Protein 6K8Z (pdb70)

Sequence (580 aa):
DDKHVLSIQSHVTHGYVGNKAATFPLQLHGFDVDAINTVSLSNHSGYPVIKGHRMDLEEFTTIMEGLRANDFLSDYAYVLTGYINNRDIVRQVAATVAEIREARQKQGKKDAVFFCDPVMGDDEEVVEAYRELLTHADVATPNYFEASILSTVEVKDLASAIEAANWFHTQGTPTVVIKSFAMADDPTHLRFLLSCRDATGSTKRYTGVVPYHEGRYTGTGDVFAASLVAFAHSDPMDLAVGKAMGVLQDLIKATIERELRVTSYPDRLQHPSSVALVTPLPDKHVLSIQSHVTHGYVGNKAATFPLQLHGFDVDAINTVSLSNHSGYPVIKGHRMDLEEFTTIMEGLRANDFLSDYAYVLTGYINNRDIVRQVAATVAEIREARQKQGKKDAVFFCDPVMGDDGRLYCKEEVVEAYRELLTHADVATPNYFEASILSTVEVKDLASAIEAANWFHTQGTPTVVIKSFAMADDPTHLRFLLSCRDATGSTKRYTGVVPYHEGRYTGTGDVFAASLVAFAHSDPMDLAVGKAMGVLQDLIKATIERGGSGKATLSSRELRVTSYPDRLQHPSSVALVTPLP

Organism: Leishmania donovani (NCBI:txid5661)

Foldseek 3Di:
DQLEEEFEWAAEPDFQAGCNLQVLLSVLLVHHYNYDHQWYWNDDPPDPDIDGGGDDPVNVVVVVCVCVVVLNLLNHLEYEYEDNPYLNVLLVVLVSLVVSQVSVVVVVHDGRAYEYALYDDPCVSSLVSVLQSLLRHQEYAYAQVNLCSNQVFNRADPVSSVSSVVSSVVSHHQWYKNLWHAHPVDHQWTKIKIWGQDDDRDIKIKMFIDTDDPDAAHNLSVNLSSQLSSQVVPHPSLQSNQLSSLLSNQQVVVVVCRGGPSVPCSVCSNPGPRGIHIGIDD/DLEEEEEWAAEPAFAAIPNPLVLLSVLLVHHYNYDHQWYWPDDPVDPDIDGGGDALVNVVVVVVVCVVVLNLLVHLEYEYEDNQHLNVLLCVLVSLVVSQVSVVVVVHPRHAYEYALHQDDPLDGPHDPSSLVSCLQSLLRHQEYEYAQNSLCSNQVFNRADDVSLVSSVVSSVVSNHQWYKRLWHDDPVCRQKTKIKIWGQDDDSDIWIWMFIDGDAQADAHNLSVLLSSQLVSPVVPDPSLQSNQLSSLLSNVQQVVLVVQPLHRPDDNSSRRTPSVPCSVCSNPGPGGIHTGTDD

Solvent-accessible surface area: 21418 Å² total; per-residue (Å²): 162,57,56,28,0,0,0,0,4,6,15,2,2,24,6,19,20,2,7,16,0,0,31,1,1,0,3,13,27,30,2,30,2,1,6,1,12,2,2,14,18,0,0,32,99,62,53,118,44,70,77,30,43,123,7,79,65,129,18,0,48,39,5,4,79,0,0,105,52,20,121,4,9,20,39,0,7,22,0,2,0,0,56,5,82,45,38,88,1,0,64,55,0,21,51,2,1,60,45,0,52,84,24,1,146,154,119,69,72,79,90,2,46,0,3,0,5,0,37,50,32,95,111,109,72,27,28,91,14,0,54,103,2,0,48,90,3,36,5,0,1,0,24,76,60,6,0,20,50,1,8,120,42,80,10,65,66,46,76,20,0,42,41,0,0,46,54,0,12,117,47,34,0,55,21,0,0,0,22,35,3,52,14,111,134,36,102,91,61,34,49,2,0,0,0,33,64,98,95,106,52,62,32,51,56,46,14,11,50,8,74,106,44,94,61,88,50,29,12,40,20,23,0,5,2,0,1,0,0,6,14,23,71,97,28,88,44,43,71,0,0,0,58,0,9,0,0,10,14,23,8,19,101,60,48,96,119,84,50,1,52,0,10,87,41,46,78,18,1,59,147,18,103,26,72,16,149,22,72,91,52,177,77,79,32,0,0,0,0,4,5,17,2,1,9,6,11,14,1,6,18,0,0,24,0,0,0,7,15,32,41,2,48,2,3,5,2,10,2,2,13,8,0,0,15,56,47,15,122,42,58,70,25,46,110,9,82,64,64,26,0,51,51,4,5,69,0,0,101,48,16,99,12,8,8,36,0,1,14,0,2,0,1,28,3,15,40,27,82,0,0,55,57,0,27,56,4,3,58,56,0,58,65,26,0,149,84,109,76,76,115,84,4,50,0,3,0,4,0,16,0,1,50,109,63,58,66,84,46,54,73,114,3,15,96,13,0,61,111,2,0,62,95,3,41,6,0,1,0,23,94,26,4,0,21,45,1,8,118,46,81,8,65,67,54,76,19,0,37,43,0,0,45,50,0,14,114,51,33,0,57,20,0,0,0,25,31,4,64,42,112,108,34,105,84,55,50,52,1,0,1,0,31,66,109,78,120,51,54,30,50,60,45,15,8,55,14,66,94,48,77,25,62,26,37,8,32,19,22,0,4,2,0,0,0,0,6,15,27,59,92,29,89,43,43,70,0,0,0,48,0,9,1,0,14,26,25,8,21,48,9,0,55,129,49,42,0,53,35,110,25,93,47,45,35,34,10,1,76,1,10,52,107,35,67,59,5,53,138,21,87,56,64,20,138,21,58,104,36,183

Secondary structure (P-SEA, 3-state):
cccccccbbbbbcccccccccccaaaaaacccccccccccccccccccccccccccaaaaaaaaaaaaaacccccccbbbbcccccaaaaaaaaaaaaaaaaaaaaaccccbbbbbccccccccaaaaaaaaaaccccbbbbcaaaaaaaaccccccaaaaaaaaaaaaaacccbbbccbbbbcccccbbbbbbbbcccccbbbbbbcccccccccccaaaaaaaaaaaaaaccccaaaaaaaaaaaaaaaaaaaacccccccccccccccccbbbbbbbcc/cccccccbbbbccccccaaaaaaaaaaacccccccccccccccccccbbbbbbbcaaaaaaaaaaaaaacccccccbbbbcccccaaaaaaaaaaaaaaaaaaaaacccbbbbbbccccccccccccccaaaaaaaaaaaaccbbbbcaaaaaaacccccccaaaaaaaaaaaaaacccbbbcccccccccccbbbbbbbbcccccbbbbbbbccccccccccaaaaaaaaaaaaaaccccaaaaaaaaaaaaaaaaaaaaaaccccccccccccccccccccccccccbbbbbcccc

Nearest PDB structures (foldseek):
  6k8z-assembly1_A  TM=1.004E+00  e=4.157E-59  Leishmania donovani
  6k90-assembly1_B  TM=9.987E-01  e=3.851E-54  Leishmania donovani BPK282A1
  6k8z-assembly1_B  TM=9.938E-01  e=6.827E-52  Leishmania donovani
  4s1m-assembly1_A  TM=9.234E-01  e=1.832E-24  Entamoeba histolytica
  4s1m-assembly1_B  TM=9.200E-01  e=1.069E-23  Entamoeba histolytica

B-factor: mean 15.98, std 7.69, range [4.7, 57.87]

InterPro domains:
  IPR004625 Pyridoxine kinase [PTHR10534] (2-293)
  IPR004625 Pyridoxine kinase [TIGR00687] (4-269)
  IPR004625 Pyridoxine kinase [cd01173] (7-266)
  IPR013749 Pyridoxamine kinase/Phosphomethylpyrimidine kinase [PF08543] (83-268)
  IPR029056 Ribokinase-like [G3DSA:3.40.1190.20] (2-301)
  IPR029056 Ribokinase-like [SSF53613] (5-289)

CATH classification: 3.40.1190.20

Radius of gyration: 24.57 Å; Cα contacts (8 Å, |Δi|>4): 1309; chains: 2; bounding box: 68×46×78 Å

Structure (mmCIF, N/CA/C/O backbone):
data_6K8Z
#
_entry.id   6K8Z
#
_cell.length_a   54.630
_cell.length_b   71.080
_cell.length_c   77.310
_cell.angle_alpha   90.00
_cell.angle_beta   98.93
_cell.angle_gamma   90.00
#
_symmetry.space_group_name_H-M   'P 1 21 1'
#
loop_
_entity.id
_entity.type
_entity.pdbx_description
1 polymer 'Pyridoxal kinase, putative'
2 non-polymer "ADENOSINE-5'-DIPHOSPHATE"
3 non-polymer 'CALCIUM ION'
4 non-polymer 'ACETATE ION'
5 non-polymer 'CHLORIDE ION'
6 water water
#
loop_
_atom_site.group_PDB
_atom_site.id
_atom_site.type_symbol
_atom_site.label_atom_id
_atom_site.label_alt_id
_atom_site.label_comp_id
_atom_site.label_asym_id
_atom_site.label_entity_id
_atom_site.label_seq_id
_atom_site.pdbx_PDB_ins_code
_atom_site.Cartn_x
_atom_site.Cartn_y
_atom_site.Cartn_z
_atom_site.occupancy
_atom_site.B_iso_or_equiv
_atom_site.auth_seq_id
_atom_site.auth_comp_id
_atom_site.auth_asym_id
_atom_site.auth_atom_id
_atom_site.pdbx_PDB_model_num
ATOM 1 N N . ASP A 1 23 ? 5.537 9.693 6.807 1.00 49.07 3 ASP A N 1
ATOM 2 C CA . ASP A 1 23 ? 5.212 10.332 8.132 1.00 45.41 3 ASP A CA 1
ATOM 3 C C . ASP A 1 23 ? 5.585 9.356 9.260 1.00 43.50 3 ASP A C 1
ATOM 4 O O . ASP A 1 23 ? 5.323 8.153 9.131 1.00 41.73 3 ASP A O 1
ATOM 9 N N . ASP A 1 24 ? 6.181 9.865 10.340 1.00 44.76 4 ASP A N 1
ATOM 10 C CA . ASP A 1 24 ? 6.741 9.036 11.435 1.00 42.50 4 ASP A CA 1
ATOM 11 C C . ASP A 1 24 ? 5.702 8.897 12.559 1.00 38.42 4 ASP A C 1
ATOM 12 O O . ASP A 1 24 ? 6.116 8.646 13.707 1.00 39.40 4 ASP A O 1
ATOM 17 N N . LYS A 1 25 ? 4.400 8.947 12.239 1.00 31.16 5 LYS A N 1
ATOM 18 C CA . LYS A 1 25 ? 3.319 8.536 13.179 1.00 27.16 5 LYS A CA 1
ATOM 19 C C . LYS A 1 25 ? 2.955 7.082 12.900 1.00 24.41 5 LYS A C 1
ATOM 20 O O . LYS A 1 25 ? 1.788 6.795 12.610 1.00 24.73 5 LYS A O 1
ATOM 26 N N . HIS A 1 26 ? 3.949 6.200 12.987 1.00 21.27 6 HIS A N 1
ATOM 27 C CA . HIS A 1 26 ? 3.831 4.773 12.611 1.00 19.70 6 HIS A CA 1
ATOM 28 C C . HIS A 1 26 ? 4.313 3.911 13.781 1.00 17.36 6 HIS A C 1
ATOM 29 O O . HIS A 1 26 ? 5.463 4.121 14.230 1.00 15.00 6 HIS A O 1
ATOM 36 N N . VAL A 1 27 ? 3.443 3.036 14.290 1.00 13.82 7 VAL A N 1
ATOM 37 C CA . VAL A 1 27 ? 3.677 2.295 15.564 1.00 14.56 7 VAL A CA 1
ATOM 38 C C . VAL A 1 27 ? 3.585 0.808 15.262 1.00 12.69 7 VAL A C 1
ATOM 39 O O . VAL A 1 27 ? 2.560 0.411 14.698 1.00 13.04 7 VAL A O 1
ATOM 43 N N . LEU A 1 28 ? 4.590 0.028 15.651 1.00 11.35 8 LEU A N 1
ATOM 44 C CA . LEU A 1 28 ? 4.467 -1.442 15.734 1.00 10.41 8 LEU A CA 1
ATOM 45 C C . LEU A 1 28 ? 4.001 -1.764 17.152 1.00 9.94 8 LEU A C 1
ATOM 46 O O . LEU A 1 28 ? 4.770 -1.473 18.096 1.00 9.21 8 LEU A O 1
ATOM 51 N N . SER A 1 29 ? 2.779 -2.301 17.273 1.00 9.21 9 SER A N 1
ATOM 52 C CA . SER A 1 29 ? 2.086 -2.6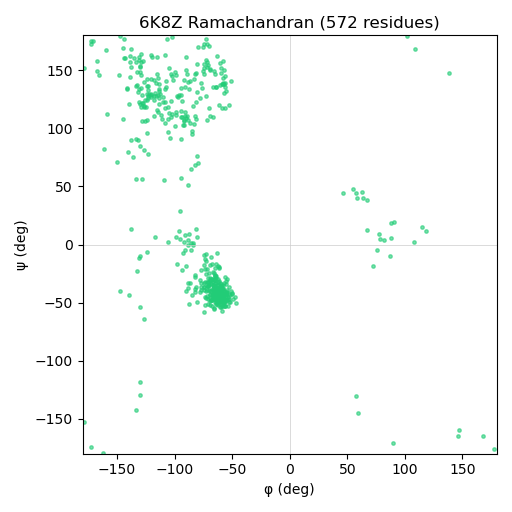33 18.537 1.00 8.65 9 SER A CA 1
ATOM 53 C C . SER A 1 29 ? 1.986 -4.153 18.671 1.00 8.84 9 SER A C 1
ATOM 54 O O . SER A 1 29 ? 1.199 -4.812 17.904 1.00 8.37 9 SER A O 1
ATOM 57 N N . ILE A 1 30 ? 2.784 -4.689 19.587 1.00 8.06 10 ILE A N 1
ATOM 58 C CA . ILE A 1 30 ? 2.893 -6.142 19.874 1.00 8.20 10 ILE A CA 1
ATOM 59 C C . ILE A 1 30 ? 2.125 -6.364 21.172 1.00 7.81 10 ILE A C 1
ATOM 60 O O . ILE A 1 30 ? 2.698 -6.083 22.232 1.00 8.19 10 ILE A O 1
ATOM 65 N N . GLN A 1 31 ? 0.832 -6.675 21.044 1.00 7.45 11 GLN A N 1
ATOM 66 C CA . GLN A 1 31 ? -0.153 -6.818 22.149 1.00 7.33 11 GLN A CA 1
ATOM 67 C C . GLN A 1 31 ? -1.145 -7.939 21.837 1.00 7.22 11 GLN A C 1
ATOM 68 O O . GLN A 1 31 ? -1.059 -8.560 20.743 1.00 6.99 11 GLN A O 1
ATOM 74 N N . SER A 1 32 ? -2.031 -8.204 22.794 1.00 6.98 12 SER A N 1
ATOM 75 C CA . SER A 1 32 ? -3.118 -9.194 22.667 1.00 6.85 12 SER A CA 1
ATOM 76 C C . SER A 1 32 ? -4.188 -8.664 21.698 1.00 7.16 12 SER A C 1
ATOM 77 O O . SER A 1 32 ? -4.381 -7.404 21.568 1.00 6.11 12 SER A O 1
ATOM 80 N N . HIS A 1 33 ? -4.886 -9.600 21.056 1.00 7.97 13 HIS A N 1
ATOM 81 C CA . HIS A 1 33 ? -6.184 -9.382 20.384 1.00 8.24 13 HIS A CA 1
ATOM 82 C C . HIS A 1 33 ? -7.270 -10.165 21.124 1.00 8.17 13 HIS A C 1
ATOM 83 O O . HIS A 1 33 ? -7.063 -11.349 21.437 1.00 8.00 13 HIS A O 1
ATOM 90 N N . VAL A 1 34 ? -8.408 -9.527 21.378 1.00 8.08 14 VAL A N 1
ATOM 91 C CA . VAL A 1 34 ? -9.616 -10.258 21.831 1.00 8.59 14 VAL A CA 1
ATOM 92 C C . VAL A 1 34 ? -10.796 -9.900 20.915 1.00 8.60 14 VAL A C 1
ATOM 93 O O . VAL A 1 34 ? -10.946 -8.721 20.516 1.00 8.59 14 VAL A O 1
ATOM 97 N N . THR A 1 35 ? -11.603 -10.892 20.588 1.00 8.77 15 THR A N 1
ATOM 98 C CA . THR A 1 35 ? -12.809 -10.700 19.757 1.00 8.62 15 THR A CA 1
ATOM 99 C C . THR A 1 35 ? -13.809 -9.816 20.529 1.00 9.00 15 THR A C 1
ATOM 100 O O . THR A 1 35 ? -14.264 -8.809 19.980 1.00 9.12 15 THR A O 1
ATOM 104 N N . HIS A 1 36 ? -14.112 -10.124 21.786 1.00 9.14 16 HIS A N 1
ATOM 105 C CA . HIS A 1 36 ? -15.077 -9.328 22.569 1.00 9.58 16 HIS A CA 1
ATOM 106 C C . HIS A 1 36 ? -14.324 -8.575 23.664 1.00 9.81 16 HIS A C 1
ATOM 107 O O . HIS A 1 36 ? -13.531 -9.229 24.404 1.00 9.58 16 HIS A O 1
ATOM 114 N N . GLY A 1 37 ? -14.533 -7.262 23.715 1.00 10.43 17 GLY A N 1
ATOM 115 C CA . GLY A 1 37 ? -14.010 -6.406 24.797 1.00 11.80 17 GLY A CA 1
ATOM 116 C C . GLY A 1 37 ? -12.762 -5.620 24.397 1.00 12.01 17 GLY A C 1
ATOM 117 O O . GLY A 1 37 ? -12.310 -5.686 23.222 1.00 13.82 17 GLY A O 1
ATOM 118 N N . TYR A 1 38 ? -12.252 -4.817 25.328 1.00 11.50 18 TYR A N 1
ATOM 119 C CA . TYR A 1 38 ? -11.246 -3.772 25.032 1.00 11.19 18 TYR A CA 1
ATOM 120 C C . TYR A 1 38 ? -10.051 -3.954 25.949 1.00 10.61 18 TYR A C 1
ATOM 121 O O . TYR A 1 38 ? -9.996 -3.290 26.966 1.00 11.74 18 TYR A O 1
ATOM 130 N N . VAL A 1 39 ? -9.160 -4.880 25.591 1.00 9.83 19 VAL A N 1
ATOM 131 C CA . VAL A 1 39 ? -7.790 -4.978 26.167 1.00 9.15 19 VAL A CA 1
ATOM 132 C C . VAL A 1 39 ? -6.792 -5.058 25.021 1.00 8.21 19 VAL A C 1
ATOM 133 O O . VAL A 1 39 ? -7.192 -5.449 23.931 1.00 8.27 19 VAL A O 1
ATOM 137 N N . GLY A 1 40 ? -5.524 -4.829 25.317 1.00 7.79 20 GLY A N 1
ATOM 138 C CA . GLY A 1 40 ? -4.414 -4.988 24.361 1.00 8.00 20 GLY A CA 1
ATOM 139 C C . GLY A 1 40 ? -4.590 -4.131 23.123 1.00 8.39 20 GLY A C 1
ATOM 140 O O . GLY A 1 40 ? -4.853 -2.906 23.238 1.00 8.28 20 GLY A O 1
ATOM 141 N N . ASN A 1 41 ? -4.444 -4.734 21.944 1.00 8.54 21 ASN A N 1
ATOM 142 C CA . ASN A 1 41 ? -4.562 -3.983 20.677 1.00 8.40 21 ASN A CA 1
ATOM 143 C C . ASN A 1 41 ? -6.004 -3.499 20.509 1.00 9.12 21 ASN A C 1
ATOM 144 O O . ASN A 1 41 ? -6.152 -2.509 19.796 1.00 8.82 21 ASN A O 1
ATOM 149 N N . LYS A 1 42 ? -7.010 -4.141 21.138 1.00 10.46 22 LYS A N 1
ATOM 150 C CA . LYS A 1 42 ? -8.419 -3.650 21.067 1.00 11.36 22 LYS A CA 1
ATOM 151 C C . LYS A 1 42 ? -8.609 -2.353 21.875 1.00 11.91 22 LYS A C 1
ATOM 152 O O . LYS A 1 42 ? -9.513 -1.512 21.507 1.00 12.79 22 LYS A O 1
ATOM 158 N N . ALA A 1 43 ? -7.817 -2.142 22.932 1.00 11.40 23 ALA A N 1
ATOM 159 C CA . ALA A 1 43 ? -7.853 -0.891 23.714 1.00 10.75 23 ALA A CA 1
ATOM 160 C C . ALA A 1 43 ? -7.016 0.191 23.008 1.00 10.73 23 ALA A C 1
ATOM 161 O O . ALA A 1 43 ? -7.363 1.350 23.108 1.00 10.02 23 ALA A O 1
ATOM 163 N N . ALA A 1 44 ? -5.897 -0.198 22.390 1.00 10.19 24 ALA A N 1
ATOM 164 C CA . ALA A 1 44 ? -4.803 0.716 21.985 1.00 9.69 24 ALA A CA 1
ATOM 165 C C . ALA A 1 44 ? -5.039 1.289 20.588 1.00 9.73 24 ALA A C 1
ATOM 166 O O . ALA A 1 44 ? -4.579 2.414 20.327 1.00 9.42 24 ALA A O 1
ATOM 168 N N . THR A 1 45 ? -5.653 0.518 19.697 1.00 9.65 25 THR A N 1
ATOM 169 C CA . THR A 1 45 ? -5.617 0.788 18.245 1.00 10.25 25 THR A CA 1
ATOM 170 C C . THR A 1 45 ? -6.515 1.993 17.934 1.00 10.06 25 THR A C 1
ATOM 171 O O . THR A 1 45 ? -6.060 2.906 17.231 1.00 9.28 25 THR A O 1
ATOM 175 N N . PHE A 1 46 ? -7.773 1.977 18.378 1.00 10.12 26 PHE A N 1
ATOM 176 C CA . PHE A 1 46 ? -8.745 3.050 18.053 1.00 11.24 26 PHE A CA 1
ATOM 177 C C . PHE A 1 46 ? -8.229 4.393 18.574 1.00 10.53 26 PHE A C 1
ATOM 178 O O . PHE A 1 46 ? -8.155 5.342 17.814 1.00 10.51 26 PHE A O 1
ATOM 186 N N . PRO A 1 47 ? -7.795 4.547 19.843 1.00 10.29 27 PRO A N 1
ATOM 187 C CA . PRO A 1 47 ? -7.202 5.817 20.268 1.00 10.37 27 PRO A CA 1
ATOM 188 C C . PRO A 1 47 ? -6.069 6.318 19.351 1.00 9.73 27 PRO A C 1
ATOM 189 O O . PRO A 1 47 ? -6.118 7.465 18.892 1.00 10.66 27 PRO A O 1
ATOM 193 N N . LEU A 1 48 ? -5.102 5.464 19.028 1.00 9.43 28 LEU A N 1
ATOM 194 C CA . LEU A 1 48 ? -3.937 5.859 18.197 1.00 9.12 28 LEU A CA 1
ATOM 195 C C . LEU A 1 48 ? -4.364 6.227 16.766 1.00 9.11 28 LEU A C 1
ATOM 196 O O . LEU A 1 48 ? -3.841 7.244 16.250 1.00 8.71 28 LEU A O 1
ATOM 201 N N . GLN A 1 49 ? -5.270 5.462 16.152 1.00 8.74 29 GLN A N 1
ATOM 202 C CA . GLN A 1 49 ? -5.774 5.754 14.784 1.00 9.38 29 GLN A CA 1
ATOM 203 C C . GLN A 1 49 ? -6.468 7.129 14.764 1.00 10.09 29 GLN A C 1
ATOM 204 O O . GLN A 1 49 ? -6.305 7.905 13.791 1.00 9.55 29 GLN A O 1
ATOM 210 N N . LEU A 1 50 ? -7.223 7.410 15.808 1.00 12.23 30 LEU A N 1
ATOM 211 C CA . LEU A 1 50 ? -7.999 8.668 15.956 1.00 14.40 30 LEU A CA 1
ATOM 212 C C . LEU A 1 50 ? -7.011 9.838 15.975 1.00 14.26 30 LEU A C 1
ATOM 213 O O . LEU A 1 50 ? -7.341 10.852 15.411 1.00 14.54 30 LEU A O 1
ATOM 218 N N . HIS A 1 51 ? -5.818 9.651 16.547 1.00 13.88 31 HIS A N 1
ATOM 219 C CA . HIS A 1 51 ? -4.713 10.647 16.653 1.00 13.78 31 HIS A CA 1
ATOM 220 C C . HIS A 1 51 ? -3.865 10.662 15.382 1.00 13.74 31 HIS A C 1
ATOM 221 O O . HIS A 1 51 ? -2.833 11.368 15.379 1.00 15.61 31 HIS A O 1
ATOM 228 N N . GLY A 1 52 ? -4.220 9.855 14.382 1.00 12.55 32 GLY A N 1
ATOM 229 C CA . GLY A 1 52 ? -3.565 9.874 13.069 1.00 12.47 32 GLY A CA 1
ATOM 230 C C . GLY A 1 52 ? -2.352 8.959 13.007 1.00 13.00 32 GLY A C 1
ATOM 231 O O . GLY A 1 52 ? -1.569 9.131 12.065 1.00 12.85 32 GLY A O 1
ATOM 232 N N . PHE A 1 53 ? -2.211 7.985 13.918 1.00 11.85 33 PHE A N 1
ATOM 233 C CA . PHE A 1 53 ? -1.109 6.986 13.847 1.00 12.91 33 PHE A CA 1
ATOM 234 C C . PHE A 1 53 ? -1.553 5.798 12.993 1.00 12.28 33 PHE A C 1
ATOM 235 O O . PHE A 1 53 ? -2.716 5.367 13.075 1.00 12.23 33 PHE A O 1
ATOM 243 N N . ASP A 1 54 ? -0.657 5.283 12.163 1.00 12.74 34 ASP A N 1
ATOM 244 C CA . ASP A 1 54 ? -0.858 3.928 11.590 1.00 13.57 34 ASP A CA 1
ATOM 245 C C . ASP A 1 54 ? -0.386 2.937 12.657 1.00 14.28 34 ASP A C 1
ATOM 246 O O . ASP A 1 54 ? 0.743 3.076 13.139 1.00 14.99 34 ASP A O 1
ATOM 251 N N . VAL A 1 55 ? -1.267 2.039 13.079 1.00 13.59 35 VAL A N 1
ATOM 252 C CA . VAL A 1 55 ? -0.981 0.975 14.067 1.00 13.34 35 VAL A CA 1
ATOM 253 C C . VAL A 1 55 ? -0.812 -0.310 13.275 1.00 13.56 35 VAL A C 1
ATOM 254 O O . VAL A 1 55 ? -1.812 -0.749 12.688 1.00 12.22 35 VAL A O 1
ATOM 258 N N . ASP A 1 56 ? 0.412 -0.832 13.267 1.00 11.72 36 ASP A N 1
ATOM 259 C CA . ASP A 1 56 ? 0.781 -2.143 12.682 1.00 11.99 36 ASP A CA 1
ATOM 260 C C . ASP A 1 56 ? 0.855 -3.107 13.853 1.00 10.26 36 ASP A C 1
ATOM 261 O O . ASP A 1 56 ? 1.768 -2.987 14.678 1.00 9.37 36 ASP A O 1
ATOM 266 N N . ALA A 1 57 ? -0.176 -3.925 14.014 1.00 9.06 37 ALA A N 1
ATOM 267 C CA . ALA A 1 57 ? -0.313 -4.837 15.166 1.00 8.62 37 ALA A CA 1
ATOM 268 C C . ALA A 1 57 ? 0.229 -6.227 14.807 1.00 8.08 37 ALA A C 1
ATOM 269 O O . ALA A 1 57 ? -0.123 -6.768 13.749 1.00 7.67 37 ALA A O 1
ATOM 271 N N . ILE A 1 58 ? 1.001 -6.784 15.720 1.00 7.82 38 ILE A N 1
ATOM 272 C CA . ILE A 1 58 ? 1.267 -8.232 15.853 1.00 7.94 38 ILE A CA 1
ATOM 273 C C . ILE A 1 58 ? 0.509 -8.658 17.106 1.00 7.86 38 ILE A C 1
ATOM 274 O O . ILE A 1 58 ? 0.796 -8.096 18.181 1.00 7.17 38 ILE A O 1
ATOM 279 N N . ASN A 1 59 ? -0.456 -9.550 16.926 1.00 7.92 39 ASN A N 1
ATOM 280 C CA . ASN A 1 59 ? -1.349 -10.054 17.987 1.00 7.98 39 ASN A CA 1
ATOM 281 C C . ASN A 1 59 ? -0.663 -11.264 18.631 1.00 7.63 39 ASN A C 1
ATOM 282 O O . ASN A 1 59 ? -0.567 -12.320 18.020 1.00 7.70 39 ASN A O 1
ATOM 287 N N . THR A 1 60 ? -0.168 -11.096 19.841 1.00 7.79 40 THR A N 1
ATOM 288 C CA . THR A 1 60 ? 0.590 -12.150 20.557 1.00 7.68 40 THR A CA 1
ATOM 289 C C . THR A 1 60 ? -0.347 -13.288 20.942 1.00 7.70 40 THR A C 1
ATOM 290 O O . THR A 1 60 ? 0.113 -14.429 21.110 1.00 7.44 40 THR A O 1
ATOM 294 N N . VAL A 1 61 ? -1.622 -12.976 21.152 1.00 7.78 41 VAL A N 1
ATOM 295 C CA . VAL A 1 61 ? -2.702 -13.990 21.311 1.00 8.09 41 VAL A CA 1
ATOM 296 C C . VAL A 1 61 ? -3.917 -13.476 20.536 1.00 8.23 41 VAL A C 1
ATOM 297 O O . VAL A 1 61 ? -3.983 -12.259 20.287 1.00 7.94 41 VAL A O 1
ATOM 301 N N . SER A 1 62 ? -4.807 -14.380 20.150 1.00 8.33 42 SER A N 1
ATOM 302 C CA . SER A 1 62 ? -6.093 -14.086 19.480 1.00 8.65 42 SER A CA 1
ATOM 303 C C . SER A 1 62 ? -7.145 -14.891 20.235 1.00 8.96 42 SER A C 1
ATOM 304 O O . SER A 1 62 ? -7.349 -16.073 19.913 1.00 10.10 42 SER A O 1
ATOM 307 N N . LEU A 1 63 ? -7.712 -14.262 21.255 1.00 8.99 43 LEU A N 1
ATOM 308 C CA . LEU A 1 63 ? -8.617 -14.874 22.250 1.00 9.30 43 LEU A CA 1
ATOM 309 C C . LEU A 1 63 ? -10.056 -14.392 22.041 1.00 9.34 43 LEU A C 1
ATOM 310 O O . LEU A 1 63 ? -10.260 -13.338 21.411 1.00 8.13 43 LEU A O 1
ATOM 315 N N . SER A 1 64 ? -11.005 -15.119 22.630 1.00 9.80 44 SER A N 1
ATOM 316 C CA . SER A 1 64 ? -12.443 -14.769 22.574 1.00 10.15 44 SER A CA 1
ATOM 317 C C . SER A 1 64 ? -12.713 -13.491 23.362 1.00 10.34 44 SER A C 1
ATOM 318 O O . SER A 1 64 ? -13.649 -12.749 22.966 1.00 10.26 44 SER A O 1
ATOM 321 N N . ASN A 1 65 ? -11.982 -13.272 24.450 1.00 10.74 45 ASN A N 1
ATOM 322 C CA . ASN A 1 65 ? -12.275 -12.191 25.432 1.00 11.80 45 ASN A CA 1
ATOM 323 C C . ASN A 1 65 ? -11.143 -12.121 26.451 1.00 13.56 45 ASN A C 1
ATOM 324 O O . ASN A 1 65 ? -10.269 -12.993 26.418 1.00 14.47 45 ASN A O 1
ATOM 329 N N . HIS A 1 66 ? -11.176 -11.149 27.354 1.00 15.80 46 HIS A N 1
ATOM 330 C CA . HIS A 1 66 ? -10.137 -11.023 28.404 1.00 17.67 46 HIS A CA 1
ATOM 331 C C . HIS A 1 66 ? -10.439 -12.011 29.528 1.00 20.08 46 HIS A C 1
ATOM 332 O O . HIS A 1 66 ? -11.543 -12.598 29.530 1.00 17.48 46 HIS A O 1
ATOM 339 N N . SER A 1 67 ? -9.472 -12.151 30.441 1.00 22.53 47 SER A N 1
ATOM 340 C CA . SER A 1 67 ? -9.382 -13.228 31.457 1.00 28.10 47 SER A CA 1
ATOM 341 C C . SER A 1 67 ? -10.272 -12.910 32.654 1.00 30.25 47 SER A C 1
ATOM 342 O O . SER A 1 67 ? -10.093 -13.563 33.681 1.00 35.07 47 SER A O 1
ATOM 345 N N . GLY A 1 68 ? -11.169 -11.930 32.500 1.00 29.79 48 GLY A N 1
ATOM 346 C CA . GLY A 1 68 ? -12.235 -11.582 33.449 1.00 29.10 48 GLY A CA 1
ATOM 347 C C . GLY A 1 68 ? -13.414 -12.512 33.297 1.00 30.18 48 GLY A C 1
ATOM 348 O O . GLY A 1 68 ? -13.871 -13.043 34.345 1.00 34.58 48 GLY A O 1
ATOM 349 N N . TYR A 1 69 ? -13.884 -12.714 32.053 1.00 26.10 49 TYR A N 1
ATOM 350 C CA . TYR A 1 69 ? -15.057 -13.561 31.721 1.00 21.91 49 TYR A CA 1
ATOM 351 C C . TYR A 1 69 ? -14.811 -15.005 32.155 1.00 20.06 49 TYR A C 1
ATOM 352 O O . TYR A 1 69 ? -13.678 -15.432 32.312 1.00 19.18 49 TYR A O 1
ATOM 361 N N . PRO A 1 70 ? -15.881 -15.797 32.391 1.00 18.37 50 PRO A N 1
ATOM 362 C CA . PRO A 1 70 ? -15.723 -17.161 32.904 1.00 17.00 50 PRO A CA 1
ATOM 363 C C . PRO A 1 70 ? -14.901 -18.086 31.997 1.00 16.01 50 PRO A C 1
ATOM 364 O O . PRO A 1 70 ? -14.207 -18.931 32.519 1.00 15.79 50 PRO A O 1
ATOM 368 N N . VAL A 1 71 ? -14.995 -17.911 30.675 1.00 14.32 51 VAL A N 1
ATOM 369 C CA . VAL A 1 71 ? -14.394 -18.841 29.678 1.00 13.65 51 VAL A CA 1
ATOM 370 C C . VAL A 1 71 ? -13.470 -18.043 28.749 1.00 13.16 51 VAL A C 1
ATOM 371 O O . VAL A 1 71 ? -13.917 -17.021 28.216 1.00 12.28 51 VAL A O 1
ATOM 375 N N . ILE A 1 72 ? -12.228 -18.497 28.565 1.00 12.80 52 ILE A N 1
ATOM 376 C CA . ILE A 1 72 ? -11.289 -17.904 27.566 1.00 12.19 52 ILE A CA 1
ATOM 377 C C . ILE A 1 72 ? -10.896 -18.988 26.571 1.00 11.23 52 ILE A C 1
ATOM 378 O O . ILE A 1 72 ? -10.515 -20.074 27.011 1.00 10.10 52 ILE A O 1
ATOM 383 N N . LYS A 1 73 ? -11.060 -18.722 25.271 1.00 10.72 53 LYS A N 1
ATOM 384 C CA . LYS A 1 73 ? -10.665 -19.666 24.196 1.00 10.64 53 LYS A CA 1
ATOM 385 C C . LYS A 1 73 ? -9.832 -18.892 23.189 1.00 10.69 53 LYS A C 1
ATOM 386 O O . LYS A 1 73 ? -10.096 -17.677 22.987 1.00 11.16 53 LYS A O 1
ATOM 392 N N . GLY A 1 74 ? -8.889 -19.576 22.567 1.00 9.97 54 GLY A N 1
ATOM 393 C CA . GLY A 1 74 ? -8.290 -19.088 21.328 1.00 10.13 54 GLY A CA 1
ATOM 394 C C . GLY A 1 74 ? -6.850 -19.474 21.208 1.00 10.00 54 GLY A C 1
ATOM 395 O O . GLY A 1 74 ? -6.419 -20.434 21.901 1.00 10.34 54 GLY A O 1
ATOM 396 N N . HIS A 1 75 ? -6.152 -18.725 20.363 1.00 10.20 55 HIS A N 1
ATOM 397 C CA . HIS A 1 75 ? -4.808 -19.051 19.833 1.00 10.49 55 HIS A CA 1
ATOM 398 C C . HIS A 1 75 ? -3.762 -18.241 20.589 1.00 11.40 55 HIS A C 1
ATOM 399 O O . HIS A 1 75 ? -4.012 -17.059 20.828 1.00 9.51 55 HIS A O 1
ATOM 406 N N . ARG A 1 76 ? -2.602 -18.849 20.872 1.00 13.26 56 ARG A N 1
ATOM 407 C CA . ARG A 1 76 ? -1.425 -18.143 21.429 1.00 16.00 56 ARG A CA 1
ATOM 408 C C . ARG A 1 76 ? -0.308 -18.263 20.405 1.00 16.00 56 ARG A C 1
ATOM 409 O O . ARG A 1 76 ? -0.015 -19.378 19.973 1.00 15.66 56 ARG A O 1
ATOM 417 N N . MET A 1 77 ? 0.277 -17.131 20.042 1.00 16.06 57 MET A N 1
ATOM 418 C CA . MET A 1 77 ? 1.469 -17.076 19.175 1.00 17.54 57 MET A CA 1
ATOM 419 C C . MET A 1 77 ? 2.589 -17.880 19.858 1.00 16.64 57 MET A C 1
ATOM 420 O O . MET A 1 77 ? 2.761 -17.732 21.080 1.00 15.18 57 MET A O 1
ATOM 425 N N . ASP A 1 78 ? 3.341 -18.672 19.098 1.00 14.47 58 ASP A N 1
ATOM 426 C CA . ASP A 1 78 ? 4.643 -19.213 19.567 1.00 15.73 58 ASP A CA 1
ATOM 427 C C . ASP A 1 78 ? 5.786 -18.399 18.928 1.00 14.51 58 ASP A C 1
ATOM 428 O O . ASP A 1 78 ? 5.519 -17.482 18.109 1.00 13.51 58 ASP A O 1
ATOM 433 N N . LEU A 1 79 ? 7.032 -18.729 19.253 1.00 13.88 59 LEU A N 1
ATOM 434 C CA . LEU A 1 79 ? 8.193 -17.977 18.729 1.00 14.14 59 LEU A CA 1
ATOM 435 C C . LEU A 1 79 ? 8.222 -18.084 17.204 1.00 12.83 59 LEU A C 1
ATOM 436 O O . LEU A 1 79 ? 8.554 -17.096 16.561 1.00 13.48 59 LEU A O 1
ATOM 441 N N . GLU A 1 80 ? 7.958 -19.260 16.652 1.00 14.04 60 GLU A N 1
ATOM 442 C CA . GLU A 1 80 ? 8.029 -19.488 15.193 1.00 15.56 60 GLU A CA 1
ATOM 443 C C . GLU A 1 80 ? 7.019 -18.554 14.499 1.00 14.74 60 GLU A C 1
ATOM 444 O O . GLU A 1 80 ? 7.408 -17.918 13.491 1.00 12.50 60 GLU A O 1
ATOM 450 N N . GLU A 1 81 ? 5.772 -18.443 15.010 1.00 13.01 61 GLU A N 1
ATOM 451 C CA . GLU A 1 81 ? 4.763 -17.551 14.376 1.00 12.27 61 GLU A CA 1
ATOM 452 C C . GLU A 1 81 ? 5.293 -16.115 14.386 1.00 10.95 61 GLU A C 1
ATOM 453 O O . GLU A 1 81 ? 5.159 -15.423 13.373 1.00 10.76 61 GLU A O 1
ATOM 459 N N . PHE A 1 82 ? 5.921 -15.680 15.474 1.00 10.74 62 PHE A N 1
ATOM 460 C CA . PHE A 1 82 ? 6.422 -14.292 15.611 1.00 11.05 62 PHE A CA 1
ATOM 461 C C . PHE A 1 82 ? 7.537 -14.060 14.590 1.00 12.16 62 PHE A C 1
ATOM 462 O O . PHE A 1 82 ? 7.526 -13.017 13.878 1.00 12.78 62 PHE A O 1
ATOM 470 N N . THR A 1 83 ? 8.458 -15.010 14.471 1.00 13.03 63 THR A N 1
ATOM 471 C CA . THR A 1 83 ? 9.620 -14.872 13.555 1.00 13.87 63 THR A CA 1
ATOM 472 C C . THR A 1 83 ? 9.153 -14.945 12.102 1.00 13.64 63 THR A C 1
ATOM 473 O O . THR A 1 83 ? 9.777 -14.287 11.291 1.00 15.14 63 THR A O 1
ATOM 477 N N . THR A 1 84 ? 8.103 -15.715 11.804 1.00 14.65 64 THR A N 1
ATOM 478 C CA . THR A 1 84 ? 7.520 -15.843 10.442 1.00 14.08 64 THR A CA 1
ATOM 479 C C . THR A 1 84 ? 6.971 -14.463 10.038 1.00 14.32 64 THR A C 1
ATOM 480 O O . THR A 1 84 ? 7.302 -13.968 8.958 1.00 13.21 64 THR A O 1
ATOM 484 N N . ILE A 1 85 ? 6.162 -13.857 10.898 1.00 14.85 65 ILE A N 1
ATOM 485 C CA . ILE A 1 85 ? 5.618 -12.505 10.645 1.00 14.57 65 ILE A CA 1
ATOM 486 C C . ILE A 1 85 ? 6.792 -11.541 10.432 1.00 14.02 65 ILE A C 1
ATOM 487 O O . ILE A 1 85 ? 6.772 -10.813 9.415 1.00 13.59 65 ILE A O 1
ATOM 492 N N . MET A 1 86 ? 7.803 -11.564 11.297 1.00 14.48 66 MET A N 1
ATOM 493 C CA . MET A 1 86 ? 8.989 -10.668 11.186 1.00 15.50 66 MET A CA 1
ATOM 494 C C . MET A 1 86 ? 9.628 -10.861 9.799 1.00 15.30 66 MET A C 1
ATOM 495 O O . MET A 1 86 ? 9.956 -9.861 9.178 1.00 14.60 66 MET A O 1
ATOM 500 N N . GLU A 1 87 ? 9.741 -12.105 9.322 1.00 15.50 67 GLU A N 1
ATOM 501 C CA . GLU A 1 87 ? 10.383 -12.399 8.014 1.00 16.05 67 GLU A CA 1
ATOM 502 C C . GLU A 1 87 ? 9.627 -11.655 6.907 1.00 14.32 67 GLU A C 1
ATOM 503 O O . GLU A 1 87 ? 10.299 -11.069 6.057 1.00 13.66 67 GLU A O 1
ATOM 509 N N . GLY A 1 88 ? 8.284 -11.623 6.953 1.00 13.21 68 GLY A N 1
ATOM 510 C CA . GLY A 1 88 ? 7.440 -10.890 5.991 1.00 13.18 68 GLY A CA 1
ATOM 511 C C . GLY A 1 88 ? 7.683 -9.391 6.046 1.00 13.34 68 GLY A C 1
ATOM 512 O O . GLY A 1 88 ? 7.923 -8.769 4.991 1.00 14.29 68 GLY A O 1
ATOM 513 N N . LEU A 1 89 ? 7.685 -8.819 7.246 1.00 12.19 69 LEU A N 1
ATOM 514 C CA . LEU A 1 89 ? 8.001 -7.380 7.453 1.00 12.47 69 LEU A CA 1
ATOM 515 C C . LEU A 1 89 ? 9.415 -7.070 6.935 1.00 12.73 69 LEU A C 1
ATOM 516 O O . LEU A 1 89 ? 9.612 -6.004 6.348 1.00 12.42 69 LEU A O 1
ATOM 521 N N . ARG A 1 90 ? 10.381 -7.941 7.222 1.00 13.21 70 ARG A N 1
ATOM 522 C CA . ARG A 1 90 ? 11.808 -7.707 6.888 1.00 13.81 70 ARG A CA 1
ATOM 523 C C . ARG A 1 90 ? 11.979 -7.782 5.376 1.00 13.19 70 ARG A C 1
ATOM 524 O O . ARG A 1 90 ? 12.434 -6.799 4.800 1.00 11.90 70 ARG A O 1
ATOM 532 N N . ALA A 1 91 ? 11.506 -8.864 4.765 1.00 12.79 71 ALA A N 1
ATOM 533 C CA . ALA A 1 91 ? 11.548 -9.108 3.300 1.00 13.82 71 ALA A CA 1
ATOM 534 C C . ALA A 1 91 ? 10.912 -7.954 2.507 1.00 13.13 71 ALA A C 1
ATOM 535 O O . ALA A 1 91 ? 11.483 -7.572 1.479 1.00 14.95 71 ALA A O 1
ATOM 537 N N . ASN A 1 92 ? 9.811 -7.357 2.955 1.00 13.04 72 ASN A N 1
ATOM 538 C CA . ASN A 1 92 ? 9.119 -6.278 2.198 1.00 13.45 72 ASN A CA 1
ATOM 539 C C . ASN A 1 92 ? 9.655 -4.886 2.605 1.00 15.09 72 ASN A C 1
ATOM 540 O O . ASN A 1 92 ? 9.054 -3.864 2.188 1.00 14.34 72 ASN A O 1
ATOM 545 N N . ASP A 1 93 ? 10.722 -4.818 3.408 1.00 15.97 73 ASP A N 1
ATOM 546 C CA . ASP A 1 93 ? 11.433 -3.556 3.734 1.00 17.35 73 ASP A CA 1
ATOM 547 C C . ASP A 1 93 ? 10.506 -2.584 4.478 1.00 15.98 73 ASP A C 1
ATOM 548 O O . ASP A 1 93 ? 10.494 -1.424 4.132 1.00 15.50 73 ASP A O 1
ATOM 553 N N . PHE A 1 94 ? 9.751 -3.046 5.480 1.00 13.50 74 PHE A N 1
ATOM 554 C CA . PHE A 1 94 ? 8.830 -2.212 6.284 1.00 13.68 74 PHE A CA 1
ATOM 555 C C . PHE A 1 94 ? 9.457 -1.773 7.608 1.00 14.06 74 PHE A C 1
ATOM 556 O O . PHE A 1 94 ? 8.900 -0.878 8.262 1.00 14.60 74 PHE A O 1
ATOM 564 N N . LEU A 1 95 ? 10.538 -2.417 8.048 1.00 14.26 75 LEU A N 1
ATOM 565 C CA . LEU A 1 95 ? 10.996 -2.262 9.453 1.00 14.90 75 LEU A CA 1
ATOM 566 C C . LEU A 1 95 ? 11.425 -0.818 9.718 1.00 15.90 75 LEU A C 1
ATOM 567 O O . LEU A 1 95 ? 11.214 -0.343 10.833 1.00 16.70 75 LEU A O 1
ATOM 572 N N . SER A 1 96 ? 11.903 -0.113 8.701 1.00 16.16 76 SER A N 1
ATOM 573 C CA . SER A 1 96 ? 12.295 1.312 8.814 1.00 17.03 76 SER A CA 1
ATOM 574 C C . SER A 1 96 ? 11.069 2.207 9.030 1.00 15.87 76 SER A C 1
ATOM 575 O O . SER A 1 96 ? 11.272 3.382 9.301 1.00 16.26 76 SER A O 1
ATOM 578 N N . ASP A 1 97 ? 9.844 1.696 8.869 1.00 16.80 77 ASP A N 1
ATOM 579 C CA . ASP A 1 97 ? 8.601 2.504 8.996 1.00 17.24 77 ASP A CA 1
ATOM 580 C C . ASP A 1 97 ? 8.300 2.852 10.470 1.00 15.44 77 ASP A C 1
ATOM 581 O O . ASP A 1 97 ? 7.532 3.787 10.694 1.00 12.44 77 ASP A O 1
ATOM 586 N N . TYR A 1 98 ? 8.845 2.105 11.431 1.00 14.06 78 TYR A N 1
ATOM 587 C CA . TYR A 1 98 ? 8.338 2.103 12.828 1.00 14.02 78 TYR A CA 1
ATOM 588 C C . TYR A 1 98 ? 9.126 3.102 13.685 1.00 14.05 78 TYR A C 1
ATOM 589 O O . TYR A 1 98 ? 10.102 2.726 14.380 1.00 13.67 78 TYR A O 1
ATOM 598 N N . ALA A 1 99 ? 8.605 4.327 13.712 1.00 13.64 79 ALA A N 1
ATOM 599 C CA . ALA A 1 99 ? 9.055 5.438 14.577 1.00 13.94 79 ALA A CA 1
ATOM 600 C C . ALA A 1 99 ? 8.770 5.096 16.042 1.00 13.73 79 ALA A C 1
ATOM 601 O O . ALA A 1 99 ? 9.497 5.558 16.907 1.00 15.27 79 ALA A O 1
ATOM 603 N N . TYR A 1 100 ? 7.793 4.230 16.290 1.00 13.23 80 TYR A N 1
ATOM 604 C CA . TYR A 1 100 ? 7.381 3.791 17.634 1.00 12.22 80 TYR A CA 1
ATOM 605 C C . TYR A 1 100 ? 7.221 2.274 17.646 1.00 11.97 80 TYR A C 1
ATOM 606 O O . TYR A 1 100 ? 6.736 1.697 16.648 1.00 11.91 80 TYR A O 1
ATOM 615 N N . VAL A 1 101 ? 7.726 1.646 18.708 1.00 11.01 81 VAL A N 1
ATOM 616 C CA . VAL A 1 101 ? 7.418 0.240 19.060 1.00 10.04 81 VAL A CA 1
ATOM 617 C C . VAL A 1 101 ? 6.692 0.276 20.408 1.00 9.99 81 VAL A C 1
ATOM 618 O O . VAL A 1 101 ? 7.177 0.952 21.323 1.00 10.06 81 VAL A O 1
ATOM 622 N N . LEU A 1 102 ? 5.528 -0.370 20.489 1.00 9.42 82 LEU A N 1
ATOM 623 C CA . LEU A 1 102 ? 4.711 -0.417 21.713 1.00 9.29 82 LEU A CA 1
ATOM 624 C C . LEU A 1 102 ? 4.450 -1.879 21.989 1.00 9.21 82 LEU A C 1
ATOM 625 O O . LEU A 1 102 ? 3.940 -2.539 21.075 1.00 9.37 82 LEU A O 1
ATOM 630 N N . THR A 1 103 ? 4.911 -2.385 23.126 1.00 9.44 83 THR A N 1
ATOM 631 C CA . THR A 1 103 ? 4.740 -3.817 23.500 1.00 9.27 83 THR A CA 1
ATOM 632 C C . THR A 1 103 ? 3.878 -3.867 24.752 1.00 9.26 83 THR A C 1
ATOM 633 O O . THR A 1 103 ? 4.030 -2.985 25.621 1.00 8.65 83 THR A O 1
ATOM 637 N N . GLY A 1 104 ? 2.950 -4.819 24.795 1.00 9.77 84 GLY A N 1
ATOM 638 C CA . GLY A 1 104 ? 2.180 -5.092 26.016 1.00 10.37 84 GLY A CA 1
ATOM 639 C C . GLY A 1 104 ? 2.196 -6.568 26.341 1.00 11.03 84 GLY A C 1
ATOM 640 O O . GLY A 1 104 ? 3.265 -7.105 26.498 1.00 10.53 84 GLY A O 1
ATOM 641 N N . TYR A 1 105 ? 1.013 -7.174 26.350 1.00 11.93 85 TYR A N 1
ATOM 642 C CA . TYR A 1 105 ? 0.769 -8.601 26.668 1.00 12.93 85 TYR A CA 1
ATOM 643 C C . TYR A 1 105 ? 1.549 -9.468 25.695 1.00 13.19 85 TYR A C 1
ATOM 644 O O . TYR A 1 105 ? 1.317 -9.370 24.489 1.00 13.91 85 TYR A O 1
ATOM 653 N N . ILE A 1 106 ? 2.484 -10.255 26.221 1.00 13.08 86 ILE A N 1
ATOM 654 C CA . ILE A 1 106 ? 3.246 -11.275 25.445 1.00 13.71 86 ILE A CA 1
ATOM 655 C C . ILE A 1 106 ? 3.178 -12.591 26.222 1.00 14.84 86 ILE A C 1
ATOM 656 O O . ILE A 1 106 ? 2.775 -13.590 25.635 1.00 15.18 86 ILE A O 1
ATOM 661 N N . ASN A 1 107 ? 3.565 -12.569 27.496 1.00 17.08 87 ASN A N 1
ATOM 662 C CA . ASN A 1 107 ? 3.458 -13.722 28.421 1.00 19.85 87 ASN A CA 1
ATOM 663 C C . ASN A 1 107 ? 4.166 -14.926 27.785 1.00 20.09 87 ASN A C 1
ATOM 664 O O . ASN A 1 107 ? 3.594 -16.025 27.765 1.00 18.66 87 ASN A O 1
ATOM 669 N N . ASN A 1 108 ? 5.386 -14.724 27.274 1.00 19.34 88 ASN A N 1
ATOM 670 C CA . ASN A 1 108 ? 6.153 -15.804 26.611 1.00 18.82 88 ASN A CA 1
ATOM 671 C C . ASN A 1 108 ? 7.618 -15.399 26.634 1.00 17.64 88 ASN A C 1
ATOM 672 O O . ASN A 1 108 ? 7.940 -14.434 25.929 1.00 15.77 88 ASN A O 1
ATOM 677 N N . ARG A 1 109 ? 8.452 -16.122 27.396 1.00 16.50 89 ARG A N 1
ATOM 678 C CA . ARG A 1 109 ? 9.883 -15.786 27.631 1.00 17.24 89 ARG A CA 1
ATOM 679 C C . ARG A 1 109 ? 10.593 -15.619 26.282 1.00 16.40 89 ARG A C 1
ATOM 680 O O . ARG A 1 109 ? 11.344 -14.668 26.144 1.00 15.80 89 ARG A O 1
ATOM 682 N N . ASP A 1 110 ? 10.395 -16.535 25.337 1.00 16.86 90 ASP A N 1
ATOM 683 C CA . ASP A 1 110 ? 11.177 -16.548 24.077 1.00 18.40 90 ASP A CA 1
ATOM 684 C C . ASP A 1 110 ? 10.745 -15.377 23.189 1.00 15.82 90 ASP A C 1
ATOM 685 O O . ASP A 1 110 ? 11.620 -14.780 22.559 1.00 15.53 90 ASP A O 1
ATOM 690 N N . ILE A 1 111 ? 9.461 -15.013 23.178 1.00 14.30 91 ILE A N 1
ATOM 691 C CA . ILE A 1 111 ? 9.007 -13.835 22.381 1.00 14.48 91 ILE A CA 1
ATOM 692 C C . ILE A 1 111 ? 9.487 -12.560 23.080 1.00 13.36 91 ILE A C 1
ATOM 693 O O . ILE A 1 111 ? 9.879 -11.649 22.354 1.00 13.19 91 ILE A O 1
ATOM 698 N N . VAL A 1 112 ? 9.439 -12.475 24.414 1.00 12.52 92 VAL A N 1
ATOM 699 C CA . VAL A 1 112 ? 9.928 -11.261 25.141 1.00 13.96 92 VAL A CA 1
ATOM 700 C C . VAL A 1 112 ? 11.386 -11.036 24.721 1.00 15.00 92 VAL A C 1
ATOM 701 O O . VAL A 1 112 ? 11.680 -9.947 24.211 1.00 15.82 92 VAL A O 1
ATOM 705 N N . ARG A 1 113 ? 12.205 -12.082 24.771 1.00 15.79 93 ARG A N 1
ATOM 706 C CA . ARG A 1 113 ? 13.627 -12.041 24.317 1.00 18.15 93 ARG A CA 1
ATOM 707 C C . ARG A 1 113 ? 13.683 -11.617 22.846 1.00 18.04 93 ARG A C 1
ATOM 708 O O . ARG A 1 113 ? 14.499 -10.746 22.533 1.00 20.37 93 ARG A O 1
ATOM 710 N N . GLN A 1 114 ? 12.832 -12.164 21.976 1.00 17.50 94 GLN A N 1
ATOM 711 C CA . GLN A 1 114 ? 12.917 -11.908 20.511 1.00 17.59 94 GLN A CA 1
ATOM 712 C C . GLN A 1 114 ? 12.559 -10.441 20.233 1.00 16.49 94 GLN A C 1
ATOM 713 O O . GLN A 1 114 ? 13.028 -9.897 19.232 1.00 14.36 94 GLN A O 1
ATOM 719 N N . VAL A 1 115 ? 11.713 -9.845 21.072 1.00 15.44 95 VAL A N 1
ATOM 720 C CA . VAL A 1 115 ? 11.254 -8.439 20.885 1.00 14.94 95 VAL A CA 1
ATOM 721 C C . VAL A 1 115 ? 12.471 -7.510 20.939 1.00 13.86 95 VAL A C 1
ATOM 722 O O . VAL A 1 115 ? 12.473 -6.536 20.188 1.00 13.40 95 VAL A O 1
ATOM 726 N N . ALA A 1 116 ? 13.454 -7.797 21.798 1.00 12.96 96 ALA A N 1
ATOM 727 C CA . ALA A 1 116 ? 14.714 -7.018 21.882 1.00 12.91 96 ALA A CA 1
ATOM 728 C C . ALA A 1 116 ? 15.425 -7.047 20.527 1.00 11.77 96 ALA A C 1
ATOM 729 O O . ALA A 1 116 ? 15.852 -5.980 20.077 1.00 11.45 96 ALA A O 1
ATOM 731 N N . ALA A 1 117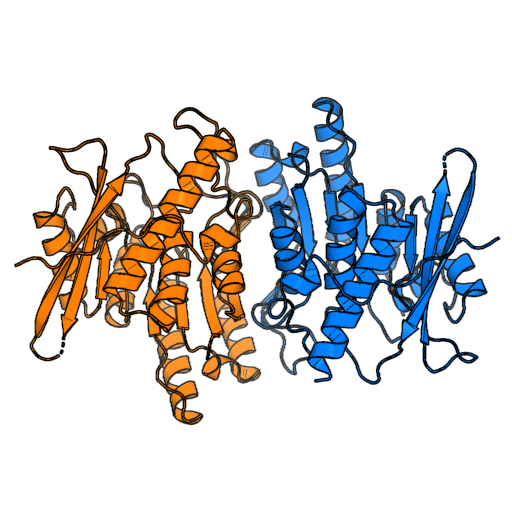 ? 15.541 -8.216 19.891 1.00 11.13 97 ALA A N 1
ATOM 732 C CA . ALA A 1 117 ? 16.164 -8.350 18.549 1.00 11.10 97 ALA A CA 1
ATOM 733 C C . ALA A 1 117 ? 15.358 -7.507 17.550 1.00 10.88 97 ALA A C 1
ATOM 734 O O . ALA A 1 117 ? 15.970 -6.714 16.800 1.00 11.11 97 ALA A O 1
ATOM 736 N N . THR A 1 118 ? 14.024 -7.574 17.606 1.00 10.38 98 THR A N 1
ATOM 737 C CA . THR A 1 118 ? 13.149 -6.810 16.683 1.00 10.33 98 THR A CA 1
ATOM 738 C C . THR A 1 118 ? 13.403 -5.312 16.877 1.00 9.63 98 THR A C 1
ATOM 739 O O . THR A 1 118 ? 13.562 -4.563 15.900 1.00 9.20 98 THR A O 1
ATOM 743 N N . VAL A 1 119 ? 13.474 -4.855 18.107 1.00 9.35 99 VAL A N 1
ATOM 744 C CA . VAL A 1 119 ? 13.667 -3.393 18.312 1.00 9.36 99 VAL A CA 1
ATOM 745 C C . VAL A 1 119 ? 15.053 -3.013 17.768 1.00 8.71 99 VAL A C 1
ATOM 746 O O . VAL A 1 119 ? 15.131 -1.994 17.092 1.00 8.24 99 VAL A O 1
ATOM 750 N N . ALA A 1 120 ? 16.094 -3.803 18.054 1.00 9.29 100 ALA A N 1
ATOM 751 C CA . ALA A 1 120 ? 17.486 -3.546 17.574 1.00 9.93 100 ALA A CA 1
ATOM 752 C C . ALA A 1 120 ? 17.507 -3.516 16.038 1.00 10.38 100 ALA A C 1
ATOM 753 O O . ALA A 1 120 ? 18.095 -2.587 15.424 1.00 9.47 100 ALA A O 1
ATOM 755 N N . GLU A 1 121 ? 16.803 -4.449 15.393 1.00 11.90 101 GLU A N 1
ATOM 756 C CA . GLU A 1 121 ? 16.738 -4.473 13.902 1.00 13.98 101 GLU A CA 1
ATOM 757 C C . GLU A 1 121 ? 16.029 -3.204 13.389 1.00 13.39 101 GLU A C 1
ATOM 758 O O . GLU A 1 121 ? 16.502 -2.614 12.384 1.00 13.41 101 GLU A O 1
ATOM 764 N N . ILE A 1 122 ? 14.963 -2.748 14.060 1.00 12.69 102 ILE A N 1
ATOM 765 C CA . ILE A 1 122 ? 14.237 -1.500 13.651 1.00 12.31 102 ILE A CA 1
ATOM 766 C C . ILE A 1 122 ? 15.154 -0.279 13.828 1.00 12.77 102 ILE A C 1
ATOM 767 O O . ILE A 1 122 ? 15.209 0.576 12.896 1.00 11.98 102 ILE A O 1
ATOM 772 N N . ARG A 1 123 ? 15.840 -0.165 14.969 1.00 12.41 103 ARG A N 1
ATOM 773 C CA . ARG A 1 123 ? 16.806 0.944 15.207 1.00 13.31 103 ARG A CA 1
ATOM 774 C C . ARG A 1 123 ? 17.835 0.945 14.064 1.00 13.91 103 ARG A C 1
ATOM 775 O O . ARG A 1 123 ? 18.103 2.017 13.519 1.00 14.48 103 ARG A O 1
ATOM 783 N N . GLU A 1 124 ? 18.389 -0.216 13.732 1.00 15.97 104 GLU A N 1
ATOM 784 C CA . GLU A 1 124 ? 19.436 -0.346 12.686 1.00 18.39 104 GLU A CA 1
ATOM 785 C C . GLU A 1 124 ? 18.842 0.149 11.364 1.00 18.79 104 GLU A C 1
ATOM 786 O O . GLU A 1 124 ? 19.470 0.995 10.731 1.00 17.75 104 GLU A O 1
ATOM 792 N N . ALA A 1 125 ? 17.651 -0.311 10.989 1.00 17.93 105 ALA A N 1
ATOM 793 C CA . ALA A 1 125 ? 17.053 0.017 9.678 1.00 17.23 105 ALA A CA 1
ATOM 794 C C . ALA A 1 125 ? 16.784 1.522 9.590 1.00 16.80 105 ALA A C 1
ATOM 795 O O . ALA A 1 125 ? 17.027 2.092 8.507 1.00 15.22 105 ALA A O 1
ATOM 797 N N . ARG A 1 126 ? 16.252 2.135 10.653 1.00 17.67 106 ARG A N 1
ATOM 798 C CA . ARG A 1 126 ? 15.953 3.590 10.730 1.00 18.50 106 ARG A CA 1
ATOM 799 C C . ARG A 1 126 ? 17.250 4.415 10.663 1.00 19.36 106 ARG A C 1
ATOM 800 O O . ARG A 1 126 ? 17.261 5.419 9.930 1.00 19.42 106 ARG A O 1
ATOM 808 N N . GLN A 1 127 ? 18.277 4.005 11.404 1.00 20.65 107 GLN A N 1
ATOM 809 C CA . GLN A 1 127 ? 19.628 4.634 11.426 1.00 20.80 107 GLN A CA 1
ATOM 810 C C . GLN A 1 127 ? 20.172 4.656 9.991 1.00 23.20 107 GLN A C 1
ATOM 811 O O . GLN A 1 127 ? 20.517 5.751 9.530 1.00 21.39 107 GLN A O 1
ATOM 817 N N . LYS A 1 128 ? 20.188 3.506 9.295 1.00 22.47 108 LYS A N 1
ATOM 818 C CA . LYS A 1 128 ? 20.720 3.384 7.908 1.00 23.47 108 LYS A CA 1
ATOM 819 C C . LYS A 1 128 ? 19.947 4.305 6.955 1.00 21.39 108 LYS A C 1
ATOM 820 O O . LYS A 1 128 ? 20.596 4.838 6.052 1.00 23.56 108 LYS A O 1
ATOM 826 N N . GLN A 1 129 ? 18.641 4.496 7.145 1.00 20.21 109 GLN A N 1
ATOM 827 C CA . GLN A 1 129 ? 17.802 5.400 6.292 1.00 20.37 109 GLN A CA 1
ATOM 828 C C . GLN A 1 129 ? 17.817 6.845 6.808 1.00 19.87 109 GLN A C 1
ATOM 829 O O . GLN A 1 129 ? 17.011 7.675 6.317 1.00 19.32 109 GLN A O 1
ATOM 835 N N . GLY A 1 130 ? 18.686 7.138 7.776 1.00 20.52 110 GLY A N 1
ATOM 836 C CA . GLY A 1 130 ? 18.739 8.433 8.465 1.00 21.35 110 GLY A CA 1
ATOM 837 C C . GLY A 1 130 ? 17.368 8.930 8.887 1.00 21.57 110 GLY A C 1
ATOM 838 O O . GLY A 1 130 ? 17.111 10.117 8.684 1.00 23.03 110 GLY A O 1
ATOM 839 N N . LYS A 1 131 ? 16.500 8.079 9.451 1.00 21.62 111 LYS A N 1
ATOM 840 C CA . LYS A 1 131 ? 15.272 8.550 10.167 1.00 21.85 111 LYS A CA 1
ATOM 841 C C . LYS A 1 131 ? 15.563 8.785 11.659 1.00 19.46 111 LYS A C 1
ATOM 842 O O . LYS A 1 131 ? 16.514 8.210 12.170 1.00 18.82 111 LYS A O 1
ATOM 848 N N . LYS A 1 132 ? 14.714 9.546 12.350 1.00 21.14 112 LYS A N 1
ATOM 849 C CA . LYS A 1 132 ? 14.807 9.748 13.830 1.00 21.44 112 LYS A CA 1
ATOM 850 C C . LYS A 1 132 ? 14.767 8.355 14.468 1.00 21.71 112 LYS A C 1
ATOM 851 O O . LYS A 1 132 ? 14.009 7.503 13.931 1.00 20.68 112 LYS A O 1
ATOM 853 N N . ASP A 1 133 ? 15.585 8.106 15.503 1.00 20.95 113 ASP A N 1
ATOM 854 C CA . ASP A 1 133 ? 15.644 6.821 16.253 1.00 21.06 113 ASP A CA 1
ATOM 855 C C . ASP A 1 133 ? 14.213 6.446 16.677 1.00 18.70 113 ASP A C 1
ATOM 856 O O . ASP A 1 133 ? 13.414 7.347 17.031 1.00 16.76 113 ASP A O 1
ATOM 861 N N . ALA A 1 134 ? 13.883 5.157 16.600 1.00 16.05 114 ALA A N 1
ATOM 862 C CA . ALA A 1 134 ? 12.613 4.615 17.115 1.00 14.89 114 ALA A CA 1
ATOM 863 C C . ALA A 1 134 ? 12.548 4.900 18.622 1.00 13.09 114 ALA A C 1
ATOM 864 O O . ALA A 1 134 ? 13.620 4.944 19.255 1.00 11.63 114 ALA A O 1
ATOM 866 N N . VAL A 1 135 ? 11.340 5.124 19.143 1.00 11.05 115 VAL A N 1
ATOM 867 C CA . VAL A 1 135 ? 11.045 5.172 20.605 1.00 11.23 115 VAL A CA 1
ATOM 868 C C . VAL A 1 135 ? 10.340 3.870 20.977 1.00 9.82 115 VAL A C 1
ATOM 869 O O . VAL A 1 135 ? 9.231 3.652 20.480 1.00 9.82 115 VAL A O 1
ATOM 873 N N . PHE A 1 136 ? 11.001 3.038 21.769 1.00 9.17 116 PHE A N 1
ATOM 874 C CA . PHE A 1 136 ? 10.460 1.765 22.293 1.00 8.98 116 PHE A CA 1
ATOM 875 C C . PHE A 1 136 ? 9.759 2.063 23.634 1.00 9.39 116 PHE A C 1
ATOM 876 O O . PHE A 1 136 ? 10.436 2.376 24.655 1.00 9.06 116 PHE A O 1
ATOM 884 N N . PHE A 1 137 ? 8.426 1.984 23.622 1.00 9.62 117 PHE A N 1
ATOM 885 C CA . PHE A 1 137 ? 7.551 2.036 24.822 1.00 10.28 117 PHE A CA 1
ATOM 886 C C . PHE A 1 137 ? 7.274 0.602 25.274 1.00 11.01 117 PHE A C 1
ATOM 887 O O . PHE A 1 137 ? 6.581 -0.141 24.541 1.00 12.95 117 PHE A O 1
ATOM 895 N N . CYS A 1 138 ? 7.828 0.192 26.412 1.00 10.04 118 CYS A N 1
ATOM 896 C CA . CYS A 1 138 ? 7.696 -1.185 26.934 1.00 9.74 118 CYS A CA 1
ATOM 897 C C . CYS A 1 138 ? 6.731 -1.168 28.103 1.00 9.66 118 CYS A C 1
ATOM 898 O O . CYS A 1 138 ? 7.077 -0.619 29.169 1.00 9.17 118 CYS A O 1
ATOM 901 N N . ASP A 1 139 ? 5.545 -1.705 27.873 1.00 9.05 119 ASP A N 1
ATOM 902 C CA . ASP A 1 139 ? 4.547 -1.939 28.943 1.00 9.72 119 ASP A CA 1
ATOM 903 C C . ASP A 1 139 ? 4.750 -3.363 29.454 1.00 9.89 119 ASP A C 1
ATOM 904 O O . ASP A 1 139 ? 4.381 -4.316 28.764 1.00 9.40 119 ASP A O 1
ATOM 909 N N . PRO A 1 140 ? 5.396 -3.563 30.627 1.00 10.40 120 PRO A N 1
ATOM 910 C CA . PRO A 1 140 ? 5.791 -4.903 31.052 1.00 10.71 120 PRO A CA 1
ATOM 911 C C . PRO A 1 140 ? 4.591 -5.642 31.671 1.00 11.27 120 PRO A C 1
ATOM 912 O O . PRO A 1 140 ? 4.531 -5.740 32.904 1.00 11.72 120 PRO A O 1
ATOM 916 N N . VAL A 1 141 ? 3.677 -6.118 30.822 1.00 10.79 121 VAL A N 1
ATOM 917 C CA . VAL A 1 141 ? 2.375 -6.712 31.235 1.00 11.81 121 VAL A CA 1
ATOM 918 C C . VAL A 1 141 ? 2.627 -8.064 31.903 1.00 13.04 121 VAL A C 1
ATOM 919 O O . VAL A 1 141 ? 3.171 -8.952 31.244 1.00 13.64 121 VAL A O 1
ATOM 923 N N . MET A 1 142 ? 2.276 -8.197 33.177 1.00 14.16 122 MET A N 1
ATOM 924 C CA . MET A 1 142 ? 2.538 -9.429 33.975 1.00 17.29 122 MET A CA 1
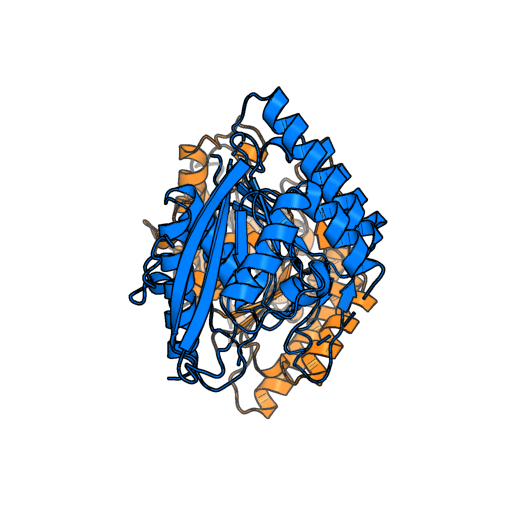ATOM 925 C C . MET A 1 142 ? 1.414 -9.640 35.002 1.00 20.70 122 MET A C 1
ATOM 926 O O . MET A 1 142 ? 1.024 -10.805 35.202 1.00 24.38 122 MET A O 1
ATOM 931 N N . GLY A 1 143 ? 0.902 -8.589 35.657 1.00 22.06 123 GLY A N 1
ATOM 932 C CA . GLY A 1 143 ? -0.210 -8.795 36.614 1.00 26.23 123 GLY A CA 1
ATOM 933 C C . GLY A 1 143 ? -0.712 -7.517 37.269 1.00 26.93 123 GLY A C 1
ATOM 934 O O . GLY A 1 143 ? -0.573 -6.449 36.657 1.00 24.58 123 GLY A O 1
ATOM 935 N N . ASP A 1 144 ? -1.274 -7.645 38.483 1.00 31.33 124 ASP A N 1
ATOM 936 C CA . ASP A 1 144 ? -1.999 -6.579 39.242 1.00 33.42 124 ASP A CA 1
ATOM 937 C C . ASP A 1 144 ? -2.438 -7.154 40.601 1.00 37.03 124 ASP A C 1
ATOM 938 O O . ASP A 1 144 ? -2.624 -8.383 40.687 1.00 37.84 124 ASP A O 1
ATOM 943 N N . ASP A 1 145 ? -2.569 -6.322 41.638 1.00 39.03 125 ASP A N 1
ATOM 944 C CA . ASP A 1 145 ? -3.411 -6.649 42.826 1.00 43.11 125 ASP A CA 1
ATOM 945 C C . ASP A 1 145 ? -2.766 -7.733 43.711 1.00 41.95 125 ASP A C 1
ATOM 946 O O . ASP A 1 145 ? -1.607 -8.121 43.442 1.00 40.92 125 ASP A O 1
ATOM 948 N N . GLU A 1 152 ? 8.411 -16.115 36.299 1.00 37.00 132 GLU A N 1
ATOM 949 C CA . GLU A 1 152 ? 9.786 -15.754 36.763 1.00 35.06 132 GLU A CA 1
ATOM 950 C C . GLU A 1 152 ? 10.727 -15.707 35.553 1.00 36.87 132 GLU A C 1
ATOM 951 O O . GLU A 1 152 ? 11.590 -14.771 35.486 1.00 31.71 132 GLU A O 1
ATOM 953 N N . GLU A 1 153 ? 10.581 -16.711 34.669 1.00 33.57 133 GLU A N 1
ATOM 954 C CA . GLU A 1 153 ? 11.126 -16.743 33.289 1.00 34.75 133 GLU A CA 1
ATOM 955 C C . GLU A 1 153 ? 10.744 -15.420 32.612 1.00 31.55 133 GLU A C 1
ATOM 956 O O . GLU A 1 153 ? 11.655 -14.800 32.030 1.00 32.16 133 GLU A O 1
ATOM 958 N N . VAL A 1 154 ? 9.471 -15.003 32.740 1.00 30.89 134 VAL A N 1
ATOM 959 C CA . VAL A 1 154 ? 8.893 -13.798 32.059 1.00 30.92 134 VAL A CA 1
ATOM 960 C C . VAL A 1 154 ? 9.337 -12.522 32.797 1.00 28.39 134 VAL A C 1
ATOM 961 O O . VAL A 1 154 ? 9.664 -11.529 32.118 1.00 26.17 134 VAL A O 1
ATOM 965 N N . VAL A 1 155 ? 9.347 -12.538 34.130 1.00 23.24 135 VAL A N 1
ATOM 966 C CA . VAL A 1 155 ? 9.826 -11.384 34.954 1.00 22.20 135 VAL A CA 1
ATOM 967 C C . VAL A 1 155 ? 11.280 -11.098 34.556 1.00 20.28 135 VAL A C 1
ATOM 968 O O . VAL A 1 155 ? 11.586 -9.939 34.163 1.00 16.59 135 VAL A O 1
ATOM 972 N N . GLU A 1 156 ? 12.126 -12.133 34.545 1.00 18.85 136 GLU A N 1
ATOM 973 C CA . GLU A 1 156 ? 13.564 -11.991 34.204 1.00 21.82 136 GLU A CA 1
ATOM 974 C C . GLU A 1 156 ? 13.708 -11.574 32.743 1.00 18.77 136 GLU A C 1
ATOM 975 O O . GLU A 1 156 ? 14.621 -10.796 32.442 1.00 19.00 136 GLU A O 1
ATOM 981 N N . ALA A 1 157 ? 12.859 -12.087 31.853 1.00 17.73 137 ALA A N 1
ATOM 982 C CA . ALA A 1 157 ? 12.909 -11.732 30.412 1.00 18.16 137 ALA A CA 1
ATOM 983 C C . ALA A 1 157 ? 12.595 -10.235 30.257 1.00 15.70 137 ALA A C 1
ATOM 984 O O . ALA A 1 157 ? 13.253 -9.586 29.423 1.00 16.35 137 ALA A O 1
ATOM 986 N N . TYR A 1 158 ? 11.666 -9.685 31.052 1.00 14.44 138 TYR A N 1
ATOM 987 C CA . TYR A 1 158 ? 11.356 -8.222 31.029 1.00 14.11 138 TYR A CA 1
ATOM 988 C C . TYR A 1 158 ? 12.514 -7.412 31.642 1.00 13.72 138 TYR A C 1
ATOM 989 O O . TYR A 1 158 ? 12.804 -6.335 31.130 1.00 12.68 138 TYR A O 1
ATOM 998 N N . ARG A 1 159 ? 13.200 -7.905 32.672 1.00 15.43 139 ARG A N 1
ATOM 999 C CA . ARG A 1 159 ? 14.382 -7.181 33.230 1.00 15.43 139 ARG A CA 1
ATOM 1000 C C . ARG A 1 159 ? 15.429 -6.988 32.117 1.00 15.62 139 ARG A C 1
ATOM 1001 O O . ARG A 1 159 ? 15.992 -5.870 32.026 1.00 14.27 139 ARG A O 1
ATOM 1009 N N . GLU A 1 160 ? 15.621 -7.978 31.229 1.00 16.69 140 GLU A N 1
ATOM 1010 C CA . GLU A 1 160 ? 16.598 -7.880 30.108 1.00 18.38 140 GLU A CA 1
ATOM 1011 C C . GLU A 1 160 ? 16.064 -6.949 29.024 1.00 16.25 140 GLU A C 1
ATOM 1012 O O . GLU A 1 160 ? 16.814 -6.109 28.522 1.00 14.94 140 GLU A O 1
ATOM 1018 N N . LEU A 1 161 ? 14.795 -7.111 28.670 1.00 15.06 141 LEU A N 1
ATOM 1019 C CA . LEU A 1 161 ? 14.185 -6.335 27.579 1.00 13.72 141 LEU A CA 1
ATOM 1020 C C . LEU A 1 161 ? 14.238 -4.851 27.946 1.00 13.07 141 LEU A C 1
ATOM 1021 O O . LEU A 1 161 ? 14.486 -4.042 27.043 1.00 11.10 141 LEU A O 1
ATOM 1026 N N . LEU A 1 162 ? 14.026 -4.524 29.229 1.00 14.00 142 LEU A N 1
ATOM 1027 C CA . LEU A 1 162 ? 13.972 -3.124 29.730 1.00 14.73 142 LEU A CA 1
ATOM 1028 C C . LEU A 1 162 ? 15.347 -2.449 29.637 1.00 15.43 142 LEU A C 1
ATOM 1029 O O . LEU A 1 162 ? 15.384 -1.217 29.664 1.00 16.30 142 LEU A O 1
ATOM 1034 N N . THR A 1 163 ? 16.440 -3.202 29.479 1.00 17.91 143 THR A N 1
ATOM 1035 C CA . THR A 1 163 ? 17.787 -2.620 29.226 1.00 18.34 143 THR A CA 1
ATOM 1036 C C . THR A 1 163 ? 17.786 -1.831 27.907 1.00 18.20 143 THR A C 1
ATOM 1037 O O . THR A 1 163 ? 18.654 -0.967 27.756 1.00 18.88 143 THR A O 1
ATOM 1041 N N . HIS A 1 164 ? 16.830 -2.074 26.997 1.00 18.15 144 HIS A N 1
ATOM 1042 C CA . HIS A 1 164 ? 16.774 -1.446 25.646 1.00 17.71 144 HIS A CA 1
ATOM 1043 C C . HIS A 1 164 ? 15.518 -0.584 25.447 1.00 14.75 144 HIS A C 1
ATOM 1044 O O . HIS A 1 164 ? 15.294 -0.160 24.322 1.00 15.31 144 HIS A O 1
ATOM 1051 N N . ALA A 1 165 ? 14.701 -0.367 26.473 1.00 12.80 145 ALA A N 1
ATOM 1052 C CA . ALA A 1 165 ? 13.448 0.419 26.388 1.00 12.43 145 ALA A CA 1
ATOM 1053 C C . ALA A 1 165 ? 13.775 1.919 26.496 1.00 12.30 145 ALA A C 1
ATOM 1054 O O . ALA A 1 165 ? 14.747 2.252 27.191 1.00 11.76 145 ALA A O 1
ATOM 1056 N N . ASP A 1 166 ? 13.020 2.779 25.811 1.00 11.82 146 ASP A N 1
ATOM 1057 C CA . ASP A 1 166 ? 13.078 4.269 25.931 1.00 12.20 146 ASP A CA 1
ATOM 1058 C C . ASP A 1 166 ? 12.110 4.728 27.048 1.00 11.66 146 ASP A C 1
ATOM 1059 O O . ASP A 1 166 ? 12.448 5.626 27.863 1.00 11.56 146 ASP A O 1
ATOM 1064 N N . VAL A 1 167 ? 10.978 4.063 27.148 1.00 10.48 147 VAL A N 1
ATOM 1065 C CA . VAL A 1 167 ? 9.865 4.404 28.082 1.00 10.23 147 VAL A CA 1
ATOM 1066 C C . VAL A 1 167 ? 9.320 3.078 28.586 1.00 9.16 147 VAL A C 1
ATOM 1067 O O . VAL A 1 167 ? 9.123 2.178 27.765 1.00 8.49 147 VAL A O 1
ATOM 1071 N N . ALA A 1 168 ? 9.107 2.954 29.888 1.00 9.06 148 ALA A N 1
ATOM 1072 C CA . ALA A 1 168 ? 8.392 1.811 30.507 1.00 9.16 148 ALA A CA 1
ATOM 1073 C C . ALA A 1 168 ? 7.161 2.337 31.253 1.00 8.92 148 ALA A C 1
ATOM 1074 O O . AL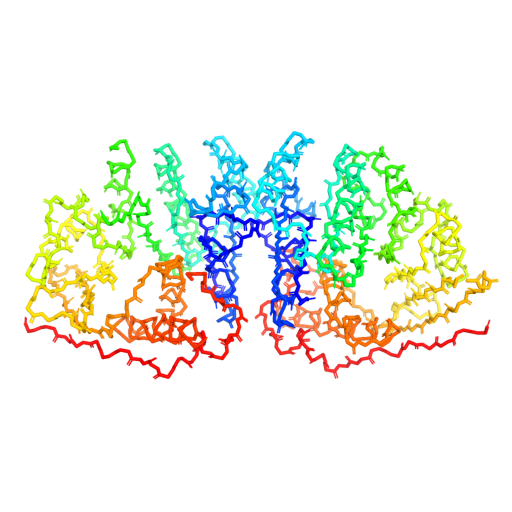A A 1 168 ? 7.252 3.431 31.853 1.00 8.42 148 ALA A O 1
ATOM 1076 N N . THR A 1 169 ? 6.056 1.599 31.215 1.00 8.93 149 THR A N 1
ATOM 1077 C CA . THR A 1 169 ? 4.777 2.040 31.821 1.00 9.60 149 THR A CA 1
ATOM 1078 C C . THR A 1 169 ? 4.230 0.953 32.738 1.00 10.09 149 THR A C 1
ATOM 1079 O O . THR A 1 169 ? 3.072 0.569 32.587 1.00 9.34 149 THR A O 1
ATOM 1083 N N . PRO A 1 170 ? 5.001 0.491 33.760 1.00 10.03 150 PRO A N 1
ATOM 1084 C CA . PRO A 1 170 ? 4.522 -0.540 34.679 1.00 10.43 150 PRO A CA 1
ATOM 1085 C C . PRO A 1 170 ? 3.328 -0.027 35.502 1.00 10.56 150 PRO A C 1
ATOM 1086 O O . PRO A 1 170 ? 3.242 1.165 35.726 1.00 9.71 150 PRO A O 1
ATOM 1090 N N . ASN A 1 171 ? 2.383 -0.905 35.843 1.00 10.59 151 ASN A N 1
ATOM 1091 C CA . ASN A 1 171 ? 1.450 -0.646 36.959 1.00 10.95 151 ASN A CA 1
ATOM 1092 C C . ASN A 1 171 ? 2.280 -0.796 38.244 1.00 11.59 151 ASN A C 1
ATOM 1093 O O . ASN A 1 171 ? 3.484 -1.217 38.144 1.00 10.67 151 ASN A O 1
ATOM 1098 N N . TYR A 1 172 ? 1.688 -0.543 39.408 1.00 11.93 152 TYR A N 1
ATOM 1099 C CA . TYR A 1 172 ? 2.478 -0.510 40.667 1.00 15.24 152 TYR A CA 1
ATOM 1100 C C . TYR A 1 172 ? 2.982 -1.933 40.923 1.00 13.46 152 TYR A C 1
ATOM 1101 O O . TYR A 1 172 ? 4.065 -2.085 41.485 1.00 11.71 152 TYR A O 1
ATOM 1110 N N . PHE A 1 173 ? 2.208 -2.941 40.525 1.00 13.98 153 PHE A N 1
ATOM 1111 C CA . PHE A 1 173 ? 2.550 -4.363 40.789 1.00 15.47 153 PHE A CA 1
ATOM 1112 C C . PHE A 1 173 ? 3.781 -4.746 39.964 1.00 14.61 153 PHE A C 1
ATOM 1113 O O . PHE A 1 173 ? 4.713 -5.351 40.498 1.00 14.45 153 PHE A O 1
ATOM 1121 N N . GLU A 1 174 ? 3.775 -4.412 38.674 1.00 13.82 154 GLU A N 1
ATOM 1122 C CA . GLU A 1 174 ? 4.892 -4.736 37.748 1.00 12.34 154 GLU A CA 1
ATOM 1123 C C . GLU A 1 174 ? 6.146 -3.993 38.208 1.00 12.36 154 GLU A C 1
ATOM 1124 O O . GLU A 1 174 ? 7.199 -4.589 38.269 1.00 11.51 154 GLU A O 1
ATOM 1130 N N . ALA A 1 175 ? 6.018 -2.738 38.603 1.00 12.98 155 ALA A N 1
ATOM 1131 C CA . ALA A 1 175 ? 7.165 -1.951 39.086 1.00 13.18 155 ALA A CA 1
ATOM 1132 C C . ALA A 1 175 ? 7.744 -2.620 40.342 1.00 13.92 155 ALA A C 1
ATOM 1133 O O . ALA A 1 175 ? 8.988 -2.641 40.465 1.00 13.38 155 ALA A O 1
ATOM 1135 N N . SER A 1 176 ? 6.889 -3.149 41.230 1.00 13.97 156 SER A N 1
ATOM 1136 C CA . SER A 1 176 ? 7.309 -3.792 42.507 1.00 14.87 156 SER A CA 1
ATOM 1137 C C . SER A 1 176 ? 8.071 -5.100 42.232 1.00 16.01 156 SER A C 1
ATOM 1138 O O . SER A 1 176 ? 9.239 -5.232 42.685 1.00 13.97 156 SER A O 1
ATOM 1141 N N . ILE A 1 177 ? 7.492 -6.020 41.445 1.00 18.53 157 ILE A N 1
ATOM 1142 C CA . ILE A 1 177 ? 8.153 -7.334 41.171 1.00 18.55 157 ILE A CA 1
ATOM 1143 C C . ILE A 1 177 ? 9.431 -7.130 40.340 1.00 17.14 157 ILE A C 1
ATOM 1144 O O . ILE A 1 177 ? 10.410 -7.841 40.582 1.00 17.01 157 ILE A O 1
ATOM 1149 N N . LEU A 1 178 ? 9.494 -6.170 39.425 1.00 15.94 158 LEU A N 1
ATOM 1150 C CA . LEU A 1 178 ? 10.721 -5.965 38.606 1.00 16.76 158 LEU A CA 1
ATOM 1151 C C . LEU A 1 178 ? 11.881 -5.388 39.445 1.00 18.03 158 LEU A C 1
ATOM 1152 O O . LEU A 1 178 ? 13.003 -5.882 39.335 1.00 17.22 158 LEU A O 1
ATOM 1157 N N . SER A 1 179 ? 11.624 -4.360 40.239 1.00 19.14 159 SER A N 1
ATOM 1158 C CA . SER A 1 179 ? 12.629 -3.629 41.054 1.00 18.87 159 SER A CA 1
ATOM 1159 C C . SER A 1 179 ? 12.893 -4.377 42.373 1.00 20.48 159 SER A C 1
ATOM 1160 O O . SER A 1 179 ? 13.987 -4.175 42.976 1.00 19.32 159 SER A O 1
ATOM 1163 N N . THR A 1 180 ? 11.915 -5.150 42.850 1.00 20.02 160 THR A N 1
ATOM 1164 C CA . THR A 1 180 ? 12.019 -5.827 44.147 1.00 22.69 160 THR A CA 1
ATOM 1165 C C . THR A 1 180 ? 11.644 -4.845 45.278 1.00 23.02 160 THR A C 1
ATOM 1166 O O . THR A 1 180 ? 11.743 -5.245 46.457 1.00 23.10 160 THR A O 1
ATOM 1170 N N . VAL A 1 181 ? 11.227 -3.615 44.956 1.00 21.88 161 VAL A N 1
ATOM 1171 C CA . VAL A 1 181 ? 10.724 -2.601 45.933 1.00 22.95 161 VAL A CA 1
ATOM 1172 C C . VAL A 1 181 ? 9.194 -2.636 45.990 1.00 23.26 161 VAL A C 1
ATOM 1173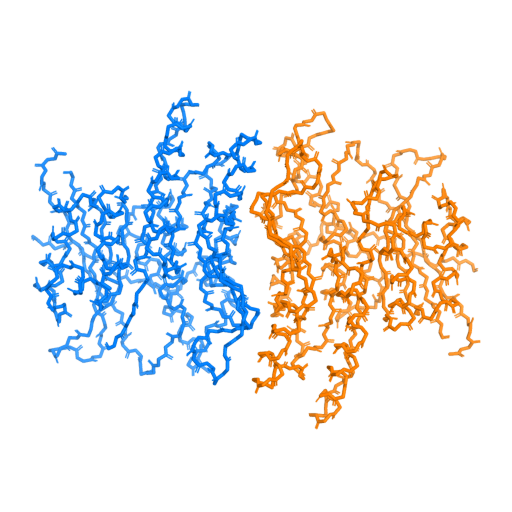 O O . VAL A 1 181 ? 8.593 -2.476 44.925 1.00 28.43 161 VAL A O 1
ATOM 1177 N N . GLU A 1 182 ? 8.583 -2.732 47.174 1.00 21.41 162 GLU A N 1
ATOM 1178 C CA . GLU A 1 182 ? 7.109 -2.602 47.344 1.00 21.07 162 GLU A CA 1
ATOM 1179 C C . GLU A 1 182 ? 6.729 -1.140 47.063 1.00 20.51 162 GLU A C 1
ATOM 1180 O O . GLU A 1 182 ? 7.113 -0.281 47.863 1.00 19.98 162 GLU A O 1
ATOM 1182 N N . VAL A 1 183 ? 6.026 -0.857 45.960 1.00 20.22 163 VAL A N 1
ATOM 1183 C CA . VAL A 1 183 ? 5.559 0.526 45.617 1.00 19.76 163 VAL A CA 1
ATOM 1184 C C . VAL A 1 183 ? 4.255 0.794 46.376 1.00 19.04 163 VAL A C 1
ATOM 1185 O O . VAL A 1 183 ? 3.219 0.257 45.969 1.00 20.46 163 VAL A O 1
ATOM 1189 N N . LYS A 1 184 ? 4.328 1.575 47.451 1.00 18.77 164 LYS A N 1
ATOM 1190 C CA . LYS A 1 184 ? 3.209 1.847 48.394 1.00 18.81 164 LYS A CA 1
ATOM 1191 C C . LYS A 1 184 ? 3.098 3.365 48.627 1.00 18.78 164 LYS A C 1
ATOM 1192 O O . LYS A 1 184 ? 2.093 3.802 49.254 1.00 18.47 164 LYS A O 1
ATOM 1194 N N . ASP A 1 185 ? 4.090 4.136 48.185 1.00 16.68 165 ASP A N 1
ATOM 1195 C CA . ASP A 1 185 ? 4.094 5.609 48.324 1.00 16.98 165 ASP A CA 1
ATOM 1196 C C . ASP A 1 185 ? 5.103 6.221 47.355 1.00 16.55 165 ASP A C 1
ATOM 1197 O O . ASP A 1 185 ? 5.788 5.461 46.678 1.00 16.57 165 ASP A O 1
ATOM 1202 N N . LEU A 1 186 ? 5.240 7.546 47.374 1.00 16.81 166 LEU A N 1
ATOM 1203 C CA . LEU A 1 186 ? 6.142 8.296 46.466 1.00 16.57 166 LEU A CA 1
ATOM 1204 C C . LEU A 1 186 ? 7.605 7.892 46.689 1.00 16.06 166 LEU A C 1
ATOM 1205 O O . LEU A 1 186 ? 8.312 7.687 45.662 1.00 13.34 166 LEU A O 1
ATOM 1210 N N . ALA A 1 187 ? 8.060 7.794 47.949 1.00 15.90 167 ALA A N 1
ATOM 1211 C CA . ALA A 1 187 ? 9.462 7.404 48.270 1.00 16.46 167 ALA A CA 1
ATOM 1212 C C . ALA A 1 187 ? 9.786 6.065 47.597 1.00 15.94 167 ALA A C 1
ATOM 1213 O O . ALA A 1 187 ? 10.853 5.945 46.978 1.00 15.12 167 ALA A O 1
ATOM 1215 N N . SER A 1 188 ? 8.900 5.083 47.743 1.00 15.85 168 SER A N 1
ATOM 1216 C CA . SER A 1 188 ? 9.120 3.705 47.240 1.00 15.41 168 SER A CA 1
ATOM 1217 C C . SER A 1 188 ? 8.873 3.656 45.729 1.00 14.26 168 SER A C 1
ATOM 1218 O O . SER A 1 188 ? 9.561 2.884 45.064 1.00 14.96 168 SER A O 1
ATOM 1221 N N . ALA A 1 189 ? 7.987 4.491 45.196 1.00 13.77 169 ALA A N 1
ATOM 1222 C CA . ALA A 1 189 ? 7.794 4.633 43.733 1.00 13.19 169 ALA A CA 1
ATOM 1223 C C . ALA A 1 189 ? 9.110 5.146 43.119 1.00 13.67 169 ALA A C 1
ATOM 1224 O O . ALA A 1 189 ? 9.549 4.584 42.103 1.00 13.53 169 ALA A O 1
ATOM 1226 N N . ILE A 1 190 ? 9.751 6.140 43.745 1.00 13.47 170 ILE A N 1
ATOM 1227 C CA . ILE A 1 190 ? 11.063 6.698 43.300 1.00 13.05 170 ILE A CA 1
ATOM 1228 C C . ILE A 1 190 ? 12.123 5.594 43.327 1.00 12.95 170 ILE A C 1
ATOM 1229 O O . ILE A 1 190 ? 12.896 5.509 42.352 1.00 12.52 170 ILE A O 1
ATOM 1234 N N . GLU A 1 191 ? 12.168 4.756 44.369 1.00 12.81 171 GLU A N 1
ATOM 1235 C CA . GLU A 1 191 ? 13.183 3.666 44.435 1.00 13.36 171 GLU A CA 1
ATOM 1236 C C . GLU A 1 191 ? 12.968 2.703 43.256 1.00 14.00 171 GLU A C 1
ATOM 1237 O O . GLU A 1 191 ? 13.931 2.397 42.540 1.00 14.00 171 GLU A O 1
ATOM 1239 N N . ALA A 1 192 ? 11.738 2.257 43.031 1.00 14.21 172 ALA A N 1
ATOM 1240 C CA . ALA A 1 192 ? 11.387 1.376 41.888 1.00 14.50 172 ALA A CA 1
ATOM 1241 C C . ALA A 1 192 ? 11.859 1.991 40.559 1.00 14.87 172 ALA A C 1
ATOM 1242 O O . ALA A 1 192 ? 12.561 1.303 39.795 1.00 15.35 172 ALA A O 1
ATOM 1244 N N . ALA A 1 193 ? 11.494 3.249 40.287 1.00 16.50 173 ALA A N 1
ATOM 1245 C CA . ALA A 1 193 ? 11.834 3.973 39.040 1.00 16.71 173 ALA A CA 1
ATOM 1246 C C . ALA A 1 193 ? 13.355 4.057 38.887 1.00 18.26 173 ALA A C 1
ATOM 1247 O O . ALA A 1 193 ? 13.840 3.792 37.753 1.00 17.68 173 ALA A O 1
ATOM 1249 N N . ASN A 1 194 ? 14.084 4.306 39.984 1.00 17.81 174 ASN A N 1
ATOM 1250 C CA . ASN A 1 194 ? 15.579 4.352 39.976 1.00 17.58 174 ASN A CA 1
ATOM 1251 C C . ASN A 1 194 ? 16.133 3.005 39.514 1.00 16.44 174 ASN A C 1
ATOM 1252 O O . ASN A 1 194 ? 17.069 3.030 38.717 1.00 17.72 174 ASN A O 1
ATOM 1257 N N . TRP A 1 195 ? 15.552 1.895 39.967 1.00 17.70 175 TRP A N 1
ATOM 1258 C CA . TRP A 1 195 ? 15.880 0.541 39.446 1.00 18.14 175 TRP A CA 1
ATOM 1259 C C . TRP A 1 195 ? 15.736 0.513 37.917 1.00 15.78 175 TRP A C 1
ATOM 1260 O O . TRP A 1 195 ? 16.659 -0.012 37.260 1.00 15.72 175 TRP A O 1
ATOM 1271 N N . PHE A 1 196 ? 14.656 1.074 37.348 1.00 13.86 176 PHE A N 1
ATOM 1272 C CA . PHE A 1 196 ? 14.425 1.056 35.878 1.00 13.44 176 PHE A CA 1
ATOM 1273 C C . PHE A 1 196 ? 15.568 1.808 35.194 1.00 12.93 176 PHE A C 1
ATOM 1274 O O . PHE A 1 196 ? 16.072 1.330 34.161 1.00 11.71 176 PHE A O 1
ATOM 1282 N N . HIS A 1 197 ? 15.944 2.978 35.724 1.00 14.06 177 HIS A N 1
ATOM 1283 C CA . HIS A 1 197 ? 16.978 3.836 35.103 1.00 14.41 177 HIS A CA 1
ATOM 1284 C C . HIS A 1 197 ? 18.319 3.090 35.127 1.00 15.98 177 HIS A C 1
ATOM 1285 O O . HIS A 1 197 ? 18.973 3.092 34.084 1.00 17.08 177 HIS A O 1
ATOM 1292 N N . THR A 1 198 ? 18.690 2.476 36.257 1.00 17.09 178 THR A N 1
ATOM 1293 C CA . THR A 1 198 ? 19.969 1.721 36.414 1.00 19.22 178 THR A CA 1
ATOM 1294 C C . THR A 1 198 ? 19.962 0.576 35.385 1.00 19.22 178 THR A C 1
ATOM 1295 O O . THR A 1 198 ? 20.997 0.342 34.772 1.00 19.00 178 THR A O 1
ATOM 1299 N N . GLN A 1 199 ? 18.817 -0.086 35.190 1.00 18.97 179 GLN A N 1
ATOM 1300 C CA . GLN A 1 199 ? 18.617 -1.193 34.216 1.00 19.01 179 GLN A CA 1
ATOM 1301 C C . GLN A 1 199 ? 18.774 -0.672 32.775 1.00 17.22 179 GLN A C 1
ATOM 1302 O O . GLN A 1 199 ? 19.154 -1.484 31.904 1.00 16.42 179 GLN A O 1
ATOM 1308 N N . GLY A 1 200 ? 18.523 0.621 32.520 1.00 16.08 180 GLY A N 1
ATOM 1309 C CA . GLY A 1 200 ? 18.768 1.270 31.211 1.00 15.83 180 GLY A CA 1
ATOM 1310 C C . GLY A 1 200 ? 17.522 1.831 30.542 1.00 15.07 180 GLY A C 1
ATOM 1311 O O . GLY A 1 200 ? 17.620 2.175 29.359 1.00 15.79 180 GLY A O 1
ATOM 1312 N N . THR A 1 201 ? 16.379 1.922 31.233 1.00 14.91 181 THR A N 1
ATOM 1313 C CA . THR A 1 201 ? 15.169 2.647 30.740 1.00 13.59 181 THR A CA 1
ATOM 1314 C C . THR A 1 201 ? 15.246 4.109 31.186 1.00 13.03 181 THR A C 1
ATOM 1315 O O . THR A 1 201 ? 15.093 4.388 32.380 1.00 12.97 181 THR A O 1
ATOM 1319 N N . PRO A 1 202 ? 15.455 5.095 30.283 1.00 13.02 182 PRO A N 1
ATOM 1320 C CA . PRO A 1 202 ? 15.568 6.498 30.684 1.00 13.36 182 PRO A CA 1
ATOM 1321 C C . PRO A 1 202 ? 14.302 7.144 31.275 1.00 12.78 182 PRO A C 1
ATOM 1322 O O . PRO A 1 202 ? 14.443 8.031 32.105 1.00 12.81 182 PRO A O 1
ATOM 1326 N N . THR A 1 203 ? 13.115 6.704 30.842 1.00 11.10 183 THR A N 1
ATOM 1327 C CA . THR A 1 203 ? 11.813 7.363 31.127 1.00 10.73 183 THR A CA 1
ATOM 1328 C C . THR A 1 203 ? 10.860 6.288 31.641 1.00 11.39 183 THR A C 1
ATOM 1329 O O . THR A 1 203 ? 10.605 5.272 30.906 1.00 9.79 183 THR A O 1
ATOM 1333 N N . VAL A 1 204 ? 10.362 6.501 32.856 1.00 11.10 184 VAL A N 1
ATOM 1334 C CA . VAL A 1 204 ? 9.433 5.568 33.544 1.00 12.10 184 VAL A CA 1
ATOM 1335 C C . VAL A 1 204 ? 8.164 6.322 33.913 1.00 11.61 184 VAL A C 1
ATOM 1336 O O . VAL A 1 204 ? 8.288 7.442 34.427 1.00 12.58 184 VAL A O 1
ATOM 1340 N N . VAL A 1 205 ? 7.005 5.705 33.683 1.00 10.79 185 VAL A N 1
ATOM 1341 C CA . VAL A 1 205 ? 5.725 6.127 34.320 1.00 10.21 185 VAL A CA 1
ATOM 1342 C C . VAL A 1 205 ? 5.224 4.971 35.172 1.00 10.06 185 VAL A C 1
ATOM 1343 O O . VAL A 1 205 ? 4.800 3.926 34.609 1.00 9.43 185 VAL A O 1
ATOM 1347 N N . ILE A 1 206 ? 5.253 5.131 36.494 1.00 9.60 186 ILE A N 1
ATOM 1348 C CA . ILE A 1 206 ? 4.444 4.222 37.340 1.00 10.08 186 ILE A CA 1
ATOM 1349 C C . ILE A 1 206 ? 3.023 4.788 37.347 1.00 10.03 186 ILE A C 1
ATOM 1350 O O . ILE A 1 206 ? 2.807 5.867 37.963 1.00 11.40 186 ILE A O 1
ATOM 1355 N N . LYS A 1 207 ? 2.069 4.092 36.702 1.00 9.36 187 LYS A N 1
ATOM 1356 C CA . LYS A 1 207 ? 0.799 4.718 36.238 1.00 9.08 187 LYS A CA 1
ATOM 1357 C C . LYS A 1 207 ? -0.118 5.094 37.406 1.00 9.35 187 LYS A C 1
ATOM 1358 O O . LYS A 1 207 ? -0.829 6.103 37.293 1.00 8.90 187 LYS A O 1
ATOM 1364 N N . SER A 1 208 ? -0.133 4.316 38.486 1.00 10.19 188 SER A N 1
ATOM 1365 C CA . SER A 1 208 ? -0.963 4.622 39.683 1.00 10.24 188 SER A CA 1
ATOM 1366 C C . SER A 1 208 ? -0.513 3.764 40.862 1.00 11.15 188 SER A C 1
ATOM 1367 O O . SER A 1 208 ? -0.152 2.589 40.663 1.00 10.79 188 SER A O 1
ATOM 1370 N N . PHE A 1 209 ? -0.591 4.302 42.068 1.00 11.91 189 PHE A N 1
ATOM 1371 C CA . PHE A 1 209 ? -0.514 3.485 43.303 1.00 13.55 189 PHE A CA 1
ATOM 1372 C C . PHE A 1 209 ? -1.368 4.173 44.365 1.00 14.02 189 PHE A C 1
ATOM 1373 O O . PHE A 1 209 ? -1.430 5.416 44.351 1.00 14.18 189 PHE A O 1
ATOM 1381 N N . ALA A 1 210 ? -2.013 3.381 45.221 1.00 14.85 190 ALA A N 1
ATOM 1382 C CA . ALA A 1 210 ? -2.843 3.865 46.356 1.00 15.48 190 ALA A CA 1
ATOM 1383 C C . ALA A 1 210 ? -1.910 4.424 47.423 1.00 15.08 190 ALA A C 1
ATOM 1384 O O . ALA A 1 210 ? -0.718 4.078 47.417 1.00 16.53 190 ALA A O 1
ATOM 1386 N N . MET A 1 211 ? -2.435 5.293 48.270 1.00 15.46 191 MET A N 1
ATOM 1387 C CA . MET A 1 211 ? -1.681 5.897 49.404 1.00 16.07 191 MET A CA 1
ATOM 1388 C C . MET A 1 211 ? -2.487 5.701 50.687 1.00 15.34 191 MET A C 1
ATOM 1389 O O . MET A 1 211 ? -3.632 6.174 50.719 1.00 14.92 191 MET A O 1
ATOM 1394 N N . ALA A 1 212 ? -1.924 5.037 51.699 1.00 17.11 192 ALA A N 1
ATOM 1395 C CA . ALA A 1 212 ? -2.591 4.884 53.023 1.00 18.92 192 ALA A CA 1
ATOM 1396 C C . ALA A 1 212 ? -3.011 6.276 53.531 1.00 20.12 192 ALA A C 1
ATOM 1397 O O . ALA A 1 212 ? -4.164 6.419 53.988 1.00 19.47 192 ALA A O 1
ATOM 1399 N N . ASP A 1 213 ? -2.123 7.277 53.379 1.00 19.93 193 ASP A N 1
ATOM 1400 C CA . ASP A 1 213 ? -2.277 8.644 53.962 1.00 20.08 193 ASP A CA 1
ATOM 1401 C C . ASP A 1 213 ? -3.154 9.540 53.070 1.00 19.68 193 ASP A C 1
ATOM 1402 O O . ASP A 1 213 ? -3.341 10.697 53.450 1.00 21.70 193 ASP A O 1
ATOM 1407 N N . ASP A 1 214 ? -3.664 9.057 51.931 1.00 18.43 194 ASP A N 1
ATOM 1408 C CA . ASP A 1 214 ? -4.526 9.869 51.020 1.00 18.54 194 ASP A CA 1
ATOM 1409 C C . ASP A 1 214 ? -5.494 8.928 50.309 1.00 18.64 194 ASP A C 1
ATOM 1410 O O . ASP A 1 214 ? -5.343 8.652 49.116 1.00 16.74 194 ASP A O 1
ATOM 1415 N N . PRO A 1 215 ? -6.491 8.370 51.032 1.00 18.30 195 PRO A N 1
ATOM 1416 C CA . PRO A 1 215 ? -7.344 7.321 50.466 1.00 18.33 195 PRO A CA 1
ATOM 1417 C C . PRO A 1 215 ? -8.195 7.677 49.236 1.00 16.94 195 PRO A C 1
ATOM 1418 O O . PRO A 1 215 ? -8.629 6.770 48.589 1.00 18.93 195 PRO A O 1
ATOM 1422 N N . THR A 1 216 ? -8.447 8.945 48.931 1.00 16.80 196 THR A N 1
ATOM 1423 C CA . THR A 1 216 ? -9.371 9.336 47.838 1.00 16.55 196 THR A CA 1
ATOM 1424 C C . THR A 1 216 ? -8.591 9.602 46.540 1.00 16.21 196 THR A C 1
ATOM 1425 O O . THR A 1 216 ? -9.224 10.048 45.590 1.00 13.72 196 THR A O 1
ATOM 1429 N N . HIS A 1 217 ? -7.276 9.365 46.505 1.00 15.22 197 HIS A N 1
ATOM 1430 C CA . HIS A 1 217 ? -6.450 9.651 45.306 1.00 14.47 197 HIS A CA 1
ATOM 1431 C C . HIS A 1 217 ? -5.584 8.450 44.925 1.00 12.96 197 HIS A C 1
ATOM 1432 O O . HIS A 1 217 ? -5.240 7.657 45.805 1.00 13.00 197 HIS A O 1
ATOM 1439 N N . LEU A 1 218 ? -5.262 8.347 43.635 1.00 12.38 198 LEU A N 1
ATOM 1440 C CA . LEU A 1 218 ? -4.144 7.522 43.141 1.00 12.03 198 LEU A CA 1
ATOM 1441 C C . LEU A 1 218 ? -3.042 8.486 42.698 1.00 11.08 198 LEU A C 1
ATOM 1442 O O . LEU A 1 218 ? -3.356 9.534 42.067 1.00 10.97 198 LEU A O 1
ATOM 1447 N N . ARG A 1 219 ? -1.809 8.181 43.072 1.00 10.86 199 ARG A N 1
ATOM 1448 C CA . ARG A 1 219 ? -0.634 8.996 42.688 1.00 11.27 199 ARG A CA 1
ATOM 1449 C C . ARG A 1 219 ? 0.038 8.317 41.500 1.00 11.17 199 ARG A C 1
ATOM 1450 O O . ARG A 1 219 ? 0.063 7.076 41.479 1.00 11.78 199 ARG A O 1
ATOM 1458 N N . PHE A 1 220 ? 0.611 9.096 40.583 1.00 10.35 200 PHE A N 1
ATOM 1459 C CA . PHE A 1 220 ? 1.496 8.564 39.517 1.00 10.12 200 PHE A CA 1
ATOM 1460 C C . PHE A 1 220 ? 2.875 9.199 39.656 1.00 10.02 200 PHE A C 1
ATOM 1461 O O . PHE A 1 220 ? 3.019 10.301 40.295 1.00 9.89 200 PHE A O 1
ATOM 1469 N N . LEU A 1 221 ? 3.861 8.557 39.044 1.00 9.42 201 LEU A N 1
ATOM 1470 C CA . LEU A 1 221 ? 5.250 9.076 39.005 1.00 9.66 201 LEU A CA 1
ATOM 1471 C C . LEU A 1 221 ? 5.766 9.003 37.561 1.00 9.78 201 LEU A C 1
ATOM 1472 O O . LEU A 1 221 ? 5.672 7.895 36.939 1.00 9.23 201 LEU A O 1
ATOM 1477 N N . LEU A 1 222 ? 6.341 10.110 37.103 1.00 10.02 202 LEU A N 1
ATOM 1478 C CA . LEU A 1 222 ? 7.112 10.230 35.849 1.00 10.26 202 LEU A CA 1
ATOM 1479 C C . LEU A 1 222 ? 8.552 10.512 36.272 1.00 11.80 202 LEU A C 1
ATOM 1480 O O . LEU A 1 222 ? 8.755 11.488 37.050 1.00 11.67 202 LEU A O 1
ATOM 1485 N N . SER A 1 223 ? 9.474 9.641 35.870 1.00 11.46 203 SER A N 1
ATOM 1486 C CA . SER A 1 223 ? 10.897 9.732 36.254 1.00 12.30 203 SER A CA 1
ATOM 1487 C C . SER A 1 223 ? 11.723 9.760 34.962 1.00 12.98 203 SER A C 1
ATOM 1488 O O . SER A 1 223 ? 11.529 8.834 34.164 1.00 11.16 203 SER A O 1
ATOM 1491 N N . CYS A 1 224 ? 12.571 10.780 34.777 1.00 13.89 204 CYS A N 1
ATOM 1492 C CA . CYS A 1 224 ? 13.364 11.013 33.535 1.00 16.40 204 CYS A CA 1
ATOM 1493 C C . CYS A 1 224 ? 14.860 11.086 33.899 1.00 18.27 204 CYS A C 1
ATOM 1494 O O . CYS A 1 224 ? 15.287 12.107 34.492 1.00 15.87 204 CYS A O 1
ATOM 1497 N N . ARG A 1 225 ? 15.637 10.052 33.554 1.00 19.92 205 ARG A N 1
ATOM 1498 C CA . ARG A 1 225 ? 17.114 10.045 33.716 1.00 21.86 205 ARG A CA 1
ATOM 1499 C C . ARG A 1 225 ? 17.770 10.502 32.400 1.00 25.24 205 ARG A C 1
ATOM 1500 O O . ARG A 1 225 ? 17.418 9.966 31.338 1.00 25.49 205 ARG A O 1
ATOM 1508 N N . ASP A 1 226 ? 18.674 11.484 32.463 1.00 27.02 206 ASP A N 1
ATOM 1509 C CA . ASP A 1 226 ? 19.473 12.002 31.311 1.00 31.33 206 ASP A CA 1
ATOM 1510 C C . ASP A 1 226 ? 20.652 11.054 31.016 1.00 29.25 206 ASP A C 1
ATOM 1511 O O . ASP A 1 226 ? 21.467 10.830 31.955 1.00 26.97 206 ASP A O 1
ATOM 1516 C CA . ALA A 1 228 ? 23.802 11.419 29.759 1.00 35.74 208 ALA A CA 1
ATOM 1517 C C . ALA A 1 228 ? 24.585 12.173 30.849 1.00 42.02 208 ALA A C 1
ATOM 1518 O O . ALA A 1 228 ? 25.828 12.086 30.847 1.00 40.71 208 ALA A O 1
ATOM 1519 N N . THR A 1 229 ? 23.875 12.881 31.741 1.00 37.51 209 THR A N 1
ATOM 1520 C CA . THR A 1 229 ? 24.398 13.626 32.927 1.00 37.55 209 THR A CA 1
ATOM 1521 C C . THR A 1 229 ? 24.352 12.769 34.200 1.00 36.11 209 THR A C 1
ATOM 1522 O O . THR A 1 229 ? 25.072 13.116 35.156 1.00 35.84 209 THR A O 1
ATOM 1526 N N . GLY A 1 230 ? 23.502 11.731 34.234 1.00 36.12 210 GLY A N 1
ATOM 1527 C CA . GLY A 1 230 ? 23.214 10.913 35.435 1.00 31.96 210 GLY A CA 1
ATOM 1528 C C . GLY A 1 230 ? 22.087 11.509 36.282 1.00 28.55 210 GLY A C 1
ATOM 1529 O O . GLY A 1 230 ? 21.608 10.843 37.214 1.00 28.02 210 GLY A O 1
ATOM 1530 N N . SER A 1 231 ? 21.655 12.732 35.986 1.00 27.99 211 SER A N 1
ATOM 1531 C CA . SER A 1 231 ? 20.635 13.434 36.799 1.00 26.28 211 SER A CA 1
ATOM 1532 C C . SER A 1 231 ? 19.246 12.909 36.403 1.00 25.10 211 SER A C 1
ATOM 1533 O O . SER A 1 231 ? 19.088 12.389 35.284 1.00 22.81 211 SER A O 1
ATOM 1536 N N . THR A 1 232 ? 18.298 13.025 37.326 1.00 22.68 212 THR A N 1
ATOM 1537 C CA . THR A 1 232 ? 16.910 12.528 37.219 1.00 22.01 212 THR A CA 1
ATOM 1538 C C . THR A 1 232 ? 15.998 13.736 37.429 1.00 20.84 212 THR A C 1
ATOM 1539 O O . THR A 1 232 ? 16.233 14.449 38.423 1.00 22.22 212 THR A O 1
ATOM 1543 N N . LYS A 1 233 ? 15.073 14.013 36.505 1.00 18.56 213 LYS A N 1
ATOM 1544 C CA . LYS A 1 233 ? 13.931 14.929 36.756 1.00 17.76 213 LYS A CA 1
ATOM 1545 C C . LYS A 1 233 ? 12.724 14.040 37.097 1.00 17.82 213 LYS A C 1
ATOM 1546 O O . LYS A 1 233 ? 12.452 13.039 36.306 1.00 15.78 213 LYS A O 1
ATOM 1548 N N . ARG A 1 234 ? 12.061 14.334 38.228 1.00 16.08 214 ARG A N 1
ATOM 1549 C CA . ARG A 1 234 ? 10.894 13.565 38.751 1.00 16.16 214 ARG A CA 1
ATOM 1550 C C . ARG A 1 234 ? 9.664 14.473 38.788 1.00 15.94 214 ARG A C 1
ATOM 1551 O O . ARG A 1 234 ? 9.813 15.692 38.986 1.00 14.61 214 ARG A O 1
ATOM 1559 N N . TYR A 1 235 ? 8.496 13.921 38.449 1.00 14.85 215 TYR A N 1
ATOM 1560 C CA . TYR A 1 235 ? 7.217 14.658 38.353 1.00 14.93 215 TYR A CA 1
ATOM 1561 C C . TYR A 1 235 ? 6.131 13.768 38.965 1.00 13.79 215 TYR A C 1
ATOM 1562 O O . TYR A 1 235 ? 6.147 12.507 38.823 1.00 13.80 215 TYR A O 1
ATOM 1571 N N . THR A 1 236 ? 5.175 14.393 39.634 1.00 12.73 216 THR A N 1
ATOM 1572 C CA . THR A 1 236 ? 4.102 13.612 40.271 1.00 11.85 216 THR A CA 1
ATOM 1573 C C . THR A 1 236 ? 2.807 14.400 40.190 1.00 11.46 216 THR A C 1
ATOM 1574 O O . THR A 1 236 ? 2.794 15.612 39.855 1.00 11.75 216 THR A O 1
ATOM 1578 N N . GLY A 1 237 ? 1.752 13.705 40.527 1.00 10.80 217 GLY A N 1
ATOM 1579 C CA . GLY A 1 237 ? 0.393 14.247 40.537 1.00 10.43 217 GLY A CA 1
ATOM 1580 C C . GLY A 1 237 ? -0.529 13.138 40.922 1.00 10.02 217 GLY A C 1
ATOM 1581 O O . GLY A 1 237 ? -0.026 12.032 41.220 1.00 9.59 217 GLY A O 1
ATOM 1582 N N . VAL A 1 238 ? -1.823 13.422 40.902 1.00 10.62 218 VAL A N 1
ATOM 1583 C CA . VAL A 1 238 ? -2.857 12.479 41.388 1.00 10.29 218 VAL A CA 1
ATOM 1584 C C . VAL A 1 238 ? -4.048 12.513 40.425 1.00 10.93 218 VAL A C 1
ATOM 1585 O O . VAL A 1 238 ? -4.218 13.481 39.670 1.00 10.40 218 VAL A O 1
ATOM 1589 N N . VAL A 1 239 ? -4.869 11.474 40.525 1.00 10.87 219 VAL A N 1
ATOM 1590 C CA . VAL A 1 239 ? -6.231 11.411 39.942 1.00 11.81 219 VAL A CA 1
ATOM 1591 C C . VAL A 1 239 ? -7.158 10.971 41.063 1.00 12.49 219 VAL A C 1
ATOM 1592 O O . VAL A 1 239 ? -6.726 10.315 42.024 1.00 12.12 219 VAL A O 1
ATOM 1596 N N . PRO A 1 240 ? -8.460 11.286 40.952 1.00 14.06 220 PRO A N 1
ATOM 1597 C CA . PRO A 1 240 ? -9.428 10.741 41.900 1.00 15.72 220 PRO A CA 1
ATOM 1598 C C . PRO A 1 240 ? -9.379 9.205 41.863 1.00 17.83 220 PRO A C 1
ATOM 1599 O O . PRO A 1 240 ? -9.226 8.639 40.774 1.00 17.10 220 PRO A O 1
ATOM 1603 N N . TYR A 1 241 ? -9.447 8.555 43.033 1.00 18.60 221 TYR A N 1
ATOM 1604 C CA . TYR A 1 241 ? -9.523 7.076 43.153 1.00 20.25 221 TYR A CA 1
ATOM 1605 C C . TYR A 1 241 ? -10.980 6.638 43.029 1.00 22.89 221 TYR A C 1
ATOM 1606 O O . TYR A 1 241 ? -11.680 6.665 44.052 1.00 22.55 221 TYR A O 1
ATOM 1615 N N . HIS A 1 242 ? -11.432 6.199 41.856 1.00 23.54 222 HIS A N 1
ATOM 1616 C CA . HIS A 1 242 ? -12.828 5.707 41.724 1.00 24.48 222 HIS A CA 1
ATOM 1617 C C . HIS A 1 242 ? -12.909 4.299 42.319 1.00 24.06 222 HIS A C 1
ATOM 1618 O O . HIS A 1 242 ? -11.966 3.496 42.133 1.00 18.67 222 HIS A O 1
ATOM 1625 N N . GLU A 1 243 ? -13.988 4.025 43.054 1.00 26.40 223 GLU A N 1
ATOM 1626 C CA . GLU A 1 243 ? -14.339 2.649 43.502 1.00 27.79 223 GLU A CA 1
ATOM 1627 C C . GLU A 1 243 ? -14.468 1.795 42.244 1.00 29.58 223 GLU A C 1
ATOM 1628 O O . GLU A 1 243 ? -14.940 2.337 41.198 1.00 30.82 223 GLU A O 1
ATOM 1630 N N . GLY A 1 244 ? -14.045 0.536 42.321 1.00 30.65 224 GLY A N 1
ATOM 1631 C CA . GLY A 1 244 ? -14.326 -0.451 41.262 1.00 32.75 224 GLY A CA 1
ATOM 1632 C C . GLY A 1 244 ? -13.083 -0.805 40.477 1.00 31.77 224 GLY A C 1
ATOM 1633 O O . GLY A 1 244 ? -12.055 -0.115 40.616 1.00 36.60 224 GLY A O 1
ATOM 1634 N N . ARG A 1 245 ? -13.188 -1.850 39.665 1.00 29.54 225 ARG A N 1
ATOM 1635 C CA . ARG A 1 245 ? -12.063 -2.428 38.899 1.00 26.74 225 ARG A CA 1
ATOM 1636 C C . ARG A 1 245 ? -12.347 -2.202 37.408 1.00 25.38 225 ARG A C 1
ATOM 1637 O O . ARG A 1 245 ? -13.445 -2.518 36.955 1.00 25.30 225 ARG A O 1
ATOM 1639 N N . TYR A 1 246 ? -11.392 -1.638 36.675 1.00 25.88 226 TYR A N 1
ATOM 1640 C CA . TYR A 1 246 ? -11.537 -1.250 35.251 1.00 25.43 226 TYR A CA 1
ATOM 1641 C C . TYR A 1 246 ? -10.487 -2.029 34.477 1.00 26.00 226 TYR A C 1
ATOM 1642 O O . TYR A 1 246 ? -9.329 -2.088 34.905 1.00 28.13 226 TYR A O 1
ATOM 1651 N N . THR A 1 247 ? -10.928 -2.705 33.422 1.00 26.60 227 THR A N 1
ATOM 1652 C CA . THR A 1 247 ? -10.057 -3.521 32.542 1.00 22.72 227 THR A CA 1
ATOM 1653 C C . THR A 1 247 ? -9.536 -2.611 31.424 1.00 17.40 227 THR A C 1
ATOM 1654 O O . THR A 1 247 ? -10.263 -1.704 30.985 1.00 14.35 227 THR A O 1
ATOM 1658 N N . GLY A 1 248 ? -8.310 -2.869 30.972 1.00 15.19 228 GLY A N 1
ATOM 1659 C CA . GLY A 1 248 ? -7.711 -2.234 29.792 1.00 13.56 228 GLY A CA 1
ATOM 1660 C C . GLY A 1 248 ? -7.235 -0.820 30.091 1.00 12.21 228 GLY A C 1
ATOM 1661 O O . GLY A 1 248 ? -6.845 -0.140 29.143 1.00 11.88 228 GLY A O 1
ATOM 1662 N N . THR A 1 249 ? -7.233 -0.388 31.359 1.00 10.87 229 THR A N 1
ATOM 1663 C CA . THR A 1 249 ? -6.902 1.016 31.716 1.00 10.12 229 THR A CA 1
ATOM 1664 C C . THR A 1 249 ? -5.450 1.292 31.315 1.00 9.23 229 THR A C 1
ATOM 1665 O O . THR A 1 249 ? -5.206 2.292 30.640 1.00 9.24 229 THR A O 1
ATOM 1669 N N . GLY A 1 250 ? -4.533 0.402 31.686 1.00 9.12 230 GLY A N 1
ATOM 1670 C CA . GLY A 1 250 ? -3.115 0.541 31.327 1.00 9.00 230 GLY A CA 1
ATOM 1671 C C . GLY A 1 250 ? -2.937 0.566 29.824 1.00 9.23 230 GLY A C 1
ATOM 1672 O O . GLY A 1 250 ? -2.029 1.283 29.333 1.00 8.20 230 GLY A O 1
ATOM 1673 N N . ASP A 1 251 ? -3.759 -0.208 29.114 1.00 9.04 231 ASP A N 1
ATOM 1674 C CA . ASP A 1 251 ? -3.596 -0.393 27.654 1.00 9.75 231 ASP A CA 1
ATOM 1675 C C . ASP A 1 251 ? -4.001 0.899 26.947 1.00 9.47 231 ASP A C 1
ATOM 1676 O O . ASP A 1 251 ? -3.287 1.308 26.035 1.00 9.94 231 ASP A O 1
ATOM 1681 N N . VAL A 1 252 ? -5.120 1.511 27.344 1.00 9.59 232 VAL A N 1
ATOM 1682 C CA . VAL A 1 252 ? -5.562 2.815 26.774 1.00 9.48 232 VAL A CA 1
ATOM 1683 C C . VAL A 1 252 ? -4.520 3.861 27.162 1.00 9.46 232 VAL A C 1
ATOM 1684 O O . VAL A 1 252 ? -4.150 4.686 26.313 1.00 9.74 232 VAL A O 1
ATOM 1688 N N . PHE A 1 253 ? -4.041 3.810 28.404 1.00 9.42 233 PHE A N 1
ATOM 1689 C CA . PHE A 1 253 ? -3.065 4.806 28.929 1.00 9.13 233 PHE A CA 1
ATOM 1690 C C . PHE A 1 253 ? -1.812 4.853 28.049 1.00 8.70 233 PHE A C 1
ATOM 1691 O O . PHE A 1 253 ? -1.375 5.949 27.643 1.00 8.44 233 PHE A O 1
ATOM 1699 N N . ALA A 1 254 ? -1.192 3.697 27.796 1.00 9.05 234 ALA A N 1
ATOM 1700 C CA . ALA A 1 254 ? 0.114 3.648 27.109 1.00 9.01 234 ALA A CA 1
ATOM 1701 C C . ALA A 1 254 ? -0.060 4.145 25.669 1.00 9.54 234 ALA A C 1
ATOM 1702 O O . ALA A 1 254 ? 0.844 4.880 25.186 1.00 8.69 234 ALA A O 1
ATOM 1704 N N . ALA A 1 255 ? -1.142 3.715 25.003 1.00 9.39 235 ALA A N 1
ATOM 1705 C CA . ALA A 1 255 ? -1.467 4.133 23.628 1.00 10.20 235 ALA A CA 1
ATOM 1706 C C . ALA A 1 255 ? -1.669 5.644 23.635 1.00 10.39 235 ALA A C 1
ATOM 1707 O O . ALA A 1 255 ? -1.155 6.290 22.720 1.00 10.79 235 ALA A O 1
ATOM 1709 N N . SER A 1 256 ? -2.418 6.158 24.608 1.00 10.06 236 SER A N 1
ATOM 1710 C CA . SER A 1 256 ? -2.657 7.621 24.730 1.00 10.79 236 SER A CA 1
ATOM 1711 C C . SER A 1 256 ? -1.311 8.312 24.969 1.00 10.33 236 SER A C 1
ATOM 1712 O O . SER A 1 256 ? -1.041 9.325 24.316 1.00 10.12 236 SER A O 1
ATOM 1715 N N . LEU A 1 257 ? -0.452 7.729 25.803 1.00 10.15 237 LEU A N 1
ATOM 1716 C CA . LEU A 1 257 ? 0.857 8.351 26.103 1.00 10.43 237 LEU A CA 1
ATOM 1717 C C . LEU A 1 257 ? 1.677 8.446 24.805 1.00 10.48 237 LEU A C 1
ATOM 1718 O O . LEU A 1 257 ? 2.296 9.506 24.584 1.00 10.36 237 LEU A O 1
ATOM 1723 N N . VAL A 1 258 ? 1.688 7.408 23.969 1.00 10.64 238 VAL A N 1
ATOM 1724 C CA . VAL A 1 258 ? 2.463 7.452 22.690 1.00 11.48 238 VAL A CA 1
ATOM 1725 C C . VAL A 1 258 ? 1.925 8.620 21.837 1.00 11.63 238 VAL A C 1
ATOM 1726 O O . VAL A 1 258 ? 2.752 9.390 21.279 1.00 12.36 238 VAL A O 1
ATOM 1730 N N . ALA A 1 259 ? 0.596 8.744 21.722 1.00 11.88 239 ALA A N 1
ATOM 1731 C CA . ALA A 1 259 ? -0.070 9.774 20.881 1.00 11.82 239 ALA A CA 1
ATOM 1732 C C . ALA A 1 259 ? 0.373 11.161 21.363 1.00 11.91 239 ALA A C 1
ATOM 1733 O O . ALA A 1 259 ? 1.015 11.878 20.594 1.00 12.17 239 ALA A O 1
ATOM 1735 N N . PHE A 1 260 ? 0.147 11.476 22.637 1.00 11.45 240 PHE A N 1
ATOM 1736 C CA . PHE A 1 260 ? 0.441 12.816 23.190 1.00 12.19 240 PHE A CA 1
ATOM 1737 C C . PHE A 1 260 ? 1.960 13.067 23.208 1.00 12.60 240 PHE A C 1
ATOM 1738 O O . PHE A 1 260 ? 2.368 14.197 22.918 1.00 12.50 240 PHE A O 1
ATOM 1746 N N . ALA A 1 261 ? 2.796 12.075 23.514 1.00 14.19 241 ALA A N 1
ATOM 1747 C CA . ALA A 1 261 ? 4.253 12.311 23.675 1.00 15.52 241 ALA A CA 1
ATOM 1748 C C . ALA A 1 261 ? 4.892 12.559 22.307 1.00 16.27 241 ALA A C 1
ATOM 1749 O O . ALA A 1 261 ? 6.040 13.029 22.283 1.00 15.72 241 ALA A O 1
ATOM 1751 N N . HIS A 1 262 ? 4.190 12.249 21.213 1.00 17.86 242 HIS A N 1
ATOM 1752 C CA . HIS A 1 262 ? 4.665 12.527 19.834 1.00 18.54 242 HIS A CA 1
ATOM 1753 C C . HIS A 1 262 ? 4.933 14.026 19.682 1.00 19.18 242 HIS A C 1
ATOM 1754 O O . HIS A 1 262 ? 5.966 14.385 19.121 1.00 18.79 242 HIS A O 1
ATOM 1761 N N . SER A 1 263 ? 4.054 14.882 20.192 1.00 22.37 243 SER A N 1
ATOM 1762 C CA . SER A 1 263 ? 4.165 16.349 19.974 1.00 22.99 243 SER A CA 1
ATOM 1763 C C . SER A 1 263 ? 4.207 17.156 21.284 1.00 22.86 243 SER A C 1
ATOM 1764 O O . SER A 1 263 ? 4.415 18.365 21.174 1.00 20.64 243 SER A O 1
ATOM 1767 N N . ASP A 1 264 ? 4.017 16.550 22.462 1.00 20.87 244 ASP A N 1
ATOM 1768 C CA . ASP A 1 264 ? 3.985 17.257 23.774 1.00 20.82 244 ASP A CA 1
ATOM 1769 C C . ASP A 1 264 ? 5.168 16.786 24.611 1.00 19.05 244 ASP A C 1
ATOM 1770 O O . ASP A 1 264 ? 5.565 15.622 24.533 1.00 18.47 244 ASP A O 1
ATOM 1775 N N . PRO A 1 265 ? 5.770 17.654 25.454 1.00 18.28 245 PRO A N 1
ATOM 1776 C CA . PRO A 1 265 ? 6.755 17.168 26.424 1.00 17.52 245 PRO A CA 1
ATOM 1777 C C . PRO A 1 265 ? 6.105 16.086 27.307 1.00 15.33 245 PRO A C 1
ATOM 1778 O O . PRO A 1 265 ? 4.886 16.100 27.493 1.00 15.46 245 PRO A O 1
ATOM 1782 N N . MET A 1 266 ? 6.917 15.141 27.780 1.00 14.23 246 MET A N 1
ATOM 1783 C CA . MET A 1 266 ? 6.450 13.926 28.484 1.00 14.69 246 MET A CA 1
ATOM 1784 C C . MET A 1 266 ? 5.543 14.305 29.672 1.00 14.79 246 MET A C 1
ATOM 1785 O O . MET A 1 266 ? 4.495 13.644 29.815 1.00 14.49 246 MET A O 1
ATOM 1790 N N . ASP A 1 267 ? 5.865 15.352 30.452 1.00 14.47 247 ASP A N 1
ATOM 1791 C CA . ASP A 1 267 ? 5.064 15.767 31.642 1.00 15.52 247 ASP A CA 1
ATOM 1792 C C . ASP A 1 267 ? 3.625 16.077 31.195 1.00 15.55 247 ASP A C 1
ATOM 1793 O O . ASP A 1 267 ? 2.664 15.554 31.825 1.00 15.17 247 ASP A O 1
ATOM 1798 N N . LEU A 1 268 ? 3.468 16.846 30.120 1.00 14.25 248 LEU A N 1
ATOM 1799 C CA . LEU A 1 268 ? 2.140 17.259 29.618 1.00 16.02 248 LEU A CA 1
ATOM 1800 C C . LEU A 1 268 ? 1.445 16.076 28.923 1.00 15.61 248 LEU A C 1
ATOM 1801 O O . LEU A 1 268 ? 0.230 15.914 29.105 1.00 16.55 248 LEU A O 1
ATOM 1806 N N . ALA A 1 269 ? 2.200 15.237 28.216 1.00 14.48 249 ALA A N 1
ATOM 1807 C CA . ALA A 1 269 ? 1.716 13.974 27.609 1.00 12.26 249 ALA A CA 1
ATOM 1808 C C . ALA A 1 269 ? 1.103 13.097 28.701 1.00 11.38 249 ALA A C 1
ATOM 1809 O O . ALA A 1 269 ? -0.034 12.587 28.496 1.00 10.28 249 ALA A O 1
ATOM 1811 N N . VAL A 1 270 ? 1.790 12.934 29.831 1.00 10.23 250 VAL A N 1
ATOM 1812 C CA . VAL A 1 270 ? 1.252 12.134 30.963 1.00 9.88 250 VAL A CA 1
ATOM 1813 C C . VAL A 1 270 ? -0.047 12.773 31.455 1.00 9.47 250 VAL A C 1
ATOM 1814 O O . VAL A 1 270 ? -0.995 12.037 31.715 1.00 9.08 250 VAL A O 1
ATOM 1818 N N . GLY A 1 271 ? -0.081 14.093 31.640 1.00 9.91 251 GLY A N 1
ATOM 1819 C CA . GLY A 1 271 ? -1.293 14.774 32.125 1.00 10.07 251 GLY A CA 1
ATOM 1820 C C . GLY A 1 271 ? -2.489 14.526 31.225 1.00 10.70 251 GLY A C 1
ATOM 1821 O O . GLY A 1 271 ? -3.585 14.257 31.743 1.00 10.23 251 GLY A O 1
ATOM 1822 N N . LYS A 1 272 ? -2.288 14.614 29.913 1.00 11.62 252 LYS A N 1
ATOM 1823 C CA . LYS A 1 272 ? -3.370 14.426 28.908 1.00 13.41 252 LYS A CA 1
ATOM 1824 C C . LYS A 1 272 ? -3.849 12.972 28.967 1.00 13.19 252 LYS A C 1
ATOM 1825 O O . LYS A 1 272 ? -5.054 12.728 29.064 1.00 12.31 252 LYS A O 1
ATOM 1831 N N . ALA A 1 273 ? -2.898 12.044 29.005 1.00 13.11 253 ALA A N 1
ATOM 1832 C CA . ALA A 1 273 ? -3.173 10.594 29.056 1.00 12.64 253 ALA A CA 1
ATOM 1833 C C . ALA A 1 273 ? -3.957 10.271 30.335 1.00 12.23 253 ALA A C 1
ATOM 1834 O O . ALA A 1 273 ? -4.933 9.514 30.259 1.00 11.49 253 ALA A O 1
ATOM 1836 N N . MET A 1 274 ? -3.586 10.854 31.475 1.00 12.61 254 MET A N 1
ATOM 1837 C CA . MET A 1 274 ? -4.371 10.670 32.735 1.00 12.87 254 MET A CA 1
ATOM 1838 C C . MET A 1 274 ? -5.782 11.224 32.512 1.00 12.93 254 MET A C 1
ATOM 1839 O O . MET A 1 274 ? -6.753 10.550 32.932 1.00 13.91 254 MET A O 1
ATOM 1844 N N . GLY A 1 275 ? -5.887 12.417 31.903 1.00 12.95 255 GLY A N 1
ATOM 1845 C CA . GLY A 1 275 ? -7.171 13.075 31.582 1.00 13.46 255 GLY A CA 1
ATOM 1846 C C . GLY A 1 275 ? -8.070 12.181 30.736 1.00 13.77 255 GLY A C 1
ATOM 1847 O O . GLY A 1 275 ? -9.281 12.097 30.989 1.00 13.45 255 GLY A O 1
ATOM 1848 N N . VAL A 1 276 ? -7.503 11.481 29.765 1.00 14.78 256 VAL A N 1
ATOM 1849 C CA . VAL A 1 276 ? -8.295 10.552 28.903 1.00 14.66 256 VAL A CA 1
ATOM 1850 C C . VAL A 1 276 ? -8.867 9.410 29.747 1.00 14.97 256 VAL A C 1
ATOM 1851 O O . VAL A 1 276 ? -10.075 9.073 29.567 1.00 15.34 256 VAL A O 1
ATOM 1855 N N . LEU A 1 277 ? -8.048 8.787 30.606 1.00 15.04 257 LEU A N 1
ATOM 1856 C CA . LEU A 1 277 ? -8.513 7.628 31.416 1.00 14.43 257 LEU A CA 1
ATOM 1857 C C . LEU A 1 277 ? -9.611 8.088 32.378 1.00 14.39 257 LEU A C 1
ATOM 1858 O O . LEU A 1 277 ? -10.596 7.351 32.525 1.00 11.82 257 LEU A O 1
ATOM 1863 N N . GLN A 1 278 ? -9.460 9.276 32.980 1.00 14.69 258 GLN A N 1
ATOM 1864 C CA . GLN A 1 278 ? -10.449 9.821 33.947 1.00 15.98 258 GLN A CA 1
ATOM 1865 C C . GLN A 1 278 ? -11.785 10.075 33.226 1.00 17.70 258 GLN A C 1
ATOM 1866 O O . GLN A 1 278 ? -12.828 9.728 33.801 1.00 18.58 258 GLN A O 1
ATOM 1872 N N . ASP A 1 279 ? -11.773 10.627 32.009 1.00 19.91 259 ASP A N 1
ATOM 1873 C CA . ASP A 1 279 ? -13.003 10.780 31.185 1.00 21.93 259 ASP A CA 1
ATOM 1874 C C . ASP A 1 279 ? -13.659 9.411 30.981 1.00 22.60 259 ASP A C 1
ATOM 1875 O O . ASP A 1 279 ? -14.858 9.299 31.221 1.00 23.47 259 ASP A O 1
ATOM 1880 N N . LEU A 1 280 ? -12.896 8.395 30.572 1.00 23.05 260 LEU A N 1
ATOM 1881 C CA . LEU A 1 280 ? -13.454 7.055 30.239 1.00 22.73 260 LEU A CA 1
ATOM 1882 C C . LEU A 1 280 ? -14.011 6.363 31.486 1.00 22.45 260 LEU A C 1
ATOM 1883 O O . LEU A 1 280 ? -15.105 5.754 31.406 1.00 24.59 260 LEU A O 1
ATOM 1888 N N . ILE A 1 281 ? -13.278 6.389 32.594 1.00 21.60 261 ILE A N 1
ATOM 1889 C CA . ILE A 1 281 ? -13.737 5.740 33.853 1.00 22.08 261 ILE A CA 1
ATOM 1890 C C . ILE A 1 281 ? -15.039 6.419 34.298 1.00 24.67 261 ILE A C 1
ATOM 1891 O O . ILE A 1 281 ? -16.003 5.689 34.569 1.00 24.30 261 ILE A O 1
ATOM 1896 N N . LYS A 1 282 ? -15.070 7.755 34.306 1.00 27.02 262 LYS A N 1
ATOM 1897 C CA . LYS A 1 282 ? -16.223 8.566 34.773 1.00 29.35 262 LYS A CA 1
ATOM 1898 C C . LYS A 1 282 ? -17.463 8.280 33.918 1.00 31.71 262 LYS A C 1
ATOM 1899 O O . LYS A 1 282 ? -18.580 8.356 34.487 1.00 32.13 262 LYS A O 1
ATOM 1905 N N . ALA A 1 283 ? -17.275 7.960 32.632 1.00 32.26 263 ALA A N 1
ATOM 1906 C CA . ALA A 1 283 ? -18.341 7.689 31.636 1.00 33.30 263 ALA A CA 1
ATOM 1907 C C . ALA A 1 283 ? -18.989 6.347 31.965 1.00 38.59 263 ALA A C 1
ATOM 1908 O O . ALA A 1 283 ? -20.229 6.292 32.029 1.00 38.01 263 ALA A O 1
ATOM 1910 N N . THR A 1 284 ? -18.157 5.317 32.140 1.00 36.43 264 THR A N 1
ATOM 1911 C CA . THR A 1 284 ? -18.536 3.981 32.657 1.00 35.61 264 THR A CA 1
ATOM 1912 C C . THR A 1 284 ? -19.334 4.166 33.961 1.00 37.68 264 THR A C 1
ATOM 1913 O O . THR A 1 284 ? -20.352 3.483 34.131 1.00 38.32 264 THR A O 1
ATOM 1917 N N . ILE A 1 285 ? -18.915 5.066 34.852 1.00 38.53 265 ILE A N 1
ATOM 1918 C CA . ILE A 1 285 ? -19.594 5.266 36.169 1.00 40.40 265 ILE A CA 1
ATOM 1919 C C . ILE A 1 285 ? -21.020 5.803 35.932 1.00 41.81 265 ILE A C 1
ATOM 1920 O O . ILE A 1 285 ? -21.913 5.365 36.684 1.00 44.27 265 ILE A O 1
ATOM 1925 N N . GLU A 1 286 ? -21.256 6.611 34.880 1.00 46.36 266 GLU A N 1
ATOM 1926 C CA . GLU A 1 286 ? -22.598 7.157 34.488 1.00 46.44 266 GLU A CA 1
ATOM 1927 C C . GLU A 1 286 ? -23.562 6.022 34.099 1.00 46.15 266 GLU A C 1
ATOM 1928 O O . GLU A 1 286 ? -23.216 5.234 33.185 1.00 46.59 266 GLU A O 1
ATOM 1930 N N . ARG A 1 298 ? -17.304 -2.445 34.159 1.00 40.14 278 ARG A N 1
ATOM 1931 C CA . ARG A 1 298 ? -15.852 -2.775 34.157 1.00 39.19 278 ARG A CA 1
ATOM 1932 C C . ARG A 1 298 ? -15.253 -2.522 32.757 1.00 38.89 278 ARG A C 1
ATOM 1933 O O . ARG A 1 298 ? -14.104 -2.047 32.723 1.00 41.54 278 ARG A O 1
ATOM 1935 N N . GLU A 1 299 ? -15.958 -2.828 31.651 1.00 35.97 279 GLU A N 1
ATOM 1936 C CA . GLU A 1 299 ? -15.422 -2.639 30.265 1.00 37.93 279 GLU A CA 1
ATOM 1937 C C . GLU A 1 299 ? -15.406 -1.130 29.951 1.00 35.81 279 GLU A C 1
ATOM 1938 O O . GLU A 1 299 ? -16.465 -0.494 30.130 1.00 38.32 279 GLU A O 1
ATOM 1944 N N . LEU A 1 300 ? -14.268 -0.571 29.508 1.00 30.80 280 LEU A N 1
ATOM 1945 C CA . LEU A 1 300 ? -14.193 0.840 29.027 1.00 29.80 280 LEU A CA 1
ATOM 1946 C C . LEU A 1 300 ? -14.776 0.894 27.606 1.00 27.15 280 LEU A C 1
ATOM 1947 O O . LEU A 1 300 ? -14.308 0.156 26.741 1.00 30.02 280 LEU A O 1
ATOM 1952 N N . ARG A 1 301 ? -15.751 1.757 27.367 1.00 26.45 281 ARG A N 1
ATOM 1953 C CA . ARG A 1 301 ? -16.408 1.919 26.044 1.00 26.02 281 ARG A CA 1
ATOM 1954 C C . ARG A 1 301 ? -15.516 2.833 25.199 1.00 24.06 281 ARG A C 1
ATOM 1955 O O . ARG A 1 301 ? -15.939 3.941 24.890 1.00 22.52 281 ARG A O 1
ATOM 1957 N N . VAL A 1 302 ? -14.334 2.350 24.819 1.00 23.77 282 VAL A N 1
ATOM 1958 C CA . VAL A 1 302 ? -13.209 3.175 24.291 1.00 24.99 282 VAL A CA 1
ATOM 1959 C C . VAL A 1 302 ? -13.670 3.969 23.067 1.00 23.15 282 VAL A C 1
ATOM 1960 O O . VAL A 1 302 ? -13.129 5.047 22.832 1.00 25.62 282 VAL A O 1
ATOM 1964 N N . THR A 1 303 ? -14.580 3.411 22.286 1.00 22.08 283 THR A N 1
ATOM 1965 C CA . THR A 1 303 ? -15.024 3.968 20.988 1.00 23.74 283 THR A CA 1
ATOM 1966 C C . THR A 1 303 ? -16.192 4.951 21.170 1.00 24.20 283 THR A C 1
ATOM 1967 O O . THR A 1 303 ? -16.601 5.504 20.153 1.00 24.70 283 THR A O 1
ATOM 1971 N N . SER A 1 304 ? -16.681 5.203 22.396 1.00 25.39 284 SER A N 1
ATOM 1972 C CA . SER A 1 304 ? -17.969 5.920 22.642 1.00 27.28 284 SER A CA 1
ATOM 1973 C C . SER A 1 304 ? -17.805 7.444 22.691 1.00 30.75 284 SER A C 1
ATOM 1974 O O . SER A 1 304 ? -18.744 8.119 22.238 1.00 32.48 284 SER A O 1
ATOM 1977 N N . TYR A 1 305 ? -16.677 7.976 23.180 1.00 31.30 285 TYR A N 1
ATOM 1978 C CA . TYR A 1 305 ? -16.389 9.437 23.182 1.00 31.06 285 TYR A CA 1
ATOM 1979 C C . TYR A 1 305 ? -15.075 9.665 22.442 1.00 29.53 285 TYR A C 1
ATOM 1980 O O . TYR A 1 305 ? -14.032 9.867 23.060 1.00 28.53 285 TYR A O 1
ATOM 1982 N N . PRO A 1 306 ? -15.086 9.627 21.091 1.00 26.66 286 PRO A N 1
ATOM 1983 C CA . PRO A 1 306 ? -13.872 9.874 20.313 1.00 24.82 286 PRO A CA 1
ATOM 1984 C C . PRO A 1 306 ? -13.241 11.235 20.661 1.00 24.91 286 PRO A C 1
ATOM 1985 O O . PRO A 1 306 ? -12.015 11.309 20.828 1.00 22.21 286 PRO A O 1
ATOM 1989 N N . ASP A 1 307 ? -14.086 12.262 20.789 1.00 23.74 287 ASP A N 1
ATOM 1990 C CA . ASP A 1 307 ? -13.727 13.652 21.189 1.00 24.66 287 ASP A CA 1
ATOM 1991 C C . ASP A 1 307 ? -12.808 13.621 22.413 1.00 23.05 287 ASP A C 1
ATOM 1992 O O . ASP A 1 307 ? -11.744 14.268 22.337 1.00 23.82 287 ASP A O 1
ATOM 1994 N N . ARG A 1 308 ? -13.193 12.880 23.467 1.00 21.75 288 ARG A N 1
ATOM 1995 C CA . ARG A 1 308 ? -12.487 12.854 24.780 1.00 23.76 288 ARG A CA 1
ATOM 1996 C C . ARG A 1 308 ? -11.159 12.077 24.666 1.00 24.64 288 ARG A C 1
ATOM 1997 O O . ARG A 1 308 ? -10.249 12.343 25.500 1.00 24.70 288 ARG A O 1
ATOM 1999 N N . LEU A 1 309 ? -11.031 11.142 23.713 1.00 22.96 289 LEU A N 1
ATOM 2000 C CA . LEU A 1 309 ? -9.752 10.398 23.501 1.00 22.57 289 LEU A CA 1
ATOM 2001 C C . LEU A 1 309 ? -8.716 11.376 22.967 1.00 22.57 289 LEU A C 1
ATOM 2002 O O . LEU A 1 309 ? -7.522 11.203 23.259 1.00 19.55 289 LEU A O 1
ATOM 2007 N N . GLN A 1 310 ? -9.172 12.354 22.186 1.00 23.98 290 GLN A N 1
ATOM 2008 C CA . GLN A 1 310 ? -8.293 13.347 21.513 1.00 26.09 290 GLN A CA 1
ATOM 2009 C C . GLN A 1 310 ? -8.056 14.577 22.389 1.00 24.19 290 GLN A C 1
ATOM 2010 O O . GLN A 1 310 ? -6.940 15.089 22.371 1.00 27.71 290 GLN A O 1
ATOM 2016 N N . HIS A 1 311 ? -9.088 15.040 23.090 1.00 24.73 291 HIS A N 1
ATOM 2017 C CA . HIS A 1 311 ? -9.137 16.315 23.855 1.00 24.92 291 HIS A CA 1
ATOM 2018 C C . HIS A 1 311 ? -9.890 16.059 25.152 1.00 23.18 291 HIS A C 1
ATOM 2019 O O . HIS A 1 311 ? -11.070 16.365 25.241 1.00 22.83 291 HIS A O 1
ATOM 2026 N N . PRO A 1 312 ? -9.278 15.465 26.194 1.00 23.09 292 PRO A N 1
ATOM 2027 C CA . PRO A 1 312 ? -10.010 15.199 27.431 1.00 24.18 292 PRO A CA 1
ATOM 2028 C C . PRO A 1 312 ? -10.261 16.516 28.183 1.00 25.37 292 PRO A C 1
ATOM 2029 O O . PRO A 1 312 ? -9.548 17.416 27.938 1.00 27.72 292 PRO A O 1
ATOM 2033 N N . SER A 1 313 ? -11.247 16.580 29.074 1.00 31.06 293 SER A N 1
ATOM 2034 C CA . SER A 1 313 ? -11.532 17.756 29.949 1.00 32.77 293 SER A CA 1
ATOM 2035 C C . SER A 1 313 ? -10.692 17.633 31.225 1.00 34.90 293 SER A C 1
ATOM 2036 O O . SER A 1 313 ? -9.979 18.567 31.603 1.00 41.87 293 SER A O 1
ATOM 2039 N N . SER A 1 314 ? -10.767 16.481 31.873 1.00 38.45 294 SER A N 1
ATOM 2040 C CA . SER A 1 314 ? -9.755 16.065 32.858 1.00 40.97 294 SER A CA 1
ATOM 2041 C C . SER A 1 314 ? -8.405 16.186 32.129 1.00 42.82 294 SER A C 1
ATOM 2042 O O . SER A 1 314 ? -8.299 15.679 30.996 1.00 48.47 294 SER A O 1
ATOM 2045 N N . VAL A 1 315 ? -7.496 17.010 32.637 1.00 38.11 295 VAL A N 1
ATOM 2046 C CA . VAL A 1 315 ? -6.030 16.903 32.383 1.00 32.91 295 VAL A CA 1
ATOM 2047 C C . VAL A 1 315 ? -5.405 16.981 33.766 1.00 29.13 295 VAL A C 1
ATOM 2048 O O . VAL A 1 315 ? -5.746 17.926 34.474 1.00 25.11 295 VAL A O 1
ATOM 2052 N N . ALA A 1 316 ? -4.629 15.973 34.159 1.00 22.71 296 ALA A N 1
ATOM 2053 C CA . ALA A 1 316 ? -4.019 15.899 35.498 1.00 21.16 296 ALA A CA 1
ATOM 2054 C C . ALA A 1 316 ? -2.830 16.853 35.550 1.00 19.64 296 ALA A C 1
ATOM 2055 O O . ALA A 1 316 ? -2.033 16.868 34.579 1.00 19.02 296 ALA A O 1
ATOM 2057 N N . LEU A 1 317 ? -2.722 17.637 36.630 1.00 19.20 297 LEU A N 1
ATOM 2058 C CA . LEU A 1 317 ? -1.488 18.393 36.951 1.00 18.70 297 LEU A CA 1
ATOM 2059 C C . LEU A 1 317 ? -0.336 17.407 37.023 1.00 16.38 297 LEU A C 1
ATOM 2060 O O . LEU A 1 317 ? -0.452 16.383 37.738 1.00 17.17 297 LEU A O 1
ATOM 2065 N N . VAL A 1 318 ? 0.783 17.759 36.423 1.00 15.86 298 VAL A N 1
ATOM 2066 C CA . VAL A 1 318 ? 2.009 16.924 36.511 1.00 16.10 298 VAL A CA 1
ATOM 2067 C C . VAL A 1 318 ? 3.119 17.862 36.957 1.00 16.53 298 VAL A C 1
ATOM 2068 O O . VAL A 1 318 ? 3.529 18.692 36.153 1.00 17.68 298 VAL A O 1
ATOM 2072 N N . THR A 1 319 ? 3.554 17.770 38.210 1.00 16.37 299 THR A N 1
ATOM 2073 C CA . THR A 1 319 ? 4.347 18.862 38.832 1.00 15.54 299 THR A CA 1
ATOM 2074 C C . THR A 1 319 ? 5.752 18.366 39.107 1.00 14.42 299 THR A C 1
ATOM 2075 O O . THR A 1 319 ? 5.904 17.298 39.678 1.00 13.34 299 THR A O 1
ATOM 2079 N N . PRO A 1 320 ? 6.813 19.126 38.743 1.00 15.41 300 PRO A N 1
ATOM 2080 C CA . PRO A 1 320 ? 8.179 18.731 39.081 1.00 15.53 300 PRO A CA 1
ATOM 2081 C C . PRO A 1 320 ? 8.380 18.564 40.599 1.00 16.01 300 PRO A C 1
ATOM 2082 O O . PRO A 1 320 ? 7.869 19.392 41.340 1.00 16.04 300 PRO A O 1
ATOM 2086 N N . LEU A 1 321 ? 9.111 17.520 41.009 1.00 15.95 301 LEU A N 1
ATOM 2087 C CA . LEU A 1 321 ? 9.602 17.309 42.393 1.00 17.44 301 LEU A CA 1
ATOM 2088 C C . LEU A 1 321 ? 10.937 18.028 42.578 1.00 19.87 301 LEU A C 1
ATOM 2089 O O . LEU A 1 321 ? 11.757 18.098 41.668 1.00 18.29 301 LEU A O 1
ATOM 2094 N N . PRO A 1 322 ? 11.162 18.646 43.752 1.00 23.15 302 PRO A N 1
ATOM 2095 C CA . PRO A 1 322 ? 12.414 19.368 44.021 1.00 25.75 302 PRO A CA 1
ATOM 2096 C C . PRO A 1 322 ? 13.668 18.485 44.169 1.00 26.42 302 PRO A C 1
ATOM 2097 O O . PRO A 1 322 ? 13.552 17.280 44.406 1.00 32.23 302 PRO A O 1
ATOM 2101 N N . ASP B 1 24 ? -27.893 -2.345 19.709 1.00 29.63 4 ASP B N 1
ATOM 2102 C CA . ASP B 1 24 ? -27.838 -3.263 18.535 1.00 29.26 4 ASP B CA 1
ATOM 2103 C C . ASP B 1 24 ? -26.906 -2.726 17.445 1.00 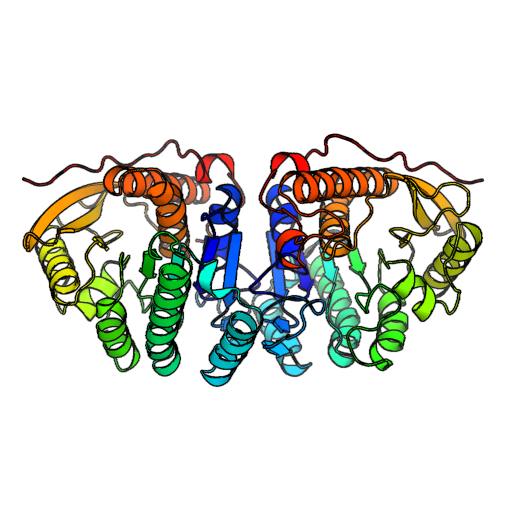26.53 4 ASP B C 1
ATOM 2104 O O . ASP B 1 24 ? -27.170 -3.004 16.267 1.00 31.17 4 ASP B O 1
ATOM 2109 N N . LYS B 1 25 ? -25.835 -2.021 17.815 1.00 22.80 5 LYS B N 1
ATOM 2110 C CA . LYS B 1 25 ? -24.763 -1.591 16.879 1.00 21.66 5 LYS B CA 1
ATOM 2111 C C . LYS B 1 25 ? -23.519 -2.427 17.212 1.00 19.69 5 LYS B C 1
ATOM 2112 O O . LYS B 1 25 ? -22.470 -1.862 17.564 1.00 19.76 5 LYS B O 1
ATOM 2118 N N . HIS B 1 26 ? -23.696 -3.746 17.171 1.00 16.54 6 HIS B N 1
ATOM 2119 C CA . HIS B 1 26 ? -22.648 -4.745 17.445 1.00 16.90 6 HIS B CA 1
ATOM 2120 C C . HIS B 1 26 ? -22.494 -5.603 16.187 1.00 14.26 6 HIS B C 1
ATOM 2121 O O . HIS B 1 26 ? -23.545 -6.079 15.689 1.00 12.23 6 HIS B O 1
ATOM 2128 N N . VAL B 1 27 ? -21.254 -5.780 15.707 1.00 11.54 7 VAL B N 1
ATOM 2129 C CA . VAL B 1 27 ? -20.943 -6.552 14.460 1.00 10.31 7 VAL B CA 1
ATOM 2130 C C . VAL B 1 27 ? -19.968 -7.667 14.817 1.00 8.97 7 VAL B C 1
ATOM 2131 O O . VAL B 1 27 ? -18.957 -7.374 15.479 1.00 8.67 7 VAL B O 1
ATOM 2135 N N . LEU B 1 28 ? -20.222 -8.881 14.355 1.00 7.70 8 LEU B N 1
ATOM 2136 C CA . LEU B 1 28 ? -19.197 -9.947 14.362 1.00 7.07 8 LEU B CA 1
ATOM 2137 C C . LEU B 1 28 ? -18.544 -9.916 12.989 1.00 7.11 8 LEU B C 1
ATOM 2138 O O . LEU B 1 28 ? -19.273 -10.143 12.013 1.00 7.18 8 LEU B O 1
ATOM 2143 N N . SER B 1 29 ? -17.259 -9.583 12.916 1.00 6.97 9 SER B N 1
ATOM 2144 C CA . SER B 1 29 ? -16.512 -9.411 11.654 1.00 6.72 9 SER B CA 1
ATOM 2145 C C . SER B 1 29 ? -15.439 -10.504 11.560 1.00 6.80 9 SER B C 1
ATOM 2146 O O . SER B 1 29 ? -14.469 -10.510 12.359 1.00 6.31 9 SER B O 1
ATOM 2149 N N . ILE B 1 30 ? -15.624 -11.383 10.582 1.00 6.64 10 ILE B N 1
ATOM 2150 C CA . ILE B 1 30 ? -14.759 -12.542 10.285 1.00 6.63 10 ILE B CA 1
ATOM 2151 C C . ILE B 1 30 ? -13.951 -12.211 9.033 1.00 6.36 10 ILE B C 1
ATOM 2152 O O . ILE B 1 30 ? -14.491 -12.304 7.936 1.00 5.93 10 ILE B O 1
ATOM 2157 N N . GLN B 1 31 ? -12.722 -11.743 9.219 1.00 6.52 11 GLN B N 1
ATOM 2158 C CA . GLN B 1 31 ? -11.879 -11.196 8.127 1.00 6.52 11 GLN B CA 1
ATOM 2159 C C . GLN B 1 31 ? -10.410 -11.506 8.448 1.00 6.58 11 GLN B C 1
ATOM 2160 O O . GLN B 1 31 ? -10.141 -12.070 9.562 1.00 6.63 11 GLN B O 1
ATOM 2166 N N . SER B 1 32 ? -9.523 -11.094 7.549 1.00 6.40 12 SER B N 1
ATOM 2167 C CA . SER B 1 32 ? -8.054 -11.182 7.688 1.00 7.01 12 SER B CA 1
ATOM 2168 C C . SER B 1 32 ? -7.565 -10.118 8.673 1.00 7.82 12 SER B C 1
ATOM 2169 O O . SER B 1 32 ? -8.228 -9.044 8.782 1.00 8.04 12 SER B O 1
ATOM 2172 N N . HIS B 1 33 ? -6.440 -10.403 9.343 1.00 8.46 13 HIS B N 1
ATOM 2173 C CA . HIS B 1 33 ? -5.575 -9.412 10.033 1.00 8.11 13 HIS B CA 1
ATOM 2174 C C . HIS B 1 33 ? -4.222 -9.315 9.323 1.00 8.33 13 HIS B C 1
ATOM 2175 O O . HIS B 1 33 ? -3.595 -10.336 9.042 1.00 8.88 13 HIS B O 1
ATOM 2182 N N . VAL B 1 34 ? -3.810 -8.097 9.018 1.00 8.11 14 VAL B N 1
ATOM 2183 C CA . VAL B 1 34 ? -2.474 -7.784 8.453 1.00 8.32 14 VAL B CA 1
ATOM 2184 C C . VAL B 1 34 ? -1.839 -6.770 9.406 1.00 8.07 14 VAL B C 1
ATOM 2185 O O . VAL B 1 34 ? -2.602 -5.919 9.943 1.00 7.44 14 VAL B O 1
ATOM 2189 N N . THR B 1 35 ? -0.525 -6.904 9.605 1.00 8.24 15 THR B N 1
ATOM 2190 C CA . THR B 1 35 ? 0.336 -5.999 10.399 1.00 8.66 15 THR B CA 1
ATOM 2191 C C . THR B 1 35 ? 0.543 -4.719 9.581 1.00 8.29 15 THR B C 1
ATOM 2192 O O . THR B 1 35 ? 0.158 -3.639 10.042 1.00 7.94 15 THR B O 1
ATOM 2196 N N . HIS B 1 36 ? 1.084 -4.848 8.377 1.00 9.33 16 HIS B N 1
ATOM 2197 C CA . HIS B 1 36 ? 1.354 -3.714 7.455 1.00 10.11 16 HIS B CA 1
ATOM 2198 C C . HIS B 1 36 ? 0.143 -3.493 6.546 1.00 9.65 16 HIS B C 1
ATOM 2199 O O . HIS B 1 36 ? -0.371 -4.479 5.967 1.00 9.54 16 HIS B O 1
ATOM 2206 N N . GLY B 1 37 ? -0.254 -2.242 6.359 1.00 9.75 17 GLY B N 1
ATOM 2207 C CA . GLY B 1 37 ? -1.199 -1.881 5.286 1.00 9.93 17 GLY B CA 1
ATOM 2208 C C . GLY B 1 37 ? -2.650 -1.967 5.739 1.00 10.06 17 GLY B C 1
ATOM 2209 O O . GLY B 1 37 ? -2.868 -2.143 6.923 1.00 9.81 17 GLY B O 1
ATOM 2210 N N . TYR B 1 38 ? -3.606 -1.842 4.811 1.00 10.02 18 TYR B N 1
ATOM 2211 C CA . TYR B 1 38 ? -5.045 -1.656 5.123 1.00 10.21 18 TYR B CA 1
ATOM 2212 C C . TYR B 1 38 ? -5.893 -2.515 4.198 1.00 9.92 18 TYR B C 1
ATOM 2213 O O . TYR B 1 38 ? -6.273 -2.038 3.120 1.00 10.18 18 TYR B O 1
ATOM 2222 N N . VAL B 1 39 ? -6.147 -3.742 4.659 1.00 10.07 19 VAL B N 1
ATOM 2223 C CA . VAL B 1 39 ? -7.144 -4.723 4.143 1.00 10.13 19 VAL B CA 1
ATOM 2224 C C . VAL B 1 39 ? -7.845 -5.382 5.342 1.00 9.96 19 VAL B C 1
ATOM 2225 O O . VAL B 1 39 ? -7.377 -5.253 6.480 1.00 9.98 19 VAL B O 1
ATOM 2229 N N . GLY B 1 40 ? -8.934 -6.098 5.078 1.00 10.07 20 GLY B N 1
ATOM 2230 C CA . GLY B 1 40 ? -9.585 -6.981 6.055 1.00 9.55 20 GLY B CA 1
ATOM 2231 C C . GLY B 1 40 ? -10.046 -6.256 7.300 1.00 9.09 20 GLY B C 1
ATOM 2232 O O . GLY B 1 40 ? -10.502 -5.096 7.207 1.00 9.28 20 GLY B O 1
ATOM 2233 N N . ASN B 1 41 ? -9.957 -6.927 8.435 1.00 8.70 21 ASN B N 1
ATOM 2234 C CA . ASN B 1 41 ? -10.536 -6.426 9.704 1.00 9.11 21 ASN B CA 1
ATOM 2235 C C . ASN B 1 41 ? -9.904 -5.079 10.078 1.00 9.43 21 ASN B C 1
ATOM 2236 O O . ASN B 1 41 ? -10.576 -4.251 10.711 1.00 10.03 21 ASN B O 1
ATOM 2241 N N . LYS B 1 42 ? -8.643 -4.862 9.756 1.00 9.55 22 LYS B N 1
ATOM 2242 C CA . LYS B 1 42 ? -7.972 -3.602 10.159 1.00 10.30 22 LYS B CA 1
ATOM 2243 C C . LYS B 1 42 ? -8.636 -2.413 9.451 1.00 10.73 22 LYS B C 1
ATOM 2244 O O . LYS B 1 42 ? -8.853 -1.339 10.120 1.00 11.39 22 LYS B O 1
ATOM 2250 N N . ALA B 1 43 ? -8.945 -2.607 8.161 1.00 10.03 23 ALA B N 1
ATOM 2251 C CA . ALA B 1 43 ? -9.605 -1.626 7.265 1.00 9.18 23 ALA B CA 1
ATOM 2252 C C . ALA B 1 43 ? -11.093 -1.474 7.589 1.00 8.41 23 ALA B C 1
ATOM 2253 O O . ALA B 1 43 ? -11.637 -0.404 7.309 1.00 8.56 23 ALA B O 1
ATOM 2255 N N . ALA B 1 44 ? -11.751 -2.527 8.050 1.00 7.57 24 ALA B N 1
ATOM 2256 C CA . ALA B 1 44 ? -13.202 -2.535 8.310 1.00 7.23 24 ALA B CA 1
ATOM 2257 C C . ALA B 1 44 ? -13.482 -1.911 9.682 1.00 7.28 24 ALA B C 1
ATOM 2258 O O . ALA B 1 44 ? -14.536 -1.296 9.818 1.00 7.16 24 ALA B O 1
ATOM 2260 N N . THR B 1 45 ? -12.626 -2.186 10.679 1.00 7.30 25 THR B N 1
ATOM 2261 C CA . THR B 1 45 ? -12.900 -1.943 12.122 1.00 7.25 25 THR B CA 1
ATOM 2262 C C . THR B 1 45 ? -12.920 -0.428 12.385 1.00 7.68 25 THR B C 1
ATOM 2263 O O . THR B 1 45 ? -13.864 0.040 13.036 1.00 7.15 25 THR B O 1
ATOM 2267 N N . PHE B 1 46 ? -11.950 0.324 11.860 1.00 7.61 26 PHE B N 1
ATOM 2268 C CA . PHE B 1 46 ? -11.832 1.772 12.169 1.00 8.30 26 PHE B CA 1
ATOM 2269 C C . PHE B 1 46 ? -13.072 2.515 11.689 1.00 8.31 26 PHE B C 1
ATOM 2270 O O . PHE B 1 46 ? -13.717 3.168 12.496 1.00 9.50 26 PHE B O 1
ATOM 2278 N N . PRO B 1 47 ? -13.524 2.396 10.422 1.00 8.35 27 PRO B N 1
ATOM 2279 C CA . PRO B 1 47 ? -14.777 3.045 10.034 1.00 8.27 27 PRO B CA 1
ATOM 2280 C C . PRO B 1 47 ? -16.005 2.607 10.851 1.00 8.00 27 PRO B C 1
ATOM 2281 O O . PRO B 1 47 ? -16.756 3.473 11.265 1.00 7.89 27 PRO B O 1
ATOM 2285 N N . LEU B 1 48 ? -16.225 1.299 11.051 1.00 7.91 28 LEU B N 1
ATOM 2286 C CA . LEU B 1 48 ? -17.383 0.835 11.861 1.00 8.05 28 LEU B CA 1
ATOM 2287 C C . LEU B 1 48 ? -17.300 1.441 13.263 1.00 8.59 28 LEU B C 1
ATOM 2288 O O . LEU B 1 48 ? -18.341 1.880 13.768 1.00 8.40 28 LEU B O 1
ATOM 2293 N N . GLN B 1 49 ? -16.107 1.532 13.846 1.00 9.28 29 GLN B N 1
ATOM 2294 C CA . GLN B 1 49 ? -15.940 2.161 15.191 1.00 9.95 29 GLN B CA 1
ATOM 2295 C C . GLN B 1 49 ? -16.357 3.644 15.110 1.00 10.37 29 GLN B C 1
ATOM 2296 O O . GLN B 1 49 ? -17.170 4.101 15.965 1.00 11.29 29 GLN B O 1
ATOM 2302 N N . LEU B 1 50 ? -15.945 4.371 14.077 1.00 10.28 30 LEU B N 1
ATOM 2303 C CA . LEU B 1 50 ? -16.296 5.809 13.962 1.00 10.98 30 LEU B CA 1
ATOM 2304 C C . LEU B 1 50 ? -17.818 5.977 13.864 1.00 11.36 30 LEU B C 1
ATOM 2305 O O . LEU B 1 50 ? -18.331 7.024 14.292 1.00 11.60 30 LEU B O 1
ATOM 2310 N N . HIS B 1 51 ? -18.514 4.985 13.308 1.00 10.60 31 HIS B N 1
ATOM 2311 C CA . HIS B 1 51 ? -19.967 5.029 13.087 1.00 10.48 31 HIS B CA 1
ATOM 2312 C C . HIS B 1 51 ? -20.663 4.573 14.351 1.00 11.25 31 HIS B C 1
ATOM 2313 O O . HIS B 1 51 ? -21.883 4.497 14.300 1.00 11.95 31 HIS B O 1
ATOM 2320 N N . GLY B 1 52 ? -19.907 4.247 15.418 1.00 11.60 32 GLY B N 1
ATOM 2321 C CA . GLY B 1 52 ? -20.451 3.939 16.750 1.00 11.50 32 GLY B CA 1
ATOM 2322 C C . GLY B 1 52 ? -20.736 2.454 16.905 1.00 12.02 32 GLY B C 1
ATOM 2323 O O . GLY B 1 52 ? -21.520 2.124 17.801 1.00 10.55 32 GLY B O 1
ATOM 2324 N N . PHE B 1 53 ? -20.144 1.575 16.074 1.00 11.48 33 PHE B N 1
ATOM 2325 C CA . PHE B 1 53 ? -20.345 0.101 16.182 1.00 12.47 33 PHE B CA 1
ATOM 2326 C C . PHE B 1 53 ? -19.275 -0.538 17.082 1.00 12.98 33 PHE B C 1
ATOM 2327 O O . PHE B 1 53 ? -18.109 -0.117 17.063 1.00 11.26 33 PHE B O 1
ATOM 2335 N N . ASP B 1 54 ? -19.683 -1.531 17.880 1.00 13.97 34 ASP B N 1
ATOM 2336 C CA . ASP B 1 54 ? -18.755 -2.470 18.542 1.00 14.83 34 ASP B CA 1
ATOM 2337 C C . ASP B 1 54 ? -18.435 -3.558 17.534 1.00 13.32 34 ASP B C 1
ATOM 2338 O O . ASP B 1 54 ? -19.385 -4.171 17.033 1.00 12.04 34 ASP B O 1
ATOM 2343 N N . VAL B 1 55 ? -17.156 -3.679 17.185 1.00 10.41 35 VAL B N 1
ATOM 2344 C CA . VAL B 1 55 ? -16.691 -4.670 16.197 1.00 9.76 35 VAL B CA 1
ATOM 2345 C C . VAL B 1 55 ? -16.035 -5.823 16.961 1.00 8.88 35 VAL B C 1
ATOM 2346 O O . VAL B 1 55 ? -15.002 -5.598 17.589 1.00 8.52 35 VAL B O 1
ATOM 2350 N N . ASP B 1 56 ? -16.681 -6.983 16.971 1.00 7.94 36 ASP B N 1
ATOM 2351 C CA . ASP B 1 56 ? -16.075 -8.218 17.512 1.00 8.06 36 ASP B CA 1
ATOM 2352 C C . ASP B 1 56 ? -15.412 -8.901 16.319 1.00 7.74 36 ASP B C 1
ATOM 2353 O O . ASP B 1 56 ? -16.165 -9.390 15.452 1.00 7.54 36 ASP B O 1
ATOM 2358 N N . ALA B 1 57 ? -14.085 -8.857 16.237 1.00 7.70 37 ALA B N 1
ATOM 2359 C CA . ALA B 1 57 ? -13.308 -9.348 15.064 1.00 7.65 37 ALA B CA 1
ATOM 2360 C C . ALA B 1 57 ? -12.799 -10.776 15.301 1.00 7.82 37 ALA B C 1
ATOM 2361 O O . ALA B 1 57 ? -12.166 -11.046 16.354 1.00 7.46 37 ALA B O 1
ATOM 2363 N N . ILE B 1 58 ? -13.098 -11.682 14.352 1.00 8.10 38 ILE B N 1
ATOM 2364 C CA . ILE B 1 58 ? -12.416 -13.008 14.272 1.00 8.01 38 ILE B CA 1
ATOM 2365 C C . ILE B 1 58 ? -11.467 -12.920 13.093 1.00 7.97 38 ILE B C 1
ATOM 2366 O O . ILE B 1 58 ? -11.925 -12.649 11.981 1.00 7.75 38 ILE B O 1
ATOM 2371 N N . ASN B 1 59 ? -10.189 -13.067 13.391 1.00 8.25 39 ASN B N 1
ATOM 2372 C CA . ASN B 1 59 ? -9.092 -12.902 12.419 1.00 7.83 39 ASN B CA 1
ATOM 2373 C C . ASN B 1 59 ? -8.809 -14.291 11.827 1.00 7.72 39 ASN B C 1
ATOM 2374 O O . ASN B 1 59 ? -8.088 -15.070 12.455 1.00 7.55 39 ASN B O 1
ATOM 2379 N N . THR B 1 60 ? -9.280 -14.525 10.598 1.00 8.08 40 THR B N 1
ATOM 2380 C CA . THR B 1 60 ? -9.152 -15.813 9.860 1.00 8.15 40 THR B CA 1
ATOM 2381 C C . THR B 1 60 ? -7.679 -16.116 9.547 1.00 8.29 40 THR B C 1
ATOM 2382 O O . THR B 1 60 ? -7.328 -17.326 9.393 1.00 9.11 40 THR B O 1
ATOM 2386 N N . VAL B 1 61 ? -6.874 -15.077 9.368 1.00 8.23 41 VAL B N 1
ATOM 2387 C CA . VAL B 1 61 ? -5.403 -15.156 9.177 1.00 7.99 41 VAL B CA 1
ATOM 2388 C C . VAL B 1 61 ? -4.764 -13.970 9.893 1.00 7.88 41 VAL B C 1
ATOM 2389 O O . VAL B 1 61 ? -5.455 -12.942 10.128 1.00 7.15 41 VAL B O 1
ATOM 2393 N N . SER B 1 62 ? -3.469 -14.089 10.178 1.00 7.80 42 SER B N 1
ATOM 2394 C CA . SER B 1 62 ? -2.628 -13.062 10.828 1.00 8.16 42 SER B CA 1
ATOM 2395 C C . SER B 1 62 ? -1.334 -12.966 10.020 1.00 8.50 42 SER B C 1
ATOM 2396 O O . SER B 1 62 ? -0.429 -13.801 10.244 1.00 8.38 42 SER B O 1
ATOM 2399 N N . LEU B 1 63 ? -1.332 -12.074 9.037 1.00 8.52 43 LEU B N 1
ATOM 2400 C CA . LEU B 1 63 ? -0.298 -12.012 7.985 1.00 9.21 43 LEU B CA 1
ATOM 2401 C C . LEU B 1 63 ? 0.474 -10.698 8.097 1.00 9.14 43 LEU B C 1
ATOM 2402 O O . LEU B 1 63 ? -0.011 -9.740 8.729 1.00 8.78 43 LEU B O 1
ATOM 2407 N N . SER B 1 64 ? 1.656 -10.661 7.480 1.00 9.39 44 SER B N 1
ATOM 2408 C CA . SER B 1 64 ? 2.564 -9.500 7.524 1.00 9.70 44 SER B CA 1
ATOM 2409 C C . SER B 1 64 ? 1.962 -8.368 6.704 1.00 10.12 44 SER B C 1
ATOM 2410 O O . SER B 1 64 ? 2.148 -7.220 7.085 1.00 9.74 44 SER B O 1
ATOM 2413 N N . ASN B 1 65 ? 1.220 -8.700 5.643 1.00 10.88 45 ASN B N 1
ATOM 2414 C CA . ASN B 1 65 ? 0.762 -7.723 4.613 1.00 11.34 45 ASN B CA 1
ATOM 2415 C C . ASN B 1 65 ? -0.201 -8.443 3.660 1.00 11.84 45 ASN B C 1
ATOM 2416 O O . ASN B 1 65 ? -0.382 -9.669 3.808 1.00 11.22 45 ASN B O 1
ATOM 2421 N N . HIS B 1 66 ? -0.843 -7.707 2.759 1.00 12.27 46 HIS B N 1
ATOM 2422 C CA . HIS B 1 66 ? -1.817 -8.278 1.789 1.00 12.36 46 HIS B CA 1
ATOM 2423 C C . HIS B 1 66 ? -1.060 -9.029 0.685 1.00 13.63 46 HIS B C 1
ATOM 2424 O O . HIS B 1 66 ? 0.194 -8.926 0.647 1.00 12.23 46 HIS B O 1
ATOM 2431 N N . SER B 1 67 ? -1.759 -9.786 -0.184 1.00 15.52 47 SER B N 1
ATOM 2432 C CA . SER B 1 67 ? -1.113 -10.720 -1.147 1.00 17.23 47 SER B CA 1
ATOM 2433 C C . SER B 1 67 ? -0.465 -9.981 -2.317 1.00 18.44 47 SER B C 1
ATOM 2434 O O . SER B 1 67 ? 0.240 -10.641 -3.068 1.00 19.62 47 SER B O 1
ATOM 2437 N N . GLY B 1 68 ? -0.671 -8.676 -2.476 1.00 18.12 48 GLY B N 1
ATOM 2438 C CA . GLY B 1 68 ? -0.065 -7.941 -3.596 1.00 18.29 48 GLY B CA 1
ATOM 2439 C C . GLY B 1 68 ? 1.443 -7.890 -3.478 1.00 17.90 48 GLY B C 1
ATOM 2440 O O . GLY B 1 68 ? 2.108 -7.770 -4.508 1.00 17.28 48 GLY B O 1
ATOM 2441 N N . TYR B 1 69 ? 1.984 -7.908 -2.257 1.00 18.94 49 TYR B N 1
ATOM 2442 C CA . TYR B 1 69 ? 3.447 -7.780 -2.021 1.00 17.96 49 TYR B CA 1
ATOM 2443 C C . TYR B 1 69 ? 4.130 -9.058 -2.493 1.00 19.71 49 TYR B C 1
ATOM 2444 O O . TYR B 1 69 ? 3.500 -10.111 -2.550 1.00 18.90 49 TYR B O 1
ATOM 2453 N N . PRO B 1 70 ? 5.428 -8.988 -2.864 1.00 21.13 50 PRO B N 1
ATOM 2454 C CA . PRO B 1 70 ? 6.195 -10.171 -3.254 1.00 21.65 50 PRO B CA 1
ATOM 2455 C C . PRO B 1 70 ? 6.208 -11.301 -2.210 1.00 20.52 50 PRO B C 1
ATOM 2456 O O . PRO B 1 70 ? 6.254 -12.450 -2.594 1.00 21.07 50 PRO B O 1
ATOM 2460 N N . VAL B 1 71 ? 6.199 -10.950 -0.919 1.00 18.78 51 VAL B N 1
ATOM 2461 C CA . VAL B 1 71 ? 6.305 -11.921 0.196 1.00 17.47 51 VAL B CA 1
ATOM 2462 C C . VAL B 1 71 ? 5.093 -11.726 1.109 1.00 16.41 51 VAL B C 1
ATOM 2463 O O . VAL B 1 71 ? 4.691 -10.572 1.367 1.00 15.25 51 VAL B O 1
ATOM 2467 N N . ILE B 1 72 ? 4.503 -12.834 1.537 1.00 15.83 52 ILE B N 1
ATOM 2468 C CA . ILE B 1 72 ? 3.350 -12.785 2.477 1.00 15.90 52 ILE B CA 1
ATOM 2469 C C . ILE B 1 72 ? 3.553 -13.914 3.472 1.00 14.81 52 ILE B C 1
ATOM 2470 O O . ILE B 1 72 ? 3.759 -15.050 3.040 1.00 16.68 52 ILE B O 1
ATOM 2475 N N . LYS B 1 73 ? 3.630 -13.575 4.755 1.00 12.27 53 LYS B N 1
ATOM 2476 C CA . LYS B 1 73 ? 3.994 -14.539 5.805 1.00 11.79 53 LYS B CA 1
ATOM 2477 C C . LYS B 1 73 ? 3.001 -14.396 6.943 1.00 10.70 53 LYS B C 1
ATOM 2478 O O . LYS B 1 73 ? 2.551 -13.255 7.232 1.00 10.92 53 LYS B O 1
ATOM 2484 N N . GLY B 1 74 ? 2.741 -15.496 7.619 1.00 10.36 54 GLY B N 1
ATOM 2485 C CA . GLY B 1 74 ? 1.953 -15.481 8.856 1.00 10.73 54 GLY B CA 1
ATOM 2486 C C . GLY B 1 74 ? 1.135 -16.728 8.988 1.00 11.32 54 GLY B C 1
ATOM 2487 O O . GLY B 1 74 ? 1.391 -17.733 8.244 1.00 12.35 54 GLY B O 1
ATOM 2488 N N . HIS B 1 75 ? 0.175 -16.652 9.893 1.00 10.83 55 HIS B N 1
ATOM 2489 C CA . HIS B 1 75 ? -0.603 -17.800 10.409 1.00 10.87 55 HIS B CA 1
ATOM 2490 C C . HIS B 1 75 ? -1.981 -17.791 9.734 1.00 10.55 55 HIS B C 1
ATOM 2491 O O . HIS B 1 75 ? -2.554 -16.673 9.531 1.00 9.88 55 HIS B O 1
ATOM 2498 N N . ARG B 1 76 ? -2.510 -18.980 9.472 1.00 10.83 56 ARG B N 1
ATOM 2499 C CA . ARG B 1 76 ? -3.872 -19.185 8.924 1.00 11.59 56 ARG B CA 1
ATOM 2500 C C . ARG B 1 76 ? -4.625 -20.062 9.924 1.00 11.09 56 ARG B C 1
ATOM 2501 O O . ARG B 1 76 ? -4.051 -21.066 10.374 1.00 10.41 56 ARG B O 1
ATOM 2509 N N . MET B 1 77 ? -5.812 -19.636 10.320 1.00 10.71 57 MET B N 1
ATOM 2510 C CA . MET B 1 77 ? -6.776 -20.460 11.086 1.00 11.60 57 MET B CA 1
ATOM 2511 C C . MET B 1 77 ? -7.069 -21.740 10.312 1.00 11.95 57 MET B C 1
ATOM 2512 O O . MET B 1 77 ? -7.200 -21.682 9.090 1.00 11.66 57 MET B O 1
ATOM 2517 N N . ASP B 1 78 ? -7.265 -22.835 11.030 1.00 12.77 58 ASP B N 1
ATOM 2518 C CA . ASP B 1 78 ? -7.976 -24.022 10.495 1.00 13.46 58 ASP B CA 1
ATOM 2519 C C . ASP B 1 78 ? -9.350 -24.052 11.166 1.00 12.15 58 ASP B C 1
ATOM 2520 O O . ASP B 1 78 ? -9.634 -23.124 11.991 1.00 10.43 58 ASP B O 1
ATOM 2525 N N . LEU B 1 79 ? -10.194 -25.018 10.777 1.00 11.76 59 LEU B N 1
ATOM 2526 C CA . LEU B 1 79 ? -11.591 -25.072 11.278 1.00 12.42 59 LEU B CA 1
ATOM 2527 C C . LEU B 1 79 ? -11.535 -25.126 12.805 1.00 11.66 59 LEU B C 1
ATOM 2528 O O . LEU B 1 79 ? -12.409 -24.506 13.409 1.00 11.37 59 LEU B O 1
ATOM 2533 N N . GLU B 1 80 ? -10.584 -25.875 13.399 1.00 11.41 60 GLU B N 1
ATOM 2534 C CA . GLU B 1 80 ? -10.573 -26.116 14.877 1.00 11.62 60 GLU B CA 1
ATOM 2535 C C . GLU B 1 80 ? -10.342 -24.775 15.581 1.00 11.32 60 GLU B C 1
ATOM 2536 O O . GLU B 1 80 ? -10.975 -24.541 16.603 1.00 11.08 60 GLU B O 1
ATOM 2538 N N . GLU B 1 81 ? -9.446 -23.940 15.058 1.00 11.72 61 GLU B N 1
ATOM 2539 C CA . GLU B 1 81 ? -9.146 -22.612 15.652 1.00 11.09 61 GLU B CA 1
ATOM 2540 C C . GLU B 1 81 ? -10.405 -21.728 15.625 1.00 10.25 61 GLU B C 1
ATOM 2541 O O . GLU B 1 81 ? -10.668 -20.993 16.615 1.00 9.80 61 GLU B O 1
ATOM 2547 N N . PHE B 1 82 ? -11.187 -21.796 14.555 1.00 10.09 62 PHE B N 1
ATOM 2548 C CA . PHE B 1 82 ? -12.444 -21.019 14.379 1.00 9.88 62 PHE B CA 1
ATOM 2549 C C . PHE B 1 82 ? -13.527 -21.484 15.368 1.00 10.09 62 PHE B C 1
ATOM 2550 O O . PHE B 1 82 ? -14.141 -20.655 16.075 1.00 10.70 62 PHE B O 1
ATOM 2558 N N . THR B 1 83 ? -13.727 -22.789 15.480 1.00 10.38 63 THR B N 1
ATOM 2559 C CA . THR B 1 83 ? -14.749 -23.358 16.394 1.00 10.85 63 THR B CA 1
ATOM 2560 C C . THR B 1 83 ? -14.290 -23.129 17.842 1.00 10.11 63 THR B C 1
ATOM 2561 O O . THR B 1 83 ? -15.147 -22.926 18.727 1.00 9.93 63 THR B O 1
ATOM 2565 N N . THR B 1 84 ? -12.990 -23.106 18.097 1.00 10.45 64 THR B N 1
ATOM 2566 C CA . THR B 1 84 ? -12.474 -22.812 19.461 1.00 10.21 64 THR B CA 1
ATOM 2567 C C . THR B 1 84 ? -12.919 -21.400 19.867 1.00 10.17 64 THR B C 1
ATOM 2568 O O . THR B 1 84 ? -13.498 -21.252 20.965 1.00 9.34 64 THR B O 1
ATOM 2572 N N . ILE B 1 85 ? -12.705 -20.387 19.013 1.00 9.93 65 ILE B N 1
ATOM 2573 C CA . ILE B 1 85 ? -13.185 -19.002 19.312 1.00 10.40 65 ILE B CA 1
ATOM 2574 C C . ILE B 1 85 ? -14.702 -19.009 19.492 1.00 10.04 65 ILE B C 1
ATOM 2575 O O . ILE B 1 85 ? -15.166 -18.393 20.457 1.00 9.01 65 ILE B O 1
ATOM 2580 N N . MET B 1 86 ? -15.440 -19.671 18.599 1.00 10.50 66 MET B N 1
ATOM 2581 C CA . MET B 1 86 ? -16.924 -19.689 18.654 1.00 11.25 66 MET B CA 1
ATOM 2582 C C . MET B 1 86 ? -17.374 -20.268 19.998 1.00 10.42 66 MET B C 1
ATOM 2583 O O . MET B 1 86 ? -18.380 -19.797 20.513 1.00 9.85 66 MET B O 1
ATOM 2588 N N . GLU B 1 87 ? -16.683 -21.293 20.519 1.00 10.77 67 GLU B N 1
ATOM 2589 C CA . GLU B 1 87 ? -17.000 -21.890 21.845 1.00 10.86 67 GLU B CA 1
ATOM 2590 C C . GLU B 1 87 ? -16.882 -20.814 22.939 1.00 10.33 67 GLU B C 1
ATOM 2591 O O . GLU B 1 87 ? -17.769 -20.758 23.761 1.00 11.16 67 GLU B O 1
ATOM 2597 N N . GLY B 1 88 ? -15.865 -19.957 22.924 1.00 10.11 68 GLY B N 1
ATOM 2598 C CA . GLY B 1 88 ? -15.682 -18.873 23.907 1.00 10.53 68 GLY B CA 1
ATOM 2599 C C . GLY B 1 88 ? -16.806 -17.857 23.806 1.00 10.65 68 GLY B C 1
ATOM 2600 O O . GLY B 1 88 ? -17.383 -17.486 24.856 1.00 11.04 68 GLY B O 1
ATOM 2601 N N . LEU B 1 89 ? -17.178 -17.489 22.577 1.00 10.59 69 LEU B N 1
ATOM 2602 C CA . LEU B 1 89 ? -18.279 -16.511 22.342 1.00 10.61 69 LEU B CA 1
ATOM 2603 C C . LEU B 1 89 ? -19.606 -17.133 22.816 1.00 10.54 69 LEU B C 1
ATOM 2604 O O . LEU B 1 89 ? -20.392 -16.413 23.424 1.00 10.68 69 LEU B O 1
ATOM 2609 N N . ARG B 1 90 ? -19.820 -18.422 22.586 1.00 10.83 70 ARG B N 1
ATOM 2610 C CA . ARG B 1 90 ? -21.065 -19.144 22.991 1.00 10.78 70 ARG B CA 1
ATOM 2611 C C . ARG B 1 90 ? -21.146 -19.189 24.526 1.00 10.60 70 ARG B C 1
ATOM 2612 O O . ARG B 1 90 ? -22.162 -18.728 25.078 1.00 10.64 70 ARG B O 1
ATOM 2620 N N . ALA B 1 91 ? -20.105 -19.719 25.180 1.00 10.73 71 ALA B N 1
ATOM 2621 C CA . ALA B 1 91 ? -20.059 -19.998 26.630 1.00 10.89 71 ALA B CA 1
ATOM 2622 C C . ALA B 1 91 ? -20.304 -18.685 27.371 1.00 10.53 71 ALA B C 1
ATOM 2623 O O . ALA B 1 91 ? -20.965 -18.683 28.413 1.00 10.75 71 ALA B O 1
ATOM 2625 N N . ASN B 1 92 ? -19.824 -17.573 26.821 1.00 10.13 72 ASN B N 1
ATOM 2626 C CA . ASN B 1 92 ? -19.969 -16.269 27.491 1.00 9.44 72 ASN B CA 1
ATOM 2627 C C . ASN B 1 92 ? -21.292 -15.619 27.091 1.00 9.91 72 ASN B C 1
ATOM 2628 O O . ASN B 1 92 ? -21.479 -14.485 27.520 1.00 8.92 72 ASN B O 1
ATOM 2633 N N . ASP B 1 93 ? -22.144 -16.285 26.300 1.00 10.95 73 ASP B N 1
ATOM 2634 C CA . ASP B 1 93 ? -23.477 -15.726 25.938 1.00 12.24 73 ASP B CA 1
ATOM 2635 C C . ASP B 1 93 ? -23.279 -14.440 25.114 1.00 12.73 73 ASP B C 1
ATOM 2636 O O . ASP B 1 93 ? -24.045 -13.476 25.335 1.00 13.84 73 ASP B O 1
ATOM 2641 N N . PHE B 1 94 ? -22.307 -14.376 24.191 1.00 11.47 74 PHE B N 1
ATOM 2642 C CA . PHE B 1 94 ? -22.108 -13.158 23.353 1.00 10.89 74 PHE B CA 1
ATOM 2643 C C . PHE B 1 94 ? -22.917 -13.207 22.044 1.00 10.01 74 PHE B C 1
ATOM 2644 O O . PHE B 1 94 ? -23.060 -12.136 21.450 1.00 11.60 74 PHE B O 1
ATOM 2652 N N . LEU B 1 95 ? -23.390 -14.367 21.588 1.00 9.49 75 LEU B N 1
ATOM 2653 C CA . LEU B 1 95 ? -23.923 -14.579 20.213 1.00 9.69 75 LEU B CA 1
ATOM 2654 C C . LEU B 1 95 ? -25.186 -13.742 19.980 1.00 10.12 75 LEU B C 1
ATOM 2655 O O . LEU B 1 95 ? -25.356 -13.243 18.848 1.00 8.40 75 LEU B O 1
ATOM 2660 N N . SER B 1 96 ? -26.012 -13.513 21.017 1.00 10.81 76 SER B N 1
ATOM 2661 C CA . SER B 1 96 ? -27.256 -12.714 20.866 1.00 11.10 76 SER B CA 1
ATOM 2662 C C . SER B 1 96 ? -26.915 -11.224 20.727 1.00 12.03 76 SER B C 1
ATOM 2663 O O . SER B 1 96 ? -27.824 -10.470 20.372 1.00 11.74 76 SER B O 1
ATOM 2666 N N . ASP B 1 97 ? -25.667 -10.798 20.995 1.00 13.09 77 ASP B N 1
ATOM 2667 C CA . ASP B 1 97 ? -25.235 -9.380 20.826 1.00 13.94 77 ASP B CA 1
ATOM 2668 C C . ASP B 1 97 ? -25.160 -9.028 19.337 1.00 11.95 77 ASP B C 1
ATOM 2669 O O . ASP B 1 97 ? -25.202 -7.845 19.018 1.00 11.87 77 ASP B O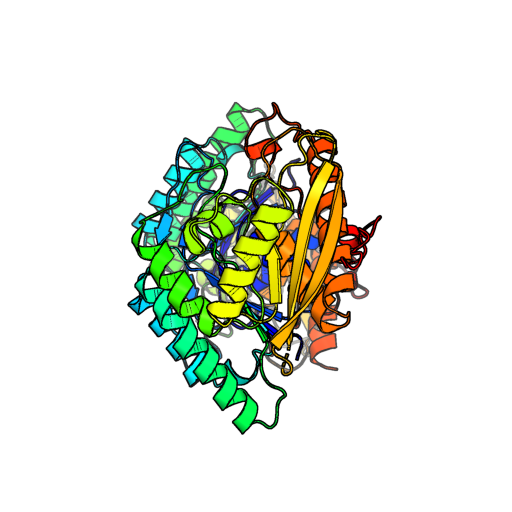 1
ATOM 2674 N N . TYR B 1 98 ? -24.967 -9.995 18.446 1.00 10.93 78 TYR B N 1
ATOM 2675 C CA . TYR B 1 98 ? -24.552 -9.706 17.041 1.00 10.23 78 TYR B CA 1
ATOM 2676 C C . TYR B 1 98 ? -25.765 -9.382 16.160 1.00 10.08 78 TYR B C 1
ATOM 2677 O O . TYR B 1 98 ? -26.375 -10.325 15.644 1.00 10.68 78 TYR B O 1
ATOM 2686 N N . ALA B 1 99 ? -26.073 -8.098 15.986 1.00 9.12 79 ALA B N 1
ATOM 2687 C CA . ALA B 1 99 ? -27.149 -7.646 15.077 1.00 9.34 79 ALA B CA 1
ATOM 2688 C C . ALA B 1 99 ? -26.675 -7.716 13.619 1.00 9.24 79 ALA B C 1
ATOM 2689 O O . ALA B 1 99 ? -27.533 -7.797 12.719 1.00 9.41 79 ALA B O 1
ATOM 2691 N N . TYR B 1 100 ? -25.358 -7.713 13.395 1.00 9.15 80 TYR B N 1
ATOM 2692 C CA . TYR B 1 100 ? -24.739 -7.794 12.057 1.00 9.36 80 TYR B CA 1
ATOM 2693 C C . TYR B 1 100 ? -23.643 -8.850 12.132 1.00 8.83 80 TYR B C 1
ATOM 2694 O O . TYR B 1 100 ? -22.939 -8.906 13.128 1.00 8.87 80 TYR B O 1
ATOM 2703 N N . VAL B 1 101 ? -23.569 -9.684 11.108 1.00 8.49 81 VAL B N 1
ATOM 2704 C CA . VAL B 1 101 ? -22.392 -10.536 10.824 1.00 7.60 81 VAL B CA 1
ATOM 2705 C C . VAL B 1 101 ? -21.866 -10.084 9.479 1.00 6.90 81 VAL B C 1
ATOM 2706 O O . VAL B 1 101 ? -22.636 -10.052 8.504 1.00 6.79 81 VAL B O 1
ATOM 2710 N N . LEU B 1 102 ? -20.570 -9.836 9.438 1.00 6.24 82 LEU B N 1
ATOM 2711 C CA . LEU B 1 102 ? -19.860 -9.397 8.237 1.00 6.15 82 LEU B CA 1
ATOM 2712 C C . LEU B 1 102 ? -18.711 -10.369 8.063 1.00 6.24 82 LEU B C 1
ATOM 2713 O O . LEU B 1 102 ? -17.895 -10.457 9.013 1.00 6.02 82 LEU B O 1
ATOM 2718 N N . THR B 1 103 ? -18.682 -11.079 6.934 1.00 5.93 83 THR B N 1
ATOM 2719 C CA . THR B 1 103 ? -17.582 -11.995 6.582 1.00 6.08 83 THR B CA 1
ATOM 2720 C C . THR B 1 103 ? -16.858 -11.430 5.357 1.00 6.03 83 THR B C 1
ATOM 2721 O O . THR B 1 103 ? -17.491 -10.881 4.449 1.00 5.73 83 THR B O 1
ATOM 2725 N N . GLY B 1 104 ? -15.544 -11.511 5.399 1.00 6.18 84 GLY B N 1
ATOM 2726 C CA . GLY B 1 104 ? -14.630 -11.080 4.336 1.00 6.79 84 GLY B CA 1
ATOM 2727 C C . GLY B 1 104 ? -13.659 -12.201 4.040 1.00 7.35 84 GLY B C 1
ATOM 2728 O O . GLY B 1 104 ? -14.123 -13.329 3.778 1.00 8.08 84 GLY B O 1
ATOM 2729 N N . TYR B 1 105 ? -12.367 -11.900 4.025 1.00 7.85 85 TYR B N 1
ATOM 2730 C CA . TYR B 1 105 ? -11.295 -12.879 3.740 1.00 7.81 85 TYR B CA 1
ATOM 2731 C C . TYR B 1 105 ? -11.395 -14.055 4.725 1.00 7.79 85 TYR B C 1
ATOM 2732 O O . TYR B 1 105 ? -11.306 -13.846 5.969 1.00 7.45 85 TYR B O 1
ATOM 2741 N N . ILE B 1 106 ? -11.641 -15.259 4.189 1.00 8.01 86 ILE B N 1
ATOM 2742 C CA . ILE B 1 106 ? -11.591 -16.532 4.958 1.00 8.18 86 ILE B CA 1
ATOM 2743 C C . ILE B 1 106 ? -10.647 -17.460 4.203 1.00 8.53 86 ILE B C 1
ATOM 2744 O O . ILE B 1 106 ? -9.566 -17.792 4.733 1.00 8.24 86 ILE B O 1
ATOM 2749 N N . ASN B 1 107 ? -11.020 -17.823 2.981 1.00 9.41 87 ASN B N 1
ATOM 2750 C CA . ASN B 1 107 ? -10.132 -18.565 2.044 1.00 9.98 87 ASN B CA 1
ATOM 2751 C C . ASN B 1 107 ? -9.714 -19.882 2.708 1.00 9.97 87 ASN B C 1
ATOM 2752 O O . ASN B 1 107 ? -8.599 -20.334 2.518 1.00 10.32 87 ASN B O 1
ATOM 2757 N N . ASN B 1 108 ? -10.664 -20.493 3.391 1.00 10.01 88 ASN B N 1
ATOM 2758 C CA . ASN B 1 108 ? -10.544 -21.830 4.004 1.00 10.22 88 ASN B CA 1
ATOM 2759 C C . ASN B 1 108 ? -11.926 -22.438 3.850 1.00 10.81 88 ASN B C 1
ATOM 2760 O O . ASN B 1 108 ? -12.852 -21.899 4.499 1.00 11.24 88 ASN B O 1
ATOM 2765 N N . ARG B 1 109 ? -12.069 -23.421 2.952 1.00 11.28 89 ARG B N 1
ATOM 2766 C CA . ARG B 1 109 ? -13.357 -24.082 2.599 1.00 11.57 89 ARG B CA 1
ATOM 2767 C C . ARG B 1 109 ? -14.113 -24.475 3.872 1.00 11.65 89 ARG B C 1
ATOM 2768 O O . ARG B 1 109 ? -15.325 -24.269 3.900 1.00 10.93 89 ARG B O 1
ATOM 2770 N N . ASP B 1 110 ? -13.439 -25.061 4.869 1.00 12.04 90 ASP B N 1
ATOM 2771 C CA . ASP B 1 110 ? -14.127 -25.566 6.073 1.00 13.08 90 ASP B CA 1
ATOM 2772 C C . ASP B 1 110 ? -14.722 -24.400 6.859 1.00 11.43 90 ASP B C 1
ATOM 2773 O O . ASP B 1 110 ? -15.868 -24.520 7.319 1.00 10.64 90 ASP B O 1
ATOM 2778 N N . ILE B 1 111 ? -13.961 -23.323 7.051 1.00 10.15 91 ILE B N 1
ATOM 2779 C CA . ILE B 1 111 ? -14.472 -22.152 7.811 1.00 9.45 91 ILE B CA 1
ATOM 2780 C C . ILE B 1 111 ? -15.614 -21.514 7.000 1.00 9.08 91 ILE B C 1
ATOM 2781 O O . ILE B 1 111 ? -16.668 -21.242 7.604 1.00 8.58 91 ILE B O 1
ATOM 2786 N N . VAL B 1 112 ? -15.440 -21.290 5.683 1.00 9.13 92 VAL B N 1
ATOM 2787 C CA . VAL B 1 112 ? -16.531 -20.709 4.854 1.00 8.94 92 VAL B CA 1
ATOM 2788 C C . VAL B 1 112 ? -17.780 -21.567 5.071 1.00 9.27 92 VAL B C 1
ATOM 2789 O O . VAL B 1 112 ? -18.813 -21.015 5.314 1.00 8.02 92 VAL B O 1
ATOM 2793 N N . ARG B 1 113 ? -17.662 -22.897 5.012 1.00 10.23 93 ARG B N 1
ATOM 2794 C CA . ARG B 1 113 ? -18.821 -23.829 5.210 1.00 10.87 93 ARG B CA 1
ATOM 2795 C C . ARG B 1 113 ? -19.445 -23.613 6.601 1.00 11.30 93 ARG B C 1
ATOM 2796 O O . ARG B 1 113 ? -20.714 -23.435 6.701 1.00 12.33 93 ARG B O 1
ATOM 2798 N N . GLN B 1 114 ? -18.611 -23.496 7.633 1.00 10.96 94 GLN B N 1
ATOM 2799 C CA . GLN B 1 114 ? -19.078 -23.300 9.031 1.00 11.75 94 GLN B CA 1
ATOM 2800 C C . GLN B 1 114 ? -19.822 -21.959 9.262 1.00 10.96 94 GLN B C 1
ATOM 2801 O O . GLN B 1 114 ? -20.555 -21.867 10.287 1.00 11.06 94 GLN B O 1
ATOM 2807 N N . VAL B 1 115 ? -19.663 -20.942 8.415 1.00 10.49 95 VAL B N 1
ATOM 2808 C CA . VAL B 1 115 ? -20.308 -19.605 8.620 1.00 9.65 95 VAL B CA 1
ATOM 2809 C C . VAL B 1 115 ? -21.842 -19.754 8.687 1.00 9.07 95 VAL B C 1
ATOM 2810 O O . VAL B 1 115 ? -22.453 -19.034 9.534 1.00 8.17 95 VAL B O 1
ATOM 2814 N N . ALA B 1 116 ? -22.461 -20.633 7.889 1.00 8.26 96 ALA B N 1
ATOM 2815 C CA . ALA B 1 116 ? -23.945 -20.750 7.829 1.00 8.86 96 ALA B CA 1
ATOM 2816 C C . ALA B 1 116 ? -24.463 -21.225 9.195 1.00 8.98 96 ALA B C 1
ATOM 2817 O O . ALA B 1 116 ? -25.411 -20.626 9.710 1.00 9.84 96 ALA B O 1
ATOM 2819 N N . ALA B 1 117 ? -23.801 -22.202 9.810 1.00 9.37 97 ALA B N 1
ATOM 2820 C CA . ALA B 1 117 ? -24.181 -22.690 11.155 1.00 9.77 97 ALA B CA 1
ATOM 2821 C C . ALA B 1 117 ? -23.989 -21.577 12.203 1.00 9.76 97 ALA B C 1
ATOM 2822 O O . ALA B 1 117 ? -24.858 -21.424 13.050 1.00 10.35 97 ALA B O 1
ATOM 2824 N N . THR B 1 118 ? -22.899 -20.822 12.153 1.00 10.31 98 THR B N 1
ATOM 2825 C CA . THR B 1 118 ? -22.627 -19.678 13.069 1.00 9.76 98 THR B CA 1
ATOM 2826 C C . THR B 1 118 ? -23.760 -18.648 13.001 1.00 9.28 98 THR B C 1
ATOM 2827 O O . THR B 1 118 ? -24.326 -18.267 14.065 1.00 8.09 98 THR B O 1
ATOM 2831 N N . VAL B 1 119 ? -24.081 -18.208 11.787 1.00 8.82 99 VAL B N 1
ATOM 2832 C CA . VAL B 1 119 ? -25.174 -17.230 11.564 1.00 8.88 99 VAL B CA 1
ATOM 2833 C C . VAL B 1 119 ? -26.501 -17.795 12.108 1.00 8.87 99 VAL B C 1
ATOM 2834 O O . VAL B 1 119 ? -27.199 -17.049 12.821 1.00 8.46 99 VAL B O 1
ATOM 2838 N N . ALA B 1 120 ? -26.849 -19.055 11.812 1.00 9.29 100 ALA B N 1
ATOM 2839 C CA . ALA B 1 120 ? -28.126 -19.663 12.256 1.00 9.98 100 ALA B CA 1
ATOM 2840 C C . ALA B 1 120 ? -28.135 -19.697 13.788 1.00 10.02 100 ALA B C 1
ATOM 2841 O O . ALA B 1 120 ? -29.177 -19.367 14.401 1.00 10.21 100 ALA B O 1
ATOM 2843 N N . GLU B 1 121 ? -26.988 -19.979 14.412 1.00 10.71 101 GLU B N 1
ATOM 2844 C CA . GLU B 1 121 ? -26.905 -20.036 15.889 1.00 11.24 101 GLU B CA 1
ATOM 2845 C C . GLU B 1 121 ? -27.108 -18.631 16.472 1.00 10.66 101 GLU B C 1
ATOM 2846 O O . GLU B 1 121 ? -27.819 -18.498 17.472 1.00 9.87 101 GLU B O 1
ATOM 2852 N N . ILE B 1 122 ? -26.498 -17.603 15.887 1.00 10.39 102 ILE B N 1
ATOM 2853 C CA . ILE B 1 122 ? -26.759 -16.183 16.281 1.00 10.13 102 ILE B CA 1
ATOM 2854 C C . ILE B 1 122 ? -28.252 -15.847 16.115 1.00 10.86 102 ILE B C 1
ATOM 2855 O O . ILE B 1 122 ? -28.835 -15.251 17.067 1.00 10.90 102 ILE B O 1
ATOM 2860 N N . ARG B 1 123 ? -28.870 -16.226 14.990 1.00 11.56 103 ARG B N 1
ATOM 2861 C CA . ARG B 1 123 ? -30.325 -15.971 14.743 1.00 11.82 103 ARG B CA 1
ATOM 2862 C C . ARG B 1 123 ? -31.171 -16.595 15.871 1.00 11.18 103 ARG B C 1
ATOM 2863 O O . ARG B 1 123 ? -32.056 -15.885 16.385 1.00 11.59 103 ARG B O 1
ATOM 2871 N N . GLU B 1 124 ? -30.942 -17.847 16.269 1.00 11.33 104 GLU B N 1
ATOM 2872 C CA . GLU B 1 124 ? -31.736 -18.490 17.368 1.00 11.49 104 GLU B CA 1
ATOM 2873 C C . GLU B 1 124 ? -31.486 -17.743 18.695 1.00 12.21 104 GLU B C 1
ATOM 2874 O O . GLU B 1 124 ? -32.445 -17.520 19.485 1.00 12.66 104 GLU B O 1
ATOM 2876 N N . ALA B 1 125 ? -30.241 -17.350 18.971 1.00 12.46 105 ALA B N 1
ATOM 2877 C CA . ALA B 1 125 ? -29.864 -16.709 20.250 1.00 13.04 105 ALA B CA 1
ATOM 2878 C C . ALA B 1 125 ? -30.580 -15.352 20.338 1.00 14.40 105 ALA B C 1
ATOM 2879 O O . ALA B 1 125 ? -31.085 -14.953 21.453 1.00 13.74 105 ALA B O 1
ATOM 2881 N N . ARG B 1 126 ? -30.683 -14.669 19.204 1.00 13.55 106 ARG B N 1
ATOM 2882 C CA . ARG B 1 126 ? -31.370 -13.348 19.150 1.00 14.88 106 ARG B CA 1
ATOM 2883 C C . ARG B 1 126 ? -32.862 -13.546 19.394 1.00 15.75 106 ARG B C 1
ATOM 2884 O O . ARG B 1 126 ? -33.431 -12.848 20.258 1.00 14.30 106 ARG B O 1
ATOM 2892 N N . GLN B 1 127 ? -33.468 -14.501 18.708 1.00 19.12 107 GLN B N 1
ATOM 2893 C CA . GLN B 1 127 ? -34.907 -14.775 18.920 1.00 21.29 107 GLN B CA 1
ATOM 2894 C C . GLN B 1 127 ? -35.117 -15.043 20.423 1.00 22.40 107 GLN B C 1
ATOM 2895 O O . GLN B 1 127 ? -35.985 -14.368 21.039 1.00 19.77 107 GLN B O 1
ATOM 2901 N N . LYS B 1 128 ? -34.266 -15.875 21.037 1.00 21.93 108 LYS B N 1
ATOM 2902 C CA . LYS B 1 128 ? -34.388 -16.273 22.467 1.00 22.95 108 LYS B CA 1
ATOM 2903 C C . LYS B 1 128 ? -34.419 -15.037 23.368 1.00 23.83 108 LYS B C 1
ATOM 2904 O O . LYS B 1 128 ? -35.095 -15.135 24.402 1.00 24.93 108 LYS B O 1
ATOM 2906 N N . GLN B 1 129 ? -33.741 -13.935 23.004 1.00 21.33 109 GLN B N 1
ATOM 2907 C CA . GLN B 1 129 ? -33.670 -12.692 23.799 1.00 22.89 109 GLN B CA 1
ATOM 2908 C C . GLN B 1 129 ? -34.666 -11.625 23.304 1.00 21.35 109 GLN B C 1
ATOM 2909 O O . GLN B 1 129 ? -34.581 -10.500 23.819 1.00 21.41 109 GLN B O 1
ATOM 2915 N N . GLY B 1 130 ? -35.553 -11.935 22.350 1.00 20.75 110 GLY B N 1
ATOM 2916 C CA . GLY B 1 130 ? -36.555 -10.974 21.836 1.00 21.48 110 GLY B CA 1
ATOM 2917 C C . GLY B 1 130 ? -35.904 -9.831 21.070 1.00 20.61 110 GLY B C 1
ATOM 2918 O O . GLY B 1 130 ? -36.370 -8.662 21.191 1.00 18.89 110 GLY B O 1
ATOM 2919 N N . LYS B 1 131 ? -34.857 -10.144 20.293 1.00 20.39 111 LYS B N 1
ATOM 2920 C CA . LYS B 1 131 ? -34.120 -9.147 19.471 1.00 19.65 111 LYS B CA 1
ATOM 2921 C C . LYS B 1 131 ? -34.536 -9.336 18.013 1.00 17.37 111 LYS B C 1
ATOM 2922 O O . LYS B 1 131 ? -34.892 -10.437 17.650 1.00 15.35 111 LYS B O 1
ATOM 2928 N N . LYS B 1 132 ? -34.490 -8.272 17.217 1.00 16.68 112 LYS B N 1
ATOM 2929 C CA . LYS B 1 132 ? -34.730 -8.368 15.764 1.00 16.57 112 LYS B CA 1
ATOM 2930 C C . LYS B 1 132 ? -33.693 -9.351 15.202 1.00 14.98 112 LYS B C 1
ATOM 2931 O O . LYS B 1 132 ? -32.627 -9.553 15.813 1.00 14.77 112 LYS B O 1
ATOM 2937 N N . ASP B 1 133 ? -34.001 -9.924 14.059 1.00 13.26 113 ASP B N 1
ATOM 2938 C CA . ASP B 1 133 ? -33.109 -10.849 13.347 1.00 13.79 113 ASP B CA 1
ATOM 2939 C C . ASP B 1 133 ? -31.805 -10.117 13.008 1.00 12.53 113 ASP B C 1
ATOM 2940 O O . ASP B 1 133 ? -31.800 -8.863 12.840 1.00 11.02 113 ASP B O 1
ATOM 2945 N N . ALA B 1 134 ? -30.727 -10.892 12.914 1.00 10.95 114 ALA B N 1
ATOM 2946 C CA . ALA B 1 134 ? -29.423 -10.400 12.435 1.00 10.42 114 ALA B CA 1
ATOM 2947 C C . ALA B 1 134 ? -29.494 -10.214 10.916 1.00 10.04 114 ALA B C 1
ATOM 2948 O O . ALA B 1 134 ? -30.361 -10.823 10.254 1.00 10.00 114 ALA B O 1
ATOM 2950 N N . VAL B 1 135 ? -28.647 -9.332 10.395 1.00 8.67 115 VAL B N 1
ATOM 2951 C CA . VAL B 1 135 ? -28.374 -9.212 8.943 1.00 7.94 115 VAL B CA 1
ATOM 2952 C C . VAL B 1 135 ? -26.945 -9.728 8.729 1.00 7.17 115 VAL B C 1
ATOM 2953 O O . VAL B 1 135 ? -25.997 -9.237 9.397 1.00 6.75 115 VAL B O 1
ATOM 2957 N N . PHE B 1 136 ? -26.842 -10.731 7.870 1.00 6.59 116 PHE B N 1
ATOM 2958 C CA . PHE B 1 136 ? -25.601 -11.371 7.423 1.00 6.25 116 PHE B CA 1
ATOM 2959 C C . PHE B 1 136 ? -25.202 -10.793 6.057 1.00 6.35 116 PHE B C 1
ATOM 2960 O O . PHE B 1 136 ? -25.901 -11.040 5.025 1.00 6.03 116 PHE B O 1
ATOM 2968 N N . PHE B 1 137 ? -24.106 -10.040 6.076 1.00 6.29 117 PHE B N 1
ATOM 2969 C CA . PHE B 1 137 ? -23.409 -9.444 4.911 1.00 6.44 117 PHE B CA 1
ATOM 2970 C C . PHE B 1 137 ? -22.228 -10.344 4.574 1.00 6.49 117 PHE B C 1
ATOM 2971 O O . PHE B 1 137 ? -21.322 -10.464 5.427 1.00 6.36 117 PHE B O 1
ATOM 2979 N N . CYS B 1 138 ? -22.273 -10.981 3.408 1.00 6.88 118 CYS B N 1
ATOM 2980 C CA . CYS B 1 138 ? -21.248 -11.919 2.912 1.00 6.91 118 CYS B CA 1
ATOM 2981 C C . CYS B 1 138 ? -20.497 -11.240 1.767 1.00 7.29 118 CYS B C 1
ATOM 2982 O O . CYS B 1 138 ? -21.085 -11.111 0.679 1.00 7.04 118 CYS B O 1
ATOM 2985 N N . ASP B 1 139 ? -19.266 -10.782 2.042 1.00 6.99 119 ASP B N 1
ATOM 2986 C CA . ASP B 1 139 ? -18.250 -10.384 1.043 1.00 7.30 119 ASP B CA 1
ATOM 2987 C C . ASP B 1 139 ? -17.474 -11.647 0.661 1.00 7.31 119 ASP B C 1
ATOM 2988 O O . ASP B 1 139 ? -16.637 -12.109 1.438 1.00 7.23 119 ASP B O 1
ATOM 2993 N N . PRO B 1 140 ? -17.735 -12.232 -0.542 1.00 7.30 120 PRO B N 1
ATOM 2994 C CA . PRO B 1 140 ? -17.139 -13.500 -0.954 1.00 7.28 120 PRO B CA 1
ATOM 2995 C C . PRO B 1 140 ? -15.708 -13.266 -1.452 1.00 7.74 120 PRO B C 1
ATOM 2996 O O . PRO B 1 140 ? -15.485 -13.445 -2.618 1.00 8.03 120 PRO B O 1
ATOM 3000 N N . VAL B 1 141 ? -14.797 -12.936 -0.531 1.00 8.39 121 VAL B N 1
ATOM 3001 C CA . VAL B 1 141 ? -13.410 -12.471 -0.813 1.00 9.22 121 VAL B CA 1
ATOM 3002 C C . VAL B 1 141 ? -12.597 -13.660 -1.323 1.00 9.68 121 VAL B C 1
ATOM 3003 O O . VAL B 1 141 ? -12.303 -14.581 -0.510 1.00 9.25 121 VAL B O 1
ATOM 3007 N N . MET B 1 142 ? -12.299 -13.662 -2.626 1.00 10.52 122 MET B N 1
ATOM 3008 C CA . MET B 1 142 ? -11.615 -14.816 -3.258 1.00 12.12 122 MET B CA 1
ATOM 3009 C C . MET B 1 142 ? -10.453 -14.368 -4.135 1.00 12.80 122 MET B C 1
ATOM 3010 O O . MET B 1 142 ? -9.629 -15.204 -4.397 1.00 12.15 122 MET B O 1
ATOM 3015 N N . GLY B 1 143 ? -10.452 -13.123 -4.610 1.00 14.52 123 GLY B N 1
ATOM 3016 C CA . GLY B 1 143 ? -9.343 -12.566 -5.408 1.00 15.32 123 GLY B CA 1
ATOM 3017 C C . GLY B 1 143 ? -9.720 -11.252 -6.058 1.00 17.00 123 GLY B C 1
ATOM 3018 O O . GLY B 1 143 ? -10.740 -10.637 -5.657 1.00 14.77 123 GLY B O 1
ATOM 3019 N N . ASP B 1 144 ? -8.916 -10.838 -7.037 1.00 17.75 124 ASP B N 1
ATOM 3020 C CA . ASP B 1 144 ? -9.062 -9.548 -7.750 1.00 19.31 124 ASP B CA 1
ATOM 3021 C C . ASP B 1 144 ? -8.150 -9.598 -8.978 1.00 24.91 124 ASP B C 1
ATOM 3022 O O . ASP B 1 144 ? -7.168 -10.414 -8.952 1.00 27.06 124 ASP B O 1
ATOM 3027 N N . ASP B 1 145 ? -8.440 -8.772 -9.990 1.00 29.20 125 ASP B N 1
ATOM 3028 C CA . ASP B 1 145 ? -7.547 -8.582 -11.165 1.00 29.66 125 ASP B CA 1
ATOM 3029 C C . ASP B 1 145 ? -7.333 -9.954 -11.807 1.00 28.24 125 ASP B C 1
ATOM 3030 O O . ASP B 1 145 ? -6.157 -10.304 -12.025 1.00 27.47 125 ASP B O 1
ATOM 3035 N N . GLY B 1 146 ? -8.405 -10.743 -11.954 1.00 26.76 126 GLY B N 1
ATOM 3036 C CA . GLY B 1 146 ? -8.387 -12.075 -12.600 1.00 26.00 126 GLY B CA 1
ATOM 3037 C C . GLY B 1 146 ? -7.606 -13.141 -11.832 1.00 25.66 126 GLY B C 1
ATOM 3038 O O . GLY B 1 146 ? -7.346 -14.213 -12.428 1.00 24.77 126 GLY B O 1
ATOM 3039 N N . ARG B 1 147 ? -7.236 -12.897 -10.565 1.00 24.49 127 ARG B N 1
ATOM 3040 C CA . ARG B 1 147 ? -6.357 -13.812 -9.776 1.00 24.62 127 ARG B CA 1
ATOM 3041 C C . ARG B 1 147 ? -7.055 -14.200 -8.465 1.00 24.10 127 ARG B C 1
ATOM 3042 O O . ARG B 1 147 ? -7.353 -13.321 -7.642 1.00 19.24 127 ARG B O 1
ATOM 3044 N N . LEU B 1 148 ? -7.301 -15.496 -8.316 1.00 24.66 128 LEU B N 1
ATOM 3045 C CA . LEU B 1 148 ? -7.760 -16.181 -7.085 1.00 23.99 128 LEU B CA 1
ATOM 3046 C C . LEU B 1 148 ? -6.657 -16.034 -6.019 1.00 21.95 128 LEU B C 1
ATOM 3047 O O . LEU B 1 148 ? -5.496 -16.146 -6.392 1.00 20.72 128 LEU B O 1
ATOM 3052 N N . TYR B 1 149 ? -6.964 -15.715 -4.759 1.00 20.49 129 TYR B N 1
ATOM 3053 C CA . TYR B 1 149 ? -5.952 -15.635 -3.671 1.00 20.21 129 TYR B CA 1
ATOM 3054 C C . TYR B 1 149 ? -5.482 -17.041 -3.275 1.00 20.58 129 TYR B C 1
ATOM 3055 O O . TYR B 1 149 ? -4.265 -17.203 -3.041 1.00 20.62 129 TYR B O 1
ATOM 3064 N N . CYS B 1 150 ? -6.399 -17.997 -3.087 1.00 19.69 130 CYS B N 1
ATOM 3065 C CA . CYS B 1 150 ? -6.090 -19.352 -2.533 1.00 21.85 130 CYS B CA 1
ATOM 3066 C C . CYS B 1 150 ? -6.769 -20.429 -3.396 1.00 21.20 130 CYS B C 1
ATOM 3067 O O . CYS B 1 150 ? -6.798 -20.264 -4.607 1.00 23.62 130 CYS B O 1
ATOM 3070 N N . LYS B 1 151 ? -7.279 -21.502 -2.799 1.00 22.40 131 LYS B N 1
ATOM 3071 C CA . LYS B 1 151 ? -7.651 -22.745 -3.527 1.00 21.59 131 LYS B CA 1
ATOM 3072 C C . LYS B 1 151 ? -9.035 -22.567 -4.169 1.00 20.75 131 LYS B C 1
ATOM 3073 O O . LYS B 1 151 ? -9.893 -21.896 -3.596 1.00 20.44 131 LYS B O 1
ATOM 3075 N N . GLU B 1 152 ? -9.221 -23.209 -5.322 1.00 20.90 132 GLU B N 1
ATOM 3076 C CA . GLU B 1 152 ? -10.390 -23.113 -6.230 1.00 20.69 132 GLU B CA 1
ATOM 3077 C C . GLU B 1 152 ? -11.636 -23.654 -5.516 1.00 20.82 132 GLU B C 1
ATOM 3078 O O . GLU B 1 152 ? -12.758 -23.199 -5.865 1.00 21.51 132 GLU B O 1
ATOM 3080 N N . GLU B 1 153 ? -11.455 -24.564 -4.560 1.00 19.06 133 GLU B N 1
ATOM 3081 C CA . GLU B 1 153 ? -12.559 -25.206 -3.788 1.00 20.03 133 GLU B CA 1
ATOM 3082 C C . GLU B 1 153 ? -13.306 -24.157 -2.953 1.00 17.97 133 GLU B C 1
ATOM 3083 O O . GLU B 1 153 ? -14.440 -24.444 -2.534 1.00 17.81 133 GLU B O 1
ATOM 3089 N N . VAL B 1 154 ? -12.720 -22.974 -2.742 1.00 16.74 134 VAL B N 1
ATOM 3090 C CA . VAL B 1 154 ? -13.373 -21.878 -1.963 1.00 15.34 134 VAL B CA 1
ATOM 3091 C C . VAL B 1 154 ? -14.580 -21.319 -2.736 1.00 13.08 134 VAL B C 1
ATOM 3092 O O . VAL B 1 154 ? -15.554 -20.902 -2.095 1.00 12.49 134 VAL B O 1
ATOM 3096 N N . VAL B 1 155 ? -14.542 -21.362 -4.064 1.00 12.07 135 VAL B N 1
ATOM 3097 C CA . VAL B 1 155 ? -15.617 -20.809 -4.942 1.00 11.56 135 VAL B CA 1
ATOM 3098 C C . VAL B 1 155 ? -16.936 -21.525 -4.642 1.00 11.61 135 VAL B C 1
ATOM 3099 O O . VAL B 1 155 ? -17.919 -20.870 -4.257 1.00 11.67 135 VAL B O 1
ATOM 3103 N N . GLU B 1 156 ? -16.922 -22.845 -4.705 1.00 11.92 136 GLU B N 1
ATOM 3104 C CA . GLU B 1 156 ? -18.113 -23.663 -4.474 1.00 11.91 136 GLU B CA 1
ATOM 3105 C C . GLU B 1 156 ? -18.630 -23.433 -3.047 1.00 11.01 136 GLU B C 1
ATOM 3106 O O . GLU B 1 156 ? -19.859 -23.323 -2.884 1.00 11.12 136 GLU B O 1
ATOM 3112 N N . ALA B 1 157 ? -17.747 -23.400 -2.054 1.00 9.95 137 ALA B N 1
ATOM 3113 C CA . ALA B 1 157 ? -18.123 -23.142 -0.648 1.00 9.44 137 ALA B CA 1
ATOM 3114 C C . ALA B 1 157 ? -18.895 -21.820 -0.560 1.00 8.92 137 ALA B C 1
ATOM 3115 O O . ALA B 1 157 ? -19.920 -21.781 0.151 1.00 9.01 137 ALA B O 1
ATOM 3117 N N . TYR B 1 158 ? -18.461 -20.782 -1.273 1.00 8.61 138 TYR B N 1
ATOM 3118 C CA . TYR B 1 158 ? -19.184 -19.489 -1.271 1.00 8.30 138 TYR B CA 1
ATOM 3119 C C . TYR B 1 158 ? -20.537 -19.613 -1.981 1.00 8.33 138 TYR B C 1
ATOM 3120 O O . TYR B 1 158 ? -21.528 -19.061 -1.430 1.00 7.25 138 TYR B O 1
ATOM 3129 N N . ARG B 1 159 ? -20.641 -20.343 -3.099 1.00 8.77 139 ARG B N 1
ATOM 3130 C CA . ARG B 1 159 ? -21.992 -20.584 -3.692 1.00 9.42 139 ARG B CA 1
ATOM 3131 C C . ARG B 1 159 ? -22.925 -21.135 -2.602 1.00 9.88 139 ARG B C 1
ATOM 3132 O O . ARG B 1 159 ? -24.086 -20.655 -2.504 1.00 10.76 139 ARG B O 1
ATOM 3140 N N . GLU B 1 160 ? -22.462 -22.082 -1.781 1.00 10.67 140 GLU B N 1
ATOM 3141 C CA . GLU B 1 160 ? -23.311 -22.743 -0.752 1.00 11.42 140 GLU B CA 1
ATOM 3142 C C . GLU B 1 160 ? -23.610 -21.753 0.391 1.00 10.58 140 GLU B C 1
ATOM 3143 O O . GLU B 1 160 ? -24.763 -21.727 0.851 1.00 10.07 140 GLU B O 1
ATOM 3149 N N . LEU B 1 161 ? -22.647 -20.921 0.796 1.00 9.12 141 LEU B N 1
ATOM 3150 C CA . LEU B 1 161 ? -22.867 -19.969 1.917 1.00 8.94 141 LEU B CA 1
ATOM 3151 C C . LEU B 1 161 ? -23.821 -18.868 1.475 1.00 8.72 141 LEU B C 1
ATOM 3152 O O . LEU B 1 161 ? -24.628 -18.465 2.310 1.00 8.24 141 LEU B O 1
ATOM 3157 N N . LEU B 1 162 ? -23.736 -18.446 0.209 1.00 9.18 142 LEU B N 1
ATOM 3158 C CA . LEU B 1 162 ? -24.483 -17.273 -0.322 1.00 9.87 142 LEU B CA 1
ATOM 3159 C C . LEU B 1 162 ? -26.004 -17.500 -0.298 1.00 10.54 142 LEU B C 1
ATOM 3160 O O . LEU B 1 162 ? -26.732 -16.502 -0.167 1.00 12.29 142 LEU B O 1
ATOM 3165 N N . THR B 1 163 ? -26.462 -18.754 -0.368 1.00 10.99 143 THR B N 1
ATOM 3166 C CA . THR B 1 163 ? -27.882 -19.158 -0.221 1.00 11.28 143 THR B CA 1
ATOM 3167 C C . THR B 1 163 ? -28.401 -18.645 1.128 1.00 10.91 143 THR B C 1
ATOM 3168 O O . THR B 1 163 ? -29.610 -18.471 1.262 1.00 10.57 143 THR B O 1
ATOM 3172 N N . HIS B 1 164 ? -27.534 -18.488 2.122 1.00 10.67 144 HIS B N 1
ATOM 3173 C CA . HIS B 1 164 ? -27.917 -18.089 3.506 1.00 10.70 144 HIS B CA 1
ATOM 3174 C C . HIS B 1 164 ? -27.534 -16.621 3.794 1.00 10.14 144 HIS B C 1
ATOM 3175 O O . HIS B 1 164 ? -27.705 -16.176 4.947 1.00 8.95 144 HIS B O 1
ATOM 3182 N N . ALA B 1 165 ? -26.987 -15.908 2.816 1.00 9.33 145 ALA B N 1
ATOM 3183 C CA . ALA B 1 165 ? -26.605 -14.481 2.958 1.00 9.54 145 ALA B CA 1
ATOM 3184 C C . ALA B 1 165 ? -27.808 -13.559 2.735 1.00 9.21 145 ALA B C 1
ATOM 3185 O O . ALA B 1 165 ? -28.644 -13.841 1.847 1.00 9.53 145 ALA B O 1
ATOM 3187 N N . ASP B 1 166 ? -27.875 -12.470 3.507 1.00 8.84 146 ASP B N 1
ATOM 3188 C CA . ASP B 1 166 ? -28.880 -11.383 3.324 1.00 8.19 146 ASP B CA 1
ATOM 3189 C C . ASP B 1 166 ? -28.392 -10.439 2.226 1.00 8.45 146 ASP B C 1
ATOM 3190 O O . ASP B 1 166 ? -29.203 -9.953 1.431 1.00 8.35 146 ASP B O 1
ATOM 3195 N N . VAL B 1 167 ? -27.095 -10.152 2.230 1.00 7.91 147 VAL B N 1
ATOM 3196 C CA . VAL B 1 167 ? -26.475 -9.110 1.387 1.00 8.25 147 VAL B CA 1
ATOM 3197 C C . VAL B 1 167 ? -25.143 -9.680 0.949 1.00 8.29 147 VAL B C 1
ATOM 3198 O O . VAL B 1 167 ? -24.491 -10.276 1.797 1.00 9.43 147 VAL B O 1
ATOM 3202 N N . ALA B 1 168 ? -24.805 -9.545 -0.326 1.00 8.43 148 ALA B N 1
ATOM 3203 C CA . ALA B 1 168 ? -23.492 -9.938 -0.874 1.00 8.01 148 ALA B CA 1
ATOM 3204 C C . ALA B 1 168 ? -22.889 -8.801 -1.673 1.00 7.93 148 ALA B C 1
ATOM 3205 O O . ALA B 1 168 ? -23.624 -8.108 -2.416 1.00 8.28 148 ALA B O 1
ATOM 3207 N N . THR B 1 169 ? -21.561 -8.706 -1.615 1.00 7.50 149 THR B N 1
ATOM 3208 C CA . THR B 1 169 ? -20.804 -7.549 -2.158 1.00 7.50 149 THR B CA 1
ATOM 3209 C C . THR B 1 169 ? -19.625 -8.045 -2.971 1.00 7.73 149 THR B C 1
ATOM 3210 O O . THR B 1 169 ? -18.495 -7.610 -2.742 1.00 8.34 149 THR B O 1
ATOM 3214 N N . PRO B 1 170 ? -19.835 -8.888 -4.001 1.00 7.78 150 PRO B N 1
ATOM 3215 C CA . PRO B 1 170 ? -18.701 -9.325 -4.816 1.00 8.07 150 PRO B CA 1
ATOM 3216 C C . PRO B 1 170 ? -18.052 -8.183 -5.608 1.00 7.84 150 PRO B C 1
ATOM 3217 O O . PRO B 1 170 ? -18.771 -7.287 -6.066 1.00 7.64 150 PRO B O 1
ATOM 3221 N N . ASN B 1 171 ? -16.746 -8.274 -5.860 1.00 8.46 151 ASN B N 1
ATOM 3222 C CA . ASN B 1 171 ? -16.123 -7.481 -6.952 1.00 9.19 151 ASN B CA 1
ATOM 3223 C C . ASN B 1 171 ? -16.549 -8.150 -8.275 1.00 9.74 151 ASN B C 1
ATOM 3224 O O . ASN B 1 171 ? -17.155 -9.245 -8.230 1.00 8.80 151 ASN B O 1
ATOM 3229 N N . TYR B 1 172 ? -16.249 -7.552 -9.429 1.00 11.13 152 TYR B N 1
ATOM 3230 C CA . TYR B 1 172 ? -16.642 -8.135 -10.739 1.00 12.17 152 TYR B CA 1
ATOM 3231 C C . TYR B 1 172 ? -16.006 -9.522 -10.930 1.00 11.84 152 TYR B C 1
ATOM 3232 O O . TYR B 1 172 ? -16.698 -10.404 -11.436 1.00 11.10 152 TYR B O 1
ATOM 3241 N N . PHE B 1 173 ? -14.771 -9.744 -10.493 1.00 11.62 153 PHE B N 1
ATOM 3242 C CA . PHE B 1 173 ? -14.078 -11.067 -10.615 1.00 11.76 153 PHE B CA 1
ATOM 3243 C C . PHE B 1 173 ? -14.856 -12.162 -9.859 1.00 11.18 153 PHE B C 1
ATOM 3244 O O . PHE B 1 173 ? -15.095 -13.246 -10.439 1.00 9.81 153 PHE B O 1
ATOM 3252 N N . GLU B 1 174 ? -15.231 -11.888 -8.596 1.00 10.88 154 GLU B N 1
ATOM 3253 C CA . GLU B 1 174 ? -15.965 -12.821 -7.700 1.00 9.83 154 GLU B CA 1
ATOM 3254 C C . GLU B 1 174 ? -17.359 -13.069 -8.283 1.00 9.31 154 GLU B C 1
ATOM 3255 O O . GLU B 1 174 ? -17.801 -14.216 -8.314 1.00 8.12 154 GLU B O 1
ATOM 3261 N N . ALA B 1 175 ? -18.027 -12.027 -8.755 1.00 9.05 155 ALA B N 1
ATOM 3262 C CA . ALA B 1 175 ? -19.357 -12.192 -9.366 1.00 9.65 155 ALA B CA 1
ATOM 3263 C C . ALA B 1 175 ? -19.229 -13.123 -10.591 1.00 10.62 155 ALA B C 1
ATOM 3264 O O . ALA B 1 175 ? -20.128 -13.959 -10.811 1.00 10.16 155 ALA B O 1
ATOM 3266 N N . SER B 1 176 ? -18.133 -13.010 -11.348 1.00 11.04 156 SER B N 1
ATOM 3267 C CA . SER B 1 176 ? -17.900 -13.796 -12.596 1.00 11.47 156 SER B CA 1
ATOM 3268 C C . SER B 1 176 ? -17.653 -15.287 -12.292 1.00 12.64 156 SER B C 1
ATOM 3269 O O . SER B 1 176 ? -18.311 -16.180 -12.905 1.00 11.92 156 SER B O 1
ATOM 3272 N N . ILE B 1 177 ? -16.762 -15.605 -11.350 1.00 14.04 157 ILE B N 1
ATOM 3273 C CA . ILE B 1 177 ? -16.398 -17.029 -11.097 1.00 13.72 157 ILE B CA 1
ATOM 3274 C C . ILE B 1 177 ? -17.546 -17.708 -10.354 1.00 13.33 157 ILE B C 1
ATOM 3275 O O . ILE B 1 177 ? -17.726 -18.903 -10.559 1.00 13.38 157 ILE B O 1
ATOM 3280 N N . LEU B 1 178 ? -18.278 -16.984 -9.498 1.00 12.34 158 LEU B N 1
ATOM 3281 C CA . LEU B 1 178 ? -19.420 -17.579 -8.789 1.00 11.86 158 LEU B CA 1
ATOM 3282 C C . LEU B 1 178 ? -20.516 -17.950 -9.787 1.00 12.24 158 LEU B C 1
ATOM 3283 O O . LEU B 1 178 ? -20.982 -19.112 -9.700 1.00 11.56 158 LEU B O 1
ATOM 3288 N N . SER B 1 179 ? -20.957 -16.988 -10.606 1.00 11.84 159 SER B N 1
ATOM 3289 C CA . SER B 1 179 ? -22.140 -17.112 -11.505 1.00 12.20 159 SER B CA 1
ATOM 3290 C C . SER B 1 179 ? -21.735 -17.838 -12.785 1.00 13.60 159 SER B C 1
ATOM 3291 O O . SER B 1 179 ? -22.628 -18.439 -13.400 1.00 12.81 159 SER B O 1
ATOM 3294 N N . THR B 1 180 ? -20.459 -17.732 -13.179 1.00 14.96 160 THR B N 1
ATOM 3295 C CA . THR B 1 180 ? -19.974 -18.363 -14.425 1.00 17.08 160 THR B CA 1
ATOM 3296 C C . THR B 1 180 ? -20.187 -17.373 -15.590 1.00 17.80 160 THR B C 1
ATOM 3297 O O . THR B 1 180 ? -19.929 -17.736 -16.714 1.00 19.73 160 THR B O 1
ATOM 3301 N N . VAL B 1 181 ? -20.633 -16.145 -15.323 1.00 18.14 161 VAL B N 1
ATOM 3302 C CA . VAL B 1 181 ? -20.893 -15.085 -16.340 1.00 18.42 161 VAL B CA 1
ATOM 3303 C C . VAL B 1 181 ? -19.740 -14.082 -16.284 1.00 19.35 161 VAL B C 1
ATOM 3304 O O . VAL B 1 181 ? -19.529 -13.552 -15.201 1.00 19.39 161 VAL B O 1
ATOM 3308 N N . GLU B 1 182 ? -19.024 -13.821 -17.389 1.00 18.31 162 GLU B N 1
ATOM 3309 C CA . GLU B 1 182 ? -17.956 -12.784 -17.430 1.00 18.89 162 GLU B CA 1
ATOM 3310 C C . GLU B 1 182 ? -18.648 -11.430 -17.266 1.00 19.29 162 GLU B C 1
ATOM 3311 O O . GLU B 1 182 ? -19.407 -11.027 -18.180 1.00 19.10 162 GLU B O 1
ATOM 3313 N N . VAL B 1 183 ? -18.450 -10.787 -16.120 1.00 17.16 163 VAL B N 1
ATOM 3314 C CA . VAL B 1 183 ? -19.055 -9.462 -15.825 1.00 18.53 163 VAL B CA 1
ATOM 3315 C C . VAL B 1 183 ? -18.169 -8.433 -16.495 1.00 19.68 163 VAL B C 1
ATOM 3316 O O . VAL B 1 183 ? -17.052 -8.265 -16.027 1.00 20.50 163 VAL B O 1
ATOM 3320 N N . LYS B 1 184 ? -18.650 -7.830 -17.584 1.00 22.45 164 LYS B N 1
ATOM 3321 C CA . LYS B 1 184 ? -17.835 -6.958 -18.471 1.00 22.75 164 LYS B CA 1
ATOM 3322 C C . LYS B 1 184 ? -18.568 -5.634 -18.709 1.00 22.77 164 LYS B C 1
ATOM 3323 O O . LYS B 1 184 ? -17.957 -4.737 -19.285 1.00 23.40 164 LYS B O 1
ATOM 3325 N N . ASP B 1 185 ? -19.834 -5.540 -18.303 1.00 23.17 165 ASP B N 1
ATOM 3326 C CA . ASP B 1 185 ? -20.742 -4.406 -18.608 1.00 24.66 165 ASP B CA 1
ATOM 3327 C C . ASP B 1 185 ? -22.030 -4.587 -17.806 1.00 23.80 165 ASP B C 1
ATOM 3328 O O . ASP B 1 185 ? -22.106 -5.548 -16.998 1.00 25.69 165 ASP B O 1
ATOM 3333 N N . LEU B 1 186 ? -23.015 -3.721 -18.033 1.00 22.11 166 LEU B N 1
ATOM 3334 C CA . LEU B 1 186 ? -24.246 -3.667 -17.206 1.00 21.75 166 LEU B CA 1
ATOM 3335 C C . LEU B 1 186 ? -25.083 -4.916 -17.453 1.00 22.02 166 LEU B C 1
ATOM 3336 O O . LEU B 1 186 ? -25.621 -5.477 -16.474 1.00 21.83 166 LEU B O 1
ATOM 3341 N N . ALA B 1 187 ? -25.227 -5.321 -18.714 1.00 20.49 167 ALA B N 1
ATOM 3342 C CA . ALA B 1 187 ? -26.044 -6.499 -19.078 1.00 18.60 167 ALA B CA 1
ATOM 3343 C C . ALA B 1 187 ? -25.505 -7.729 -18.352 1.00 17.03 167 ALA B C 1
ATOM 3344 O O . ALA B 1 187 ? -26.306 -8.494 -17.809 1.00 15.78 167 ALA B O 1
ATOM 3346 N N . SER B 1 188 ? -24.186 -7.922 -18.372 1.00 15.97 168 SER B N 1
ATOM 3347 C CA . SER B 1 188 ? -23.543 -9.143 -17.833 1.00 15.19 168 SER B CA 1
ATOM 3348 C C . SER B 1 188 ? -23.512 -9.067 -16.284 1.00 14.42 168 SER B C 1
ATOM 3349 O O . SER B 1 188 ? -23.708 -10.111 -15.647 1.00 13.59 168 SER B O 1
ATOM 3352 N N . ALA B 1 189 ? -23.302 -7.889 -15.688 1.00 14.60 169 ALA B N 1
ATOM 3353 C CA . ALA B 1 189 ? -23.482 -7.662 -14.223 1.00 14.86 169 ALA B CA 1
ATOM 3354 C C . ALA B 1 189 ? -24.885 -8.124 -13.797 1.00 15.23 169 ALA B C 1
ATOM 3355 O O . ALA B 1 189 ? -25.002 -8.878 -12.792 1.00 14.93 169 ALA B O 1
ATOM 3357 N N . ILE B 1 190 ? -25.928 -7.702 -14.522 1.00 15.46 170 ILE B N 1
ATOM 3358 C CA . ILE B 1 190 ? -27.341 -8.058 -14.206 1.00 15.41 170 ILE B CA 1
ATOM 3359 C C . ILE B 1 190 ? -27.505 -9.578 -14.267 1.00 15.13 170 ILE B C 1
ATOM 3360 O O . ILE B 1 190 ? -28.155 -10.126 -13.357 1.00 15.11 170 ILE B O 1
ATOM 3365 N N . GLU B 1 191 ? -26.950 -10.242 -15.291 1.00 15.07 171 GLU B N 1
ATOM 3366 C CA . GLU B 1 191 ? -27.039 -11.727 -15.393 1.00 14.28 171 GLU B CA 1
ATOM 3367 C C . GLU B 1 191 ? -26.337 -12.348 -14.171 1.00 14.02 171 GLU B C 1
ATOM 3368 O O . GLU B 1 191 ? -26.878 -13.298 -13.585 1.00 13.22 171 GLU B O 1
ATOM 3370 N N . ALA B 1 192 ? -25.139 -11.873 -13.820 1.00 13.85 172 ALA B N 1
ATOM 3371 C CA . ALA B 1 192 ? -24.398 -12.379 -12.643 1.00 13.01 172 ALA B CA 1
ATOM 3372 C C . ALA B 1 192 ? -25.261 -12.157 -11.390 1.00 12.98 172 ALA B C 1
ATOM 3373 O O . ALA B 1 192 ? -25.416 -13.126 -10.620 1.00 12.47 172 ALA B O 1
ATOM 3375 N N . ALA B 1 193 ? -25.819 -10.954 -11.196 1.00 12.11 173 ALA B N 1
ATOM 3376 C CA . ALA B 1 193 ? -26.697 -10.643 -10.033 1.00 12.79 173 ALA B CA 1
ATOM 3377 C C . ALA B 1 193 ? -27.898 -11.598 -10.003 1.00 12.88 173 ALA B C 1
ATOM 3378 O O . ALA B 1 193 ? -28.248 -12.061 -8.901 1.00 12.02 173 ALA B O 1
ATOM 3380 N N . ASN B 1 194 ? -28.532 -11.871 -11.149 1.00 13.72 174 ASN B N 1
ATOM 3381 C CA . ASN B 1 194 ? -29.695 -12.817 -11.184 1.00 14.49 174 ASN B CA 1
ATOM 3382 C C . ASN B 1 194 ? -29.257 -14.198 -10.679 1.00 13.20 174 ASN B C 1
ATOM 3383 O O . ASN B 1 194 ? -30.066 -14.852 -9.984 1.00 12.88 174 ASN B O 1
ATOM 3388 N N . TRP B 1 195 ? -28.017 -14.618 -10.973 1.00 12.72 175 TRP B N 1
ATOM 3389 C CA . TRP B 1 195 ? -27.495 -15.904 -10.443 1.00 13.10 175 TRP B CA 1
ATOM 3390 C C . TRP B 1 195 ? -27.513 -15.878 -8.901 1.00 12.21 175 TRP B C 1
ATOM 3391 O O . TRP B 1 195 ? -27.928 -16.897 -8.284 1.00 13.09 175 TRP B O 1
ATOM 3402 N N . PHE B 1 196 ? -27.060 -14.786 -8.276 1.00 11.13 176 PHE B N 1
ATOM 3403 C CA . PHE B 1 196 ? -27.045 -14.641 -6.797 1.00 10.63 176 PHE B CA 1
ATOM 3404 C C . PHE B 1 196 ? -28.473 -14.759 -6.257 1.00 10.39 176 PHE B C 1
ATOM 3405 O O . PHE B 1 196 ? -28.662 -15.443 -5.238 1.00 9.84 176 PHE B O 1
ATOM 3413 N N . HIS B 1 197 ? -29.443 -14.081 -6.877 1.00 10.50 177 HIS B N 1
ATOM 3414 C CA . HIS B 1 197 ? -30.860 -14.139 -6.417 1.00 11.26 177 HIS B CA 1
ATOM 3415 C C . HIS B 1 197 ? -31.368 -15.584 -6.500 1.00 12.32 177 HIS B C 1
ATOM 3416 O O . HIS B 1 197 ? -32.024 -16.049 -5.552 1.00 16.11 177 HIS B O 1
ATOM 3423 N N . THR B 1 198 ? -31.100 -16.274 -7.602 1.00 13.14 178 THR B N 1
ATOM 3424 C CA . THR B 1 198 ? -31.535 -17.684 -7.808 1.00 14.65 178 THR B CA 1
ATOM 3425 C C . THR B 1 198 ? -30.878 -18.561 -6.726 1.00 14.52 178 THR B C 1
ATOM 3426 O O . THR B 1 198 ? -31.569 -19.444 -6.203 1.00 12.37 178 THR B O 1
ATOM 3430 N N . GLN B 1 199 ? -29.608 -18.275 -6.395 1.00 15.77 179 GLN B N 1
ATOM 3431 C CA . GLN B 1 199 ? -28.785 -18.976 -5.363 1.00 16.03 179 GLN B CA 1
ATOM 3432 C C . GLN B 1 199 ? -29.430 -18.749 -3.988 1.00 16.21 179 GLN B C 1
ATOM 3433 O O . GLN B 1 199 ? -29.238 -19.614 -3.109 1.00 14.97 179 GLN B O 1
ATOM 3439 N N . GLY B 1 200 ? -30.165 -17.636 -3.817 1.00 15.41 180 GLY B N 1
ATOM 3440 C CA . GLY B 1 200 ? -30.926 -17.294 -2.595 1.00 14.81 180 GLY B CA 1
ATOM 3441 C C . GLY B 1 200 ? -30.402 -16.050 -1.869 1.00 14.49 180 GLY B C 1
ATOM 3442 O O . GLY B 1 200 ? -30.820 -15.845 -0.735 1.00 13.21 180 GLY B O 1
ATOM 3443 N N . THR B 1 201 ? -29.553 -15.214 -2.497 1.00 13.19 181 THR B N 1
ATOM 3444 C CA . THR B 1 201 ? -29.092 -13.939 -1.902 1.00 12.06 181 THR B CA 1
ATOM 3445 C C . THR B 1 201 ? -30.047 -12.818 -2.313 1.00 11.10 181 THR B C 1
ATOM 3446 O O . THR B 1 201 ? -30.100 -12.479 -3.485 1.00 10.46 181 THR B O 1
ATOM 3450 N N . PRO B 1 202 ? -30.863 -12.221 -1.420 1.00 11.25 182 PRO B N 1
ATOM 3451 C CA . PRO B 1 202 ? -31.834 -11.208 -1.865 1.00 11.14 182 PRO B CA 1
ATOM 3452 C C . PRO B 1 202 ? -31.242 -9.897 -2.423 1.00 11.60 182 PRO B C 1
ATOM 3453 O O . PRO B 1 202 ? -31.795 -9.364 -3.361 1.00 12.12 182 PRO B O 1
ATOM 3457 N N . THR B 1 203 ? -30.130 -9.422 -1.859 1.00 11.28 183 THR B N 1
ATOM 3458 C CA . THR B 1 203 ? -29.515 -8.108 -2.135 1.00 10.60 183 THR B CA 1
ATOM 3459 C C . THR B 1 203 ? -28.059 -8.331 -2.528 1.00 11.05 183 THR B C 1
ATOM 3460 O O . THR B 1 203 ? -27.283 -8.947 -1.734 1.00 9.99 183 THR B O 1
ATOM 3464 N N . VAL B 1 204 ? -27.706 -7.824 -3.710 1.00 10.47 184 VAL B N 1
ATOM 3465 C CA . VAL B 1 204 ? -26.353 -7.957 -4.294 1.00 10.54 184 VAL B CA 1
ATOM 3466 C C . VAL B 1 204 ? -25.860 -6.584 -4.761 1.00 9.35 184 VAL B C 1
ATOM 3467 O O . VAL B 1 204 ? -26.585 -5.923 -5.523 1.00 8.54 184 VAL B O 1
ATOM 3471 N N . VAL B 1 205 ? -24.617 -6.260 -4.415 1.00 9.00 185 VAL B N 1
ATOM 3472 C CA . VAL B 1 205 ? -23.853 -5.118 -4.990 1.00 9.44 185 VAL B CA 1
ATOM 3473 C C . VAL B 1 205 ? -22.664 -5.696 -5.738 1.00 9.59 185 VAL B C 1
ATOM 3474 O O . VAL B 1 205 ? -21.830 -6.362 -5.114 1.00 9.24 185 VAL B O 1
ATOM 3478 N N . ILE B 1 206 ? -22.635 -5.500 -7.049 1.00 10.38 186 ILE B N 1
ATOM 3479 C CA . ILE B 1 206 ? -21.404 -5.711 -7.863 1.00 10.14 186 ILE B CA 1
ATOM 3480 C C . ILE B 1 206 ? -20.724 -4.343 -7.894 1.00 10.50 186 ILE B C 1
ATOM 3481 O O . ILE B 1 206 ? -21.268 -3.441 -8.565 1.00 10.59 186 ILE B O 1
ATOM 3486 N N . LYS B 1 207 ? -19.612 -4.209 -7.154 1.00 9.77 187 LYS B N 1
ATOM 3487 C CA . LYS B 1 207 ? -19.067 -2.936 -6.618 1.00 9.49 187 LYS B CA 1
ATOM 3488 C C . LYS B 1 207 ? -18.487 -2.099 -7.750 1.00 10.22 187 LYS B C 1
ATOM 3489 O O . LYS B 1 207 ? -18.476 -0.889 -7.599 1.00 9.87 187 LYS B O 1
ATOM 3495 N N . SER B 1 208 ? -17.942 -2.714 -8.799 1.00 11.30 188 SER B N 1
ATOM 3496 C CA . SER B 1 208 ? -17.421 -1.928 -9.950 1.00 12.72 188 SER B CA 1
ATOM 3497 C C . SER B 1 208 ? -17.130 -2.819 -11.162 1.00 14.30 188 SER B C 1
ATOM 3498 O O . SER B 1 208 ? -16.797 -4.016 -11.006 1.00 14.91 188 SER B O 1
ATOM 3501 N N . PHE B 1 209 ? -17.279 -2.237 -12.349 1.00 16.36 189 PHE B N 1
ATOM 3502 C CA . PHE B 1 209 ? -16.899 -2.846 -13.647 1.00 18.18 189 PHE B CA 1
ATOM 3503 C C . PHE B 1 209 ? -16.750 -1.723 -14.685 1.00 22.17 189 PHE B C 1
ATOM 3504 O O . PHE B 1 209 ? -17.141 -0.538 -14.422 1.00 20.85 189 PHE B O 1
ATOM 3512 N N . ALA B 1 210 ? -16.163 -2.080 -15.825 1.00 27.46 190 ALA B N 1
ATOM 3513 C CA . ALA B 1 210 ? -15.710 -1.154 -16.889 1.00 29.95 190 ALA B CA 1
ATOM 3514 C C . ALA B 1 210 ? -16.913 -0.630 -17.668 1.00 33.10 190 ALA B C 1
ATOM 3515 O O . ALA B 1 210 ? -17.936 -1.342 -17.774 1.00 32.51 190 ALA B O 1
ATOM 3517 N N . MET B 1 211 ? -16.802 0.615 -18.130 1.00 38.93 191 MET B N 1
ATOM 3518 C CA . MET B 1 211 ? -17.652 1.191 -19.201 1.00 40.10 191 MET B CA 1
ATOM 3519 C C . MET B 1 211 ? -16.729 1.402 -20.412 1.00 41.74 191 MET B C 1
ATOM 3520 O O . MET B 1 211 ? -15.783 2.229 -20.305 1.00 31.80 191 MET B O 1
ATOM 3525 N N . ALA B 1 212 ? -16.931 0.622 -21.483 1.00 46.02 192 ALA B N 1
ATOM 3526 C CA . ALA B 1 212 ? -16.165 0.720 -22.753 1.00 47.71 192 ALA B CA 1
ATOM 3527 C C . ALA B 1 212 ? -16.253 2.160 -23.281 1.00 47.63 192 ALA B C 1
ATOM 3528 O O . ALA B 1 212 ? -15.200 2.737 -23.615 1.00 47.03 192 ALA B O 1
ATOM 3530 N N . ASP B 1 213 ? -17.460 2.739 -23.263 1.00 48.26 193 ASP B N 1
ATOM 3531 C CA . ASP B 1 213 ? -17.760 4.093 -23.795 1.00 47.03 193 ASP B CA 1
ATOM 3532 C C . ASP B 1 213 ? -17.368 5.193 -22.789 1.00 47.06 193 ASP B C 1
ATOM 3533 O O . ASP B 1 213 ? -17.700 6.357 -23.080 1.00 49.29 193 ASP B O 1
ATOM 3535 N N . ASP B 1 214 ? -16.707 4.880 -21.659 1.00 41.16 194 ASP B N 1
ATOM 3536 C CA . ASP B 1 214 ? -16.377 5.887 -20.606 1.00 37.06 194 ASP B CA 1
ATOM 3537 C C . ASP B 1 214 ? -15.271 5.342 -19.716 1.00 35.58 194 ASP B C 1
ATOM 3538 O O . ASP B 1 214 ? -15.543 4.803 -18.641 1.00 30.60 194 ASP B O 1
ATOM 3543 N N . PRO B 1 215 ? -13.997 5.469 -20.154 1.00 35.40 195 PRO B N 1
ATOM 3544 C CA . PRO B 1 215 ? -12.856 4.950 -19.397 1.00 33.66 195 PRO B CA 1
ATOM 3545 C C . PRO B 1 215 ? -12.521 5.768 -18.139 1.00 29.12 195 PRO B C 1
ATOM 3546 O O . PRO B 1 215 ? -11.653 5.336 -17.394 1.00 28.93 195 PRO B O 1
ATOM 3550 N N . THR B 1 216 ? -13.170 6.920 -17.954 1.00 25.06 196 THR B N 1
ATOM 3551 C CA . THR B 1 216 ? -12.965 7.824 -16.794 1.00 24.82 196 THR B CA 1
ATOM 3552 C C . THR B 1 216 ? -13.931 7.484 -15.652 1.00 19.51 196 THR B C 1
ATOM 3553 O O . THR B 1 216 ? -13.804 8.117 -14.591 1.00 17.17 196 THR B O 1
ATOM 3557 N N . HIS B 1 217 ? -14.868 6.547 -15.825 1.00 19.14 197 HIS B N 1
ATOM 3558 C CA . HIS B 1 217 ? -15.749 6.124 -14.692 1.00 18.27 197 HIS B CA 1
ATOM 3559 C C . HIS B 1 217 ? -15.737 4.607 -14.499 1.00 16.83 197 HIS B C 1
ATOM 3560 O O . HIS B 1 217 ? -15.420 3.870 -15.434 1.00 14.67 197 HIS B O 1
ATOM 3567 N N . LEU B 1 218 ? -16.101 4.167 -13.294 1.00 16.24 198 LEU B N 1
ATOM 3568 C CA . LEU B 1 218 ? -16.505 2.767 -13.008 1.00 15.58 198 LEU B CA 1
ATOM 3569 C C . LEU B 1 218 ? -18.023 2.784 -12.790 1.00 15.25 198 LEU B C 1
ATOM 3570 O O . LEU B 1 218 ? -18.534 3.769 -12.157 1.00 14.38 198 LEU B O 1
ATOM 3575 N N . ARG B 1 219 ? -18.709 1.761 -13.302 1.00 14.04 199 ARG B N 1
ATOM 3576 C CA . ARG B 1 219 ? -20.146 1.534 -13.067 1.00 14.34 199 ARG B CA 1
ATOM 3577 C C . ARG B 1 219 ? -20.303 0.469 -11.964 1.00 13.90 199 ARG B C 1
ATOM 3578 O O . ARG B 1 219 ? -19.424 -0.429 -11.816 1.00 13.27 199 ARG B O 1
ATOM 3586 N N . PHE B 1 220 ? -21.371 0.567 -11.179 1.00 12.77 200 PHE B N 1
ATOM 3587 C CA . PHE B 1 220 ? -21.759 -0.469 -10.186 1.00 12.20 200 PHE B CA 1
ATOM 3588 C C . PHE B 1 220 ? -23.240 -0.797 -10.353 1.00 12.04 200 PHE B C 1
ATOM 3589 O O . PHE B 1 220 ? -24.013 -0.020 -10.940 1.00 11.99 200 PHE B O 1
ATOM 3597 N N . LEU B 1 221 ? -23.617 -1.950 -9.815 1.00 11.44 201 LEU B N 1
ATOM 3598 C CA . LEU B 1 221 ? -25.007 -2.453 -9.824 1.00 11.20 201 LEU B CA 1
ATOM 3599 C C . LEU B 1 221 ? -25.386 -2.838 -8.397 1.00 11.53 201 LEU B C 1
ATOM 3600 O O . LEU B 1 221 ? -24.560 -3.495 -7.716 1.00 10.69 201 LEU B O 1
ATOM 3605 N N . LEU B 1 222 ? -26.590 -2.423 -8.006 1.00 11.21 202 LEU B N 1
ATOM 3606 C CA . LEU B 1 222 ? -27.326 -2.900 -6.822 1.00 10.73 202 LEU B CA 1
ATOM 3607 C C . LEU B 1 222 ? -28.544 -3.626 -7.364 1.00 10.01 202 LEU B C 1
ATOM 3608 O O . LEU B 1 222 ? -29.307 -3.012 -8.071 1.00 9.91 202 LEU B O 1
ATOM 3613 N N . SER B 1 223 ? -28.755 -4.869 -6.961 1.00 10.22 203 SER B N 1
ATOM 3614 C CA . SER B 1 223 ? -29.916 -5.677 -7.366 1.00 11.02 203 SER B CA 1
ATOM 3615 C C . SER B 1 223 ? -30.586 -6.237 -6.110 1.00 12.04 203 SER B C 1
ATOM 3616 O O . SER B 1 223 ? -29.868 -6.805 -5.272 1.00 11.06 203 SER B O 1
ATOM 3619 N N . CYS B 1 224 ? -31.907 -6.049 -5.974 1.00 13.59 204 CYS B N 1
ATOM 3620 C CA . CYS B 1 224 ? -32.712 -6.415 -4.785 1.00 16.46 204 CYS B CA 1
ATOM 3621 C C . CYS B 1 224 ? -33.879 -7.312 -5.235 1.00 17.96 204 CYS B C 1
ATOM 3622 O O . CYS B 1 224 ? -34.812 -6.804 -5.908 1.00 15.71 204 CYS B O 1
ATOM 3625 N N . ARG B 1 225 ? -33.801 -8.612 -4.949 1.00 19.70 205 ARG B N 1
ATOM 3626 C CA . ARG B 1 225 ? -34.923 -9.550 -5.219 1.00 22.28 205 ARG B CA 1
ATOM 3627 C C . ARG B 1 225 ? -35.834 -9.531 -3.999 1.00 25.27 205 ARG B C 1
ATOM 3628 O O . ARG B 1 225 ? -35.304 -9.649 -2.892 1.00 25.75 205 ARG B O 1
ATOM 3636 N N . ASP B 1 226 ? -37.147 -9.422 -4.226 1.00 31.53 206 ASP B N 1
ATOM 3637 C CA . ASP B 1 226 ? -38.196 -9.452 -3.174 1.00 33.85 206 ASP B CA 1
ATOM 3638 C C . ASP B 1 226 ? -38.533 -10.918 -2.840 1.00 35.77 206 ASP B C 1
ATOM 3639 O O . ASP B 1 226 ? -38.758 -11.696 -3.788 1.00 36.54 206 ASP B O 1
ATOM 3644 C CA . ALA B 1 228 ? -41.534 -11.828 -2.108 1.00 34.31 208 ALA B CA 1
ATOM 3645 C C . ALA B 1 228 ? -42.319 -12.129 -3.396 1.00 42.33 208 ALA B C 1
ATOM 3646 O O . ALA B 1 228 ? -42.653 -13.306 -3.612 1.00 45.78 208 ALA B O 1
ATOM 3647 N N . THR B 1 229 ? -42.575 -11.105 -4.229 1.00 37.53 209 THR B N 1
ATOM 3648 C CA . THR B 1 229 ? -43.183 -11.200 -5.592 1.00 37.38 209 THR B CA 1
ATOM 3649 C C . THR B 1 229 ? -42.324 -12.025 -6.569 1.00 35.87 209 THR B C 1
ATOM 3650 O O . THR B 1 229 ? -42.876 -12.396 -7.644 1.00 33.80 209 THR B O 1
ATOM 3654 N N . GLY B 1 230 ? -41.021 -12.216 -6.278 1.00 34.57 210 GLY B N 1
ATOM 3655 C CA . GLY B 1 230 ? -39.997 -12.694 -7.236 1.00 33.29 210 GLY B CA 1
ATOM 3656 C C . GLY B 1 230 ? -39.533 -11.581 -8.172 1.00 31.96 210 GLY B C 1
ATOM 3657 O O . GLY B 1 230 ? -38.741 -11.858 -9.110 1.00 33.70 210 GLY B O 1
ATOM 3658 N N . SER B 1 231 ? -40.009 -10.355 -7.942 1.00 28.21 211 SER B N 1
ATOM 3659 C CA . SER B 1 231 ? -39.624 -9.130 -8.683 1.00 26.97 211 SER B CA 1
ATOM 3660 C C . SER B 1 231 ? -38.231 -8.689 -8.234 1.00 23.89 211 SER B C 1
ATOM 3661 O O . SER B 1 231 ? -37.871 -8.942 -7.060 1.00 22.93 211 SER B O 1
ATOM 3664 N N . THR B 1 232 ? -37.487 -8.065 -9.137 1.00 20.05 212 THR B N 1
ATOM 3665 C CA . THR B 1 232 ? -36.141 -7.511 -8.880 1.00 20.38 212 THR B CA 1
ATOM 3666 C C . THR B 1 232 ? -36.162 -5.998 -9.095 1.00 18.93 212 THR B C 1
ATOM 3667 O O . THR B 1 232 ? -36.505 -5.576 -10.214 1.00 20.10 212 THR B O 1
ATOM 3671 N N . LYS B 1 233 ? -35.747 -5.223 -8.088 1.00 17.33 213 LYS B N 1
ATOM 3672 C CA . LYS B 1 233 ? -35.450 -3.773 -8.228 1.00 16.04 213 LYS B CA 1
ATOM 3673 C C . LYS B 1 233 ? -33.945 -3.642 -8.501 1.00 15.21 213 LYS B C 1
ATOM 3674 O O . LYS B 1 233 ? -33.170 -4.153 -7.693 1.00 15.06 213 LYS B O 1
ATOM 3676 N N . ARG B 1 234 ? -33.564 -3.005 -9.611 1.00 13.98 214 ARG B N 1
ATOM 3677 C CA . ARG B 1 234 ? -32.154 -2.813 -10.032 1.00 13.68 214 ARG B CA 1
ATOM 3678 C C . ARG B 1 234 ? -31.810 -1.328 -9.993 1.00 13.69 214 ARG B C 1
ATOM 3679 O O . ARG B 1 234 ? -32.677 -0.482 -10.317 1.00 12.60 214 ARG B O 1
ATOM 3687 N N . TYR B 1 235 ? -30.580 -1.021 -9.604 1.00 13.23 215 TYR B N 1
ATOM 3688 C CA . TYR B 1 235 ? -30.046 0.359 -9.571 1.00 13.17 215 TYR B CA 1
ATOM 3689 C C . TYR B 1 235 ? -28.620 0.353 -10.116 1.00 13.83 215 TYR B C 1
ATOM 3690 O O . TYR B 1 235 ? -27.854 -0.653 -9.989 1.00 13.80 215 TYR B O 1
ATOM 3699 N N . THR B 1 236 ? -28.222 1.486 -10.665 1.00 12.75 216 THR B N 1
ATOM 3700 C CA . THR B 1 236 ? -26.872 1.661 -11.239 1.00 13.55 216 THR B CA 1
ATOM 3701 C C . THR B 1 236 ? -26.449 3.087 -10.940 1.00 12.75 216 THR B C 1
ATOM 3702 O O . THR B 1 236 ? -27.311 3.900 -10.541 1.00 14.92 216 THR B O 1
ATOM 3706 N N . GLY B 1 237 ? -25.155 3.308 -11.003 1.00 13.07 217 GLY B N 1
ATOM 3707 C CA . GLY B 1 237 ? -24.499 4.592 -10.743 1.00 13.45 217 GLY B CA 1
ATOM 3708 C C . GLY B 1 237 ? -23.059 4.459 -11.150 1.00 14.27 217 GLY B C 1
ATOM 3709 O O . GLY B 1 237 ? -22.682 3.354 -11.563 1.00 13.24 217 GLY B O 1
ATOM 3710 N N . VAL B 1 238 ? -22.301 5.550 -11.089 1.00 14.81 218 VAL B N 1
ATOM 3711 C CA . VAL B 1 238 ? -20.903 5.578 -11.570 1.00 15.91 218 VAL B CA 1
ATOM 3712 C C . VAL B 1 238 ? -20.090 6.273 -10.490 1.00 15.46 218 VAL B C 1
ATOM 3713 O O . VAL B 1 238 ? -20.663 7.041 -9.679 1.00 16.66 218 VAL B O 1
ATOM 3717 N N . VAL B 1 239 ? -18.804 5.995 -10.476 1.00 14.46 219 VAL B N 1
ATOM 3718 C CA . VAL B 1 239 ? -17.828 6.761 -9.668 1.00 14.83 219 VAL B CA 1
ATOM 3719 C C . VAL B 1 239 ? -16.699 7.135 -10.610 1.00 14.95 219 VAL B C 1
ATOM 3720 O O . VAL B 1 239 ? -16.496 6.452 -11.608 1.00 12.46 219 VAL B O 1
ATOM 3724 N N . PRO B 1 240 ? -15.981 8.242 -10.314 1.00 17.39 220 PRO B N 1
ATOM 3725 C CA . PRO B 1 240 ? -14.753 8.594 -11.021 1.00 18.10 220 PRO B CA 1
ATOM 3726 C C . PRO B 1 240 ? -13.736 7.446 -10.927 1.00 19.41 220 PRO B C 1
ATOM 3727 O O . PRO B 1 240 ? -13.523 6.914 -9.840 1.00 21.30 220 PRO B O 1
ATOM 3731 N N . TYR B 1 241 ? -13.178 7.056 -12.072 1.00 21.63 221 TYR B N 1
ATOM 3732 C CA . TYR B 1 241 ? -12.094 6.058 -12.166 1.00 23.09 221 TYR B CA 1
ATOM 3733 C C . TYR B 1 241 ? -10.777 6.757 -11.838 1.00 23.48 221 TYR B C 1
ATOM 3734 O O . TYR B 1 241 ? -10.535 7.858 -12.339 1.00 20.44 221 TYR B O 1
ATOM 3743 N N . HIS B 1 242 ? -9.990 6.157 -10.958 1.00 22.84 222 HIS B N 1
ATOM 3744 C CA . HIS B 1 242 ? -8.609 6.596 -10.653 1.00 24.31 222 HIS B CA 1
ATOM 3745 C C . HIS B 1 242 ? -7.665 5.547 -11.248 1.00 23.47 222 HIS B C 1
ATOM 3746 O O . HIS B 1 242 ? -7.874 4.351 -10.991 1.00 25.72 222 HIS B O 1
ATOM 3753 N N . GLU B 1 243 ? -6.757 5.970 -12.126 1.00 23.91 223 GLU B N 1
ATOM 3754 C CA . GLU B 1 243 ? -5.741 5.097 -12.760 1.00 26.38 223 GLU B CA 1
ATOM 3755 C C . GLU B 1 243 ? -4.889 4.559 -11.615 1.00 25.73 223 GLU B C 1
ATOM 3756 O O . GLU B 1 243 ? -4.341 5.362 -10.869 1.00 34.10 223 GLU B O 1
ATOM 3758 N N . GLY B 1 244 ? -4.851 3.253 -11.441 1.00 24.54 224 GLY B N 1
ATOM 3759 C CA . GLY B 1 244 ? -4.079 2.645 -10.349 1.00 22.81 224 GLY B CA 1
ATOM 3760 C C . GLY B 1 244 ? -4.862 1.525 -9.719 1.00 22.44 224 GLY B C 1
ATOM 3761 O O . GLY B 1 244 ? -6.104 1.628 -9.671 1.00 21.14 224 GLY B O 1
ATOM 3762 N N . ARG B 1 245 ? -4.137 0.513 -9.255 1.00 21.87 225 ARG B N 1
ATOM 3763 C CA . ARG B 1 245 ? -4.665 -0.667 -8.543 1.00 22.06 225 ARG B CA 1
ATOM 3764 C C . ARG B 1 245 ? -4.562 -0.360 -7.037 1.00 21.84 225 ARG B C 1
ATOM 3765 O O . ARG B 1 245 ? -3.420 -0.262 -6.498 1.00 19.46 225 ARG B O 1
ATOM 3767 N N . TYR B 1 246 ? -5.710 -0.151 -6.392 1.00 19.39 226 TYR B N 1
ATOM 3768 C CA . TYR B 1 246 ? -5.857 -0.024 -4.916 1.00 20.34 226 TYR B CA 1
ATOM 3769 C C . TYR B 1 246 ? -6.428 -1.334 -4.378 1.00 21.01 226 TYR B C 1
ATOM 3770 O O . TYR B 1 246 ? -7.214 -2.007 -5.078 1.00 22.14 226 TYR B O 1
ATOM 3779 N N . THR B 1 247 ? -6.019 -1.683 -3.162 1.00 19.60 227 THR B N 1
ATOM 3780 C CA . THR B 1 247 ? -6.476 -2.878 -2.430 1.00 18.64 227 THR B CA 1
ATOM 3781 C C . THR B 1 247 ? -7.112 -2.388 -1.128 1.00 15.68 227 THR B C 1
ATOM 3782 O O . THR B 1 247 ? -6.902 -1.216 -0.765 1.00 16.39 227 THR B O 1
ATOM 3786 N N . GLY B 1 248 ? -7.885 -3.241 -0.473 1.00 14.03 228 GLY B N 1
ATOM 3787 C CA . GLY B 1 248 ? -8.664 -2.880 0.723 1.00 13.39 228 GLY B CA 1
ATOM 3788 C C . GLY B 1 248 ? -9.913 -2.068 0.421 1.00 12.02 228 GLY B C 1
ATOM 3789 O O . GLY B 1 248 ? -10.639 -1.763 1.400 1.00 11.78 228 GLY B O 1
ATOM 3790 N N . THR B 1 249 ? -10.142 -1.677 -0.847 1.00 11.06 229 THR B N 1
ATOM 3791 C CA . THR B 1 249 ? -11.278 -0.814 -1.262 1.00 10.38 229 THR B CA 1
ATOM 3792 C C . THR B 1 249 ? -12.609 -1.535 -0.982 1.00 9.54 229 THR B C 1
ATOM 3793 O O . THR B 1 249 ? -13.487 -0.923 -0.319 1.00 8.94 229 THR B O 1
ATOM 3797 N N . GLY B 1 250 ? -12.778 -2.778 -1.427 1.00 8.54 230 GLY B N 1
ATOM 3798 C CA . GLY B 1 250 ? -13.984 -3.571 -1.086 1.00 7.94 230 GLY B CA 1
ATOM 3799 C C . GLY B 1 250 ? -14.176 -3.734 0.423 1.00 7.77 230 GLY B C 1
ATOM 3800 O O . GLY B 1 250 ? -15.322 -3.736 0.883 1.00 7.73 230 GLY B O 1
ATOM 3801 N N . ASP B 1 251 ? -13.104 -3.896 1.193 1.00 7.35 231 ASP B N 1
ATOM 3802 C CA . ASP B 1 251 ? -13.183 -4.104 2.661 1.00 7.44 231 ASP B CA 1
ATOM 3803 C C . ASP B 1 251 ? -13.741 -2.845 3.340 1.00 7.56 231 ASP B C 1
ATOM 3804 O O . ASP B 1 251 ? -14.664 -2.966 4.236 1.00 7.33 231 ASP B O 1
ATOM 3809 N N . VAL B 1 252 ? -13.282 -1.673 2.928 1.00 7.58 232 VAL B N 1
ATOM 3810 C CA . VAL B 1 252 ? -13.781 -0.400 3.521 1.00 7.62 232 VAL B CA 1
ATOM 3811 C C . VAL B 1 252 ? -15.230 -0.215 3.061 1.00 7.32 232 VAL B C 1
ATOM 3812 O O . VAL B 1 252 ? -16.047 0.294 3.869 1.00 7.49 232 VAL B O 1
ATOM 3816 N N . PHE B 1 253 ? -15.494 -0.563 1.804 1.00 6.82 233 PHE B N 1
ATOM 3817 C CA . PHE B 1 253 ? -16.811 -0.408 1.153 1.00 6.92 233 PHE B CA 1
ATOM 3818 C C . PHE B 1 253 ? -17.854 -1.219 1.942 1.00 7.01 233 PHE B C 1
ATOM 3819 O O . PHE B 1 253 ? -18.873 -0.616 2.351 1.00 7.06 233 PHE B O 1
ATOM 3827 N N . ALA B 1 254 ? -17.614 -2.518 2.174 1.00 6.51 234 ALA B N 1
ATOM 3828 C CA . ALA B 1 254 ? -18.595 -3.392 2.871 1.00 6.70 234 ALA B CA 1
ATOM 3829 C C . ALA B 1 254 ? -18.736 -2.940 4.340 1.00 6.56 234 ALA B C 1
ATOM 3830 O O . ALA B 1 254 ? -19.846 -2.875 4.856 1.00 6.51 234 ALA B O 1
ATOM 3832 N N . ALA B 1 255 ? -17.650 -2.552 5.005 1.00 6.48 235 ALA B N 1
ATOM 3833 C CA . ALA B 1 255 ? -17.757 -2.011 6.379 1.00 6.59 235 ALA B CA 1
ATOM 3834 C C . ALA B 1 255 ? -18.644 -0.748 6.380 1.00 6.49 235 ALA B C 1
ATOM 3835 O O . ALA B 1 255 ? -19.532 -0.596 7.259 1.00 6.24 235 ALA B O 1
ATOM 3837 N N . SER B 1 256 ? -18.444 0.123 5.403 1.00 6.73 236 SER B N 1
ATOM 3838 C CA . SER B 1 256 ? -19.225 1.378 5.246 1.00 6.87 236 SER B CA 1
ATOM 3839 C C . SER B 1 256 ? -20.688 1.034 4.951 1.00 7.04 236 SER B C 1
ATOM 3840 O O . SER B 1 256 ? -21.627 1.697 5.546 1.00 7.05 236 SER B O 1
ATOM 3843 N N . LEU B 1 257 ? -20.901 0.029 4.110 1.00 7.25 237 LEU B N 1
ATOM 3844 C CA . LEU B 1 257 ? -22.266 -0.418 3.729 1.00 7.20 237 LEU B CA 1
ATOM 3845 C C . LEU B 1 257 ? -23.043 -0.894 4.960 1.00 7.51 237 LEU B C 1
ATOM 3846 O O . LEU B 1 257 ? -24.251 -0.500 5.121 1.00 7.56 237 LEU B O 1
ATOM 3851 N N . VAL B 1 258 ? -22.405 -1.685 5.828 1.00 7.15 238 VAL B N 1
ATOM 3852 C CA . VAL B 1 258 ? -23.071 -2.174 7.069 1.00 7.64 238 VAL B CA 1
ATOM 3853 C C . VAL B 1 258 ? -23.456 -0.947 7.906 1.00 7.91 238 VAL B C 1
ATOM 3854 O O . VAL B 1 258 ? -24.630 -0.837 8.365 1.00 7.65 238 VAL B O 1
ATOM 3858 N N . ALA B 1 259 ? -22.506 -0.036 8.076 1.00 7.53 239 ALA B N 1
ATOM 3859 C CA . ALA B 1 259 ? -22.671 1.166 8.919 1.00 7.60 239 ALA B CA 1
ATOM 3860 C C . ALA B 1 259 ? -23.861 1.983 8.423 1.00 7.88 239 ALA B C 1
ATOM 3861 O O . ALA B 1 259 ? -24.748 2.269 9.231 1.00 8.34 239 ALA B O 1
ATOM 3863 N N . PHE B 1 260 ? -23.913 2.307 7.139 1.00 8.60 240 PHE B N 1
ATOM 3864 C CA . PHE B 1 260 ? -24.963 3.195 6.569 1.00 9.07 240 PHE B CA 1
ATOM 3865 C C . PHE B 1 260 ? -26.278 2.430 6.411 1.00 9.94 240 PHE B C 1
ATOM 3866 O O . PHE B 1 260 ? -27.321 3.069 6.631 1.00 10.99 240 PHE B O 1
ATOM 3874 N N . ALA B 1 261 ? -26.272 1.121 6.120 1.00 10.18 241 ALA B N 1
ATOM 3875 C CA . ALA B 1 261 ? -27.516 0.333 5.916 1.00 10.78 241 ALA B CA 1
ATOM 3876 C C . ALA B 1 261 ? -28.270 0.167 7.235 1.00 11.66 241 ALA B C 1
ATOM 3877 O O . ALA B 1 261 ? -29.465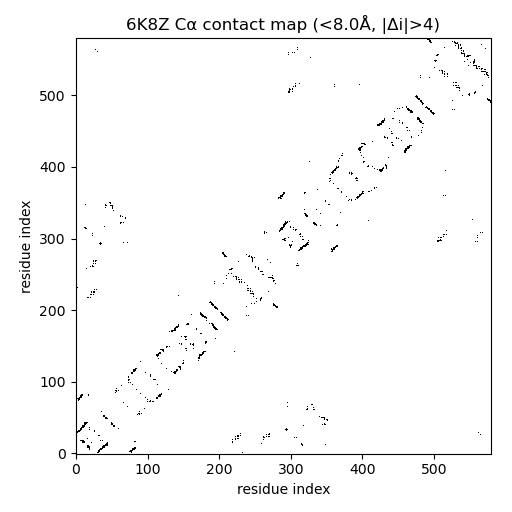 -0.145 7.231 1.00 12.67 241 ALA B O 1
ATOM 3879 N N . HIS B 1 262 ? -27.591 0.386 8.349 1.00 13.00 242 HIS B N 1
ATOM 3880 C CA . HIS B 1 262 ? -28.216 0.371 9.688 1.00 13.66 242 HIS B CA 1
ATOM 3881 C C . HIS B 1 262 ? -29.271 1.472 9.798 1.00 14.50 242 HIS B C 1
ATOM 3882 O O . HIS B 1 262 ? -30.216 1.236 10.526 1.00 14.43 242 HIS B O 1
ATOM 3889 N N . SER B 1 263 ? -29.103 2.616 9.131 1.00 14.85 243 SER B N 1
ATOM 3890 C CA . SER B 1 263 ? -30.029 3.762 9.276 1.00 17.31 243 SER B CA 1
ATOM 3891 C C . SER B 1 263 ? -30.357 4.424 7.924 1.00 17.61 243 SER B C 1
ATOM 3892 O O . SER B 1 263 ? -30.950 5.515 7.938 1.00 21.28 243 SER B O 1
ATOM 3895 N N . ASP B 1 264 ? -30.036 3.792 6.797 1.00 16.70 244 ASP B N 1
ATOM 3896 C CA . ASP B 1 264 ? -30.436 4.281 5.453 1.00 17.53 244 ASP B CA 1
ATOM 3897 C C . ASP B 1 264 ? -31.053 3.118 4.679 1.00 16.34 244 ASP B C 1
ATOM 3898 O O . ASP B 1 264 ? -30.791 1.959 4.968 1.00 17.58 244 ASP B O 1
ATOM 3903 N N . PRO B 1 265 ? -31.859 3.389 3.638 1.00 15.78 245 PRO B N 1
ATOM 3904 C CA . PRO B 1 265 ? -32.265 2.339 2.709 1.00 15.44 245 PRO B CA 1
ATOM 3905 C C . PRO B 1 265 ? -31.016 1.935 1.921 1.00 13.78 245 PRO B C 1
ATOM 3906 O O . PRO B 1 265 ? -30.103 2.750 1.729 1.00 12.63 245 PRO B O 1
ATOM 3910 N N . MET B 1 266 ? -30.992 0.680 1.517 1.00 12.51 246 MET B N 1
ATOM 3911 C CA . MET B 1 266 ? -29.820 0.041 0.881 1.00 12.95 246 MET B CA 1
ATOM 3912 C C . MET B 1 266 ? -29.291 0.900 -0.270 1.00 12.93 246 MET B C 1
ATOM 3913 O O . MET B 1 266 ? -28.036 1.015 -0.392 1.00 12.81 246 MET B O 1
ATOM 3918 N N . ASP B 1 267 ? -30.166 1.483 -1.109 1.00 11.91 247 ASP B N 1
ATOM 3919 C CA . ASP B 1 267 ? -29.688 2.253 -2.293 1.00 11.41 247 ASP B CA 1
ATOM 3920 C C . ASP B 1 267 ? -28.871 3.453 -1.803 1.00 10.75 247 ASP B C 1
ATOM 3921 O O . ASP B 1 267 ? -27.781 3.706 -2.349 1.00 10.23 247 ASP B O 1
ATOM 3926 N N . LEU B 1 268 ? -29.378 4.187 -0.822 1.00 11.12 248 LEU B N 1
ATOM 3927 C CA . LEU B 1 268 ? -28.651 5.345 -0.234 1.00 10.53 248 LEU B CA 1
ATOM 3928 C C . LEU B 1 268 ? -27.394 4.847 0.476 1.00 9.48 248 LEU B C 1
ATOM 3929 O O . LEU B 1 268 ? -26.405 5.562 0.404 1.00 10.38 248 LEU B O 1
ATOM 3934 N N . ALA B 1 269 ? -27.440 3.718 1.180 1.00 8.16 249 ALA B N 1
ATOM 3935 C CA . ALA B 1 269 ? -26.257 3.154 1.875 1.00 8.14 249 ALA B CA 1
ATOM 3936 C C . ALA B 1 269 ? -25.189 2.875 0.816 1.00 7.67 249 ALA B C 1
ATOM 3937 O O . ALA B 1 269 ? -23.986 3.224 1.024 1.00 7.15 249 ALA B O 1
ATOM 3939 N N . VAL B 1 270 ? -25.587 2.327 -0.328 1.00 7.89 250 VAL B N 1
ATOM 3940 C CA . VAL B 1 270 ? -24.579 2.084 -1.406 1.00 8.29 250 VAL B CA 1
ATOM 3941 C C . VAL B 1 270 ? -23.966 3.429 -1.829 1.00 8.76 250 VAL B C 1
ATOM 3942 O O . VAL B 1 270 ? -22.715 3.519 -1.990 1.00 8.00 250 VAL B O 1
ATOM 3946 N N . GLY B 1 271 ? -24.788 4.462 -2.015 1.00 9.65 251 GLY B N 1
ATOM 3947 C CA . GLY B 1 271 ? -24.284 5.752 -2.544 1.00 9.63 251 GLY B CA 1
ATOM 3948 C C . GLY B 1 271 ? -23.326 6.422 -1.576 1.00 9.55 251 GLY B C 1
ATOM 3949 O O . GLY B 1 271 ? -22.317 7.021 -1.994 1.00 9.37 251 GLY B O 1
ATOM 3950 N N . LYS B 1 272 ? -23.601 6.285 -0.290 1.00 10.22 252 LYS B N 1
ATOM 3951 C CA . LYS B 1 272 ? -22.727 6.828 0.782 1.00 10.44 252 LYS B CA 1
ATOM 3952 C C . LYS B 1 272 ? -21.406 6.049 0.841 1.00 9.77 252 LYS B C 1
ATOM 3953 O O . LYS B 1 272 ? -20.308 6.668 0.883 1.00 9.22 252 LYS B O 1
ATOM 3959 N N . ALA B 1 273 ? -21.477 4.730 0.736 1.00 9.13 253 ALA B N 1
ATOM 3960 C CA . ALA B 1 273 ? -20.261 3.892 0.787 1.00 8.70 253 ALA B CA 1
ATOM 3961 C C . ALA B 1 273 ? -19.392 4.194 -0.444 1.00 8.92 253 ALA B C 1
ATOM 3962 O O . ALA B 1 273 ? -18.156 4.285 -0.278 1.00 8.82 253 ALA B O 1
ATOM 3964 N N . MET B 1 274 ? -19.994 4.459 -1.610 1.00 8.98 254 MET B N 1
ATOM 3965 C CA . MET B 1 274 ? -19.226 4.807 -2.827 1.00 9.49 254 MET B CA 1
ATOM 3966 C C . MET B 1 274 ? -18.548 6.154 -2.585 1.00 9.13 254 MET B C 1
ATOM 3967 O O . MET B 1 274 ? -17.378 6.277 -2.947 1.00 10.34 254 MET B O 1
ATOM 3972 N N . GLY B 1 275 ? -19.237 7.094 -1.948 1.00 8.65 255 GLY B N 1
ATOM 3973 C CA . GLY B 1 275 ? -18.662 8.414 -1.587 1.00 8.63 255 GLY B CA 1
ATOM 3974 C C . GLY B 1 275 ? -17.524 8.291 -0.588 1.00 8.72 255 GLY B C 1
ATOM 3975 O O . GLY B 1 275 ? -16.507 8.982 -0.742 1.00 8.73 255 GLY B O 1
ATOM 3976 N N . VAL B 1 276 ? -17.630 7.391 0.382 1.00 8.64 256 VAL B N 1
ATOM 3977 C CA . VAL B 1 276 ? -16.505 7.122 1.328 1.00 8.78 256 VAL B CA 1
ATOM 3978 C C . VAL B 1 276 ? -15.246 6.714 0.546 1.00 8.97 256 VAL B C 1
ATOM 3979 O O . VAL B 1 276 ? -14.152 7.321 0.795 1.00 8.08 256 VAL B O 1
ATOM 3983 N N . LEU B 1 277 ? -15.407 5.757 -0.377 1.00 8.82 257 LEU B N 1
ATOM 3984 C CA . LEU B 1 277 ? -14.313 5.181 -1.180 1.00 9.55 257 LEU B CA 1
ATOM 3985 C C . LEU B 1 277 ? -13.687 6.266 -2.066 1.00 10.78 257 LEU B C 1
ATOM 3986 O O . LEU B 1 277 ? -12.453 6.252 -2.176 1.00 11.04 257 LEU B O 1
ATOM 3991 N N . GLN B 1 278 ? -14.480 7.164 -2.654 1.00 11.45 258 GLN B N 1
ATOM 3992 C CA . GLN B 1 278 ? -13.941 8.288 -3.468 1.00 13.20 258 GLN B CA 1
ATOM 3993 C C . GLN B 1 278 ? -13.050 9.192 -2.599 1.00 12.84 258 GLN B C 1
ATOM 3994 O O . GLN B 1 278 ? -11.927 9.531 -3.024 1.00 11.81 258 GLN B O 1
ATOM 4000 N N . ASP B 1 279 ? -13.497 9.577 -1.410 1.00 12.92 259 ASP B N 1
ATOM 4001 C CA . ASP B 1 279 ? -12.672 10.465 -0.549 1.00 13.66 259 ASP B CA 1
ATOM 4002 C C . ASP B 1 279 ? -11.390 9.728 -0.176 1.00 13.32 259 ASP B C 1
ATOM 4003 O O . ASP B 1 279 ? -10.279 10.357 -0.201 1.00 12.59 259 ASP B O 1
ATOM 4008 N N . LEU B 1 280 ? -11.516 8.445 0.183 1.00 12.14 260 LEU B N 1
ATOM 4009 C CA . LEU B 1 280 ? -10.380 7.663 0.724 1.00 12.63 260 LEU B CA 1
ATOM 4010 C C . LEU B 1 280 ? -9.309 7.471 -0.357 1.00 12.57 260 LEU B C 1
ATOM 4011 O O . LEU B 1 280 ? -8.083 7.609 -0.040 1.00 12.74 260 LEU B O 1
ATOM 4016 N N . ILE B 1 281 ? -9.732 7.168 -1.581 1.00 12.79 261 ILE B N 1
ATOM 4017 C CA . ILE B 1 281 ? -8.802 6.975 -2.725 1.00 13.75 261 ILE B CA 1
ATOM 4018 C C . ILE B 1 281 ? -8.179 8.328 -3.112 1.00 14.38 261 ILE B C 1
ATOM 4019 O O . ILE B 1 281 ? -6.966 8.341 -3.359 1.00 14.66 261 ILE B O 1
ATOM 4024 N N . LYS B 1 282 ? -8.929 9.435 -3.113 1.00 14.81 262 LYS B N 1
ATOM 4025 C CA . LYS B 1 282 ? -8.339 10.766 -3.444 1.00 16.25 262 LYS B CA 1
ATOM 4026 C C . LYS B 1 282 ? -7.287 11.110 -2.379 1.00 16.82 262 LYS B C 1
ATOM 4027 O O . LYS B 1 282 ? -6.212 11.550 -2.762 1.00 17.73 262 LYS B O 1
ATOM 4029 N N . ALA B 1 283 ? -7.548 10.862 -1.095 1.00 16.26 263 ALA B N 1
ATOM 4030 C CA . ALA B 1 283 ? -6.595 11.099 0.018 1.00 16.45 263 ALA B CA 1
ATOM 4031 C C . ALA B 1 283 ? -5.327 10.248 -0.164 1.00 16.71 263 ALA B C 1
ATOM 4032 O O . ALA B 1 283 ? -4.220 10.742 0.113 1.00 17.11 263 ALA B O 1
ATOM 4034 N N . THR B 1 284 ? -5.480 9.017 -0.643 1.00 15.56 264 THR B N 1
ATOM 4035 C CA . THR B 1 284 ? -4.366 8.086 -0.911 1.00 15.00 264 THR B CA 1
ATOM 4036 C C . THR B 1 284 ? -3.497 8.696 -2.025 1.00 16.61 264 THR B C 1
ATOM 4037 O O . THR B 1 284 ? -2.263 8.806 -1.820 1.00 14.66 264 THR B O 1
ATOM 4041 N N . ILE B 1 285 ? -4.119 9.132 -3.126 1.00 17.83 265 ILE B N 1
ATOM 4042 C CA . ILE B 1 285 ? -3.420 9.803 -4.261 1.00 21.63 265 ILE B CA 1
ATOM 4043 C C . ILE B 1 285 ? -2.708 11.066 -3.736 1.00 23.65 265 ILE B C 1
ATOM 4044 O O . ILE B 1 285 ? -1.467 11.149 -3.913 1.00 21.91 265 ILE B O 1
ATOM 4049 N N . GLU B 1 286 ? -3.427 11.959 -3.042 1.00 23.80 266 GLU B N 1
ATOM 4050 C CA . GLU B 1 286 ? -2.910 13.266 -2.537 1.00 26.60 266 GLU B CA 1
ATOM 4051 C C . GLU B 1 286 ? -1.648 13.054 -1.684 1.00 26.36 266 GLU B C 1
ATOM 4052 O O . GLU B 1 286 ? -0.813 13.974 -1.615 1.00 28.75 266 GLU B O 1
ATOM 4058 N N . ARG B 1 287 ? -1.531 11.909 -1.013 1.00 24.75 267 ARG B N 1
ATOM 4059 C CA . ARG B 1 287 ? -0.421 11.591 -0.080 1.00 25.07 267 ARG B CA 1
ATOM 4060 C C . ARG B 1 287 ? 0.652 10.784 -0.830 1.00 24.68 267 ARG B C 1
ATOM 4061 O O . ARG B 1 287 ? 1.519 10.214 -0.155 1.00 24.38 267 ARG B O 1
ATOM 4063 N N . GLY B 1 288 ? 0.566 10.698 -2.167 1.00 25.35 268 GLY B N 1
ATOM 4064 C CA . GLY B 1 288 ? 1.608 10.108 -3.035 1.00 26.39 268 GLY B CA 1
ATOM 4065 C C . GLY B 1 288 ? 1.221 8.761 -3.633 1.00 27.12 268 GLY B C 1
ATOM 4066 O O . GLY B 1 288 ? 2.042 8.201 -4.349 1.00 24.06 268 GLY B O 1
ATOM 4067 N N . GLY B 1 289 ? 0.012 8.246 -3.384 1.00 27.71 269 GLY B N 1
ATOM 4068 C CA . GLY B 1 289 ? -0.360 6.874 -3.783 1.00 26.98 269 GLY B CA 1
ATOM 4069 C C . GLY B 1 289 ? -0.924 6.812 -5.192 1.00 27.84 269 GLY B C 1
ATOM 4070 O O . GLY B 1 289 ? -2.015 6.232 -5.380 1.00 26.51 269 GLY B O 1
ATOM 4071 N N . SER B 1 290 ? -0.208 7.387 -6.158 1.00 27.68 270 SER B N 1
ATOM 4072 C CA . SER B 1 290 ? -0.593 7.452 -7.587 1.00 28.27 270 SER B CA 1
ATOM 4073 C C . SER B 1 290 ? -0.459 6.059 -8.190 1.00 26.70 270 SER B C 1
ATOM 4074 O O . SER B 1 290 ? 0.101 5.197 -7.498 1.00 28.94 270 SER B O 1
ATOM 4077 N N . GLY B 1 291 ? -0.915 5.877 -9.435 1.00 28.00 271 GLY B N 1
ATOM 4078 C CA . GLY B 1 291 ? -0.918 4.585 -10.159 1.00 27.76 271 GLY B CA 1
ATOM 4079 C C . GLY B 1 291 ? 0.448 3.921 -10.138 1.00 26.30 271 GLY B C 1
ATOM 4080 O O . GLY B 1 291 ? 0.516 2.694 -9.937 1.00 30.67 271 GLY B O 1
ATOM 4081 N N . LYS B 1 292 ? 1.504 4.717 -10.300 1.00 26.64 272 LYS B N 1
ATOM 4082 C CA . LYS B 1 292 ? 2.902 4.263 -10.540 1.00 24.67 272 LYS B CA 1
ATOM 4083 C C . LYS B 1 292 ? 3.645 4.146 -9.201 1.00 23.45 272 LYS B C 1
ATOM 4084 O O . LYS B 1 292 ? 4.784 3.656 -9.205 1.00 24.78 272 LYS B O 1
ATOM 4086 N N . ALA B 1 293 ? 3.051 4.576 -8.081 1.00 22.77 273 ALA B N 1
ATOM 4087 C CA . ALA B 1 293 ? 3.737 4.572 -6.763 1.00 21.63 273 ALA B CA 1
ATOM 4088 C C . ALA B 1 293 ? 3.899 3.123 -6.290 1.00 22.82 273 ALA B C 1
ATOM 4089 O O . ALA B 1 293 ? 3.321 2.205 -6.934 1.00 21.80 273 ALA B O 1
ATOM 4091 N N . THR B 1 294 ? 4.659 2.917 -5.218 1.00 20.53 274 THR B N 1
ATOM 4092 C CA . THR B 1 294 ? 4.863 1.583 -4.596 1.00 21.18 274 THR B CA 1
ATOM 4093 C C . THR B 1 294 ? 3.511 1.059 -4.071 1.00 20.93 274 THR B C 1
ATOM 4094 O O . THR B 1 294 ? 2.543 1.883 -3.905 1.00 19.63 274 THR B O 1
ATOM 4098 N N . LEU B 1 295 ? 3.434 -0.248 -3.816 1.00 20.46 275 LEU B N 1
ATOM 4099 C CA . LEU B 1 295 ? 2.292 -0.880 -3.109 1.00 21.87 275 LEU B CA 1
ATOM 4100 C C . LEU B 1 295 ? 2.104 -0.171 -1.761 1.00 20.92 275 LEU B C 1
ATOM 4101 O O . LEU B 1 295 ? 0.946 0.132 -1.400 1.00 18.45 275 LEU B O 1
ATOM 4106 N N . SER B 1 296 ? 3.194 0.116 -1.048 1.00 18.76 276 SER B N 1
ATOM 4107 C CA . SER B 1 296 ? 3.129 0.774 0.282 1.00 21.84 276 SER B CA 1
ATOM 4108 C C . SER B 1 296 ? 2.486 2.156 0.157 1.00 20.91 276 SER B C 1
ATOM 4109 O O . SER B 1 296 ? 1.589 2.458 0.959 1.00 18.90 276 SER B O 1
ATOM 4112 N N . SER B 1 297 ? 2.862 2.930 -0.862 1.00 21.96 277 SER B N 1
ATOM 4113 C CA . SER B 1 297 ? 2.264 4.267 -1.131 1.00 22.18 277 SER B CA 1
ATOM 4114 C C . SER B 1 297 ? 0.777 4.129 -1.450 1.00 19.57 277 SER B C 1
ATOM 4115 O O . SER B 1 297 ? 0.010 5.035 -1.057 1.00 20.85 277 SER B O 1
ATOM 4118 N N . ARG B 1 298 ? 0.384 3.060 -2.148 1.00 18.65 278 ARG B N 1
ATOM 4119 C CA . ARG B 1 298 ? -1.013 2.909 -2.629 1.00 19.34 278 ARG B CA 1
ATOM 4120 C C . ARG B 1 298 ? -1.900 2.285 -1.550 1.00 18.61 278 ARG B C 1
ATOM 4121 O O . ARG B 1 298 ? -3.110 2.257 -1.775 1.00 16.81 278 ARG B O 1
ATOM 4129 N N . GLU B 1 299 ? -1.332 1.877 -0.405 1.00 15.83 279 GLU B N 1
ATOM 4130 C CA . GLU B 1 299 ? -2.136 1.454 0.758 1.00 14.33 279 GLU B CA 1
ATOM 4131 C C . GLU B 1 299 ? -3.096 2.602 1.114 1.00 14.40 279 GLU B C 1
ATOM 4132 O O . GLU B 1 299 ? -2.664 3.803 1.165 1.00 14.85 279 GLU B O 1
ATOM 4138 N N . LEU B 1 300 ? -4.365 2.270 1.317 1.00 13.95 280 LEU B N 1
ATOM 4139 C CA . LEU B 1 300 ? -5.438 3.261 1.566 1.00 13.13 280 LEU B CA 1
ATOM 4140 C C . LEU B 1 300 ? -5.117 4.056 2.824 1.00 13.04 280 LEU B C 1
ATOM 4141 O O . LEU B 1 300 ? -4.758 3.429 3.829 1.00 11.79 280 LEU B O 1
ATOM 4146 N N . ARG B 1 301 ? -5.322 5.372 2.785 1.00 13.42 281 ARG B N 1
ATOM 4147 C CA . ARG B 1 301 ? -5.009 6.286 3.925 1.00 15.08 281 ARG B CA 1
ATOM 4148 C C . ARG B 1 301 ? -6.187 6.323 4.902 1.00 15.55 281 ARG B C 1
ATOM 4149 O O . ARG B 1 301 ? -6.751 7.410 5.137 1.00 16.39 281 ARG B O 1
ATOM 4157 N N . VAL B 1 302 ? -6.467 5.187 5.528 1.00 15.33 282 VAL B N 1
ATOM 4158 C CA . VAL B 1 302 ? -7.713 4.948 6.308 1.00 16.14 282 VAL B CA 1
ATOM 4159 C C . VAL B 1 302 ? -7.784 5.907 7.500 1.00 16.85 282 VAL B C 1
ATOM 4160 O O . VAL B 1 302 ? -8.903 6.309 7.807 1.00 19.98 282 VAL B O 1
ATOM 4164 N N . THR B 1 303 ? -6.657 6.265 8.129 1.00 17.31 283 THR B N 1
ATOM 4165 C CA . THR B 1 303 ? -6.636 7.151 9.326 1.00 19.34 283 THR B CA 1
ATOM 4166 C C . THR B 1 303 ? -6.465 8.640 8.965 1.00 20.08 283 THR B C 1
ATOM 4167 O O . THR B 1 303 ? -6.403 9.462 9.903 1.00 19.20 283 THR B O 1
ATOM 4171 N N . SER B 1 304 ? -6.399 9.010 7.686 1.00 20.09 284 SER B N 1
ATOM 4172 C CA . SER B 1 304 ? -6.048 10.404 7.287 1.00 20.63 284 SER B CA 1
ATOM 4173 C C . SER B 1 304 ? -7.244 11.336 7.491 1.00 19.11 284 SER B C 1
ATOM 4174 O O . SER B 1 304 ? -7.029 12.476 7.955 1.00 21.08 284 SER B O 1
ATOM 4177 N N . TYR B 1 305 ? -8.469 10.896 7.199 1.00 18.97 285 TYR B N 1
ATOM 4178 C CA . TYR B 1 305 ? -9.669 11.770 7.310 1.00 17.91 285 TYR B CA 1
ATOM 4179 C C . TYR B 1 305 ? -10.829 11.039 7.963 1.00 16.95 285 TYR B C 1
ATOM 4180 O O . TYR B 1 305 ? -11.834 10.794 7.308 1.00 15.54 285 TYR B O 1
ATOM 4189 N N . PRO B 1 306 ? -10.797 10.832 9.298 1.00 17.10 286 PRO B N 1
ATOM 4190 C CA . PRO B 1 306 ? -11.883 10.134 9.990 1.00 16.66 286 PRO B CA 1
ATOM 4191 C C . PRO B 1 306 ? -13.285 10.717 9.720 1.00 17.27 286 PRO B C 1
ATOM 4192 O O . PRO B 1 306 ? -14.257 9.925 9.569 1.00 15.87 286 PRO B O 1
ATOM 4196 N N . ASP B 1 307 ? -13.393 12.048 9.600 1.00 17.18 287 ASP B N 1
ATOM 4197 C CA . ASP B 1 307 ? -14.682 12.742 9.330 1.00 16.17 287 ASP B CA 1
ATOM 4198 C C . ASP B 1 307 ? -15.251 12.233 7.996 1.00 15.11 287 ASP B C 1
ATOM 4199 O O . ASP B 1 307 ? -16.470 12.049 7.897 1.00 14.31 287 ASP B O 1
ATOM 4201 N N . ARG B 1 308 ? -14.392 12.049 6.996 1.00 15.11 288 ARG B N 1
ATOM 4202 C CA . ARG B 1 308 ? -14.773 11.668 5.604 1.00 16.00 288 ARG B CA 1
ATOM 4203 C C . ARG B 1 308 ? -15.179 10.180 5.568 1.00 15.94 288 ARG B C 1
ATOM 4204 O O . ARG B 1 308 ? -15.843 9.782 4.602 1.00 15.91 288 ARG B O 1
ATOM 4209 N N . LEU B 1 309 ? -14.819 9.377 6.577 1.00 16.53 289 LEU B N 1
ATOM 4210 C CA . LEU B 1 309 ? -15.293 7.967 6.681 1.00 16.30 289 LEU B CA 1
ATOM 4211 C C . LEU B 1 309 ? -16.762 7.976 7.130 1.00 17.31 289 LEU B C 1
ATOM 4212 O O . LEU B 1 309 ? -17.550 7.111 6.681 1.00 15.84 289 LEU B O 1
ATOM 4217 N N . GLN B 1 310 ? -17.124 8.911 8.013 1.00 18.65 290 GLN B N 1
ATOM 4218 C CA . GLN B 1 310 ? -18.513 9.032 8.525 1.00 19.39 290 GLN B CA 1
ATOM 4219 C C . GLN B 1 310 ? -19.362 9.859 7.557 1.00 18.48 290 GLN B C 1
ATOM 4220 O O . GLN B 1 310 ? -20.511 9.490 7.330 1.00 21.08 290 GLN B O 1
ATOM 4226 N N . HIS B 1 311 ? -18.818 10.964 7.042 1.00 16.50 291 HIS B N 1
ATOM 4227 C CA . HIS B 1 311 ? -19.553 11.997 6.261 1.00 15.09 291 HIS B CA 1
ATOM 4228 C C . HIS B 1 311 ? -18.794 12.278 4.966 1.00 13.23 291 HIS B C 1
ATOM 4229 O O . HIS B 1 311 ? -18.010 13.220 4.909 1.00 12.51 291 HIS B O 1
ATOM 4236 N N . PRO B 1 312 ? -18.990 11.484 3.887 1.00 12.12 292 PRO B N 1
ATOM 4237 C CA . PRO B 1 312 ? -18.185 11.629 2.678 1.00 12.16 292 PRO B CA 1
ATOM 4238 C C . PRO B 1 312 ? -18.539 12.946 1.971 1.00 13.37 292 PRO B C 1
ATOM 4239 O O . PRO B 1 312 ? -19.660 13.381 2.064 1.00 13.39 292 PRO B O 1
ATOM 4243 N N . SER B 1 313 ? -17.592 13.535 1.254 1.00 14.91 293 SER B N 1
ATOM 4244 C CA . SER B 1 313 ? -17.725 14.878 0.631 1.00 15.73 293 SER B CA 1
ATOM 4245 C C . SER B 1 313 ? -18.699 14.785 -0.549 1.00 16.84 293 SER B C 1
ATOM 4246 O O . SER B 1 313 ? -19.243 15.818 -0.950 1.00 18.29 293 SER B O 1
ATOM 4249 N N . SER B 1 314 ? -18.907 13.582 -1.087 1.00 15.56 294 SER B N 1
ATOM 4250 C CA . SER B 1 314 ? -19.925 13.305 -2.120 1.00 15.00 294 SER B CA 1
ATOM 4251 C C . SER B 1 314 ? -20.689 12.020 -1.785 1.00 14.47 294 SER B C 1
ATOM 4252 O O . SER B 1 314 ? -20.242 11.209 -0.918 1.00 14.38 294 SER B O 1
ATOM 4255 N N . VAL B 1 315 ? -21.858 11.892 -2.399 1.00 13.43 295 VAL B N 1
ATOM 4256 C CA . VAL B 1 315 ? -22.694 10.671 -2.345 1.00 13.62 295 VAL B CA 1
ATOM 4257 C C . VAL B 1 315 ? -23.051 10.288 -3.776 1.00 13.76 295 VAL B C 1
ATOM 4258 O O . VAL B 1 315 ? -23.685 11.088 -4.463 1.00 14.72 295 VAL B O 1
ATOM 4262 N N . ALA B 1 316 ? -22.631 9.114 -4.220 1.00 13.24 296 ALA B N 1
ATOM 4263 C CA . ALA B 1 316 ? -22.927 8.632 -5.579 1.00 13.11 296 ALA B CA 1
ATOM 4264 C C . ALA B 1 316 ? -24.440 8.447 -5.698 1.00 12.16 296 ALA B C 1
ATOM 4265 O O . ALA B 1 316 ? -25.027 7.859 -4.778 1.00 11.30 296 ALA B O 1
ATOM 4267 N N . LEU B 1 317 ? -25.014 8.907 -6.814 1.00 11.02 297 LEU B N 1
ATOM 4268 C CA . LEU B 1 317 ? -26.407 8.618 -7.202 1.00 10.94 297 LEU B CA 1
ATOM 4269 C C . LEU B 1 317 ? -26.517 7.131 -7.506 1.00 10.48 297 LEU B C 1
ATOM 4270 O O . LEU B 1 317 ? -25.573 6.539 -8.152 1.00 9.82 297 LEU B O 1
ATOM 4275 N N . VAL B 1 318 ? -27.590 6.559 -6.993 1.00 10.52 298 VAL B N 1
ATOM 4276 C CA . VAL B 1 318 ? -27.963 5.133 -7.139 1.00 11.52 298 VAL B CA 1
ATOM 4277 C C . VAL B 1 318 ? -29.357 5.168 -7.730 1.00 12.39 298 VAL B C 1
ATOM 4278 O O . VAL B 1 318 ? -30.319 5.374 -6.980 1.00 13.21 298 VAL B O 1
ATOM 4282 N N . THR B 1 319 ? -29.426 5.042 -9.045 1.00 14.24 299 THR B N 1
ATOM 4283 C CA . THR B 1 319 ? -30.620 5.374 -9.846 1.00 15.70 299 THR B CA 1
ATOM 4284 C C . THR B 1 319 ? -31.273 4.092 -10.359 1.00 15.29 299 THR B C 1
ATOM 4285 O O . THR B 1 319 ? -30.603 3.175 -10.828 1.00 12.80 299 THR B O 1
ATOM 4289 N N . PRO B 1 320 ? -32.614 4.005 -10.232 1.00 16.80 300 PRO B N 1
ATOM 4290 C CA . PRO B 1 320 ? -33.398 2.874 -10.724 1.00 17.10 300 PRO B CA 1
ATOM 4291 C C . PRO B 1 320 ? -33.211 2.618 -12.221 1.00 19.55 300 PRO B C 1
ATOM 4292 O O . PRO B 1 320 ? -33.140 3.585 -12.952 1.00 19.56 300 PRO B O 1
ATOM 4296 N N . LEU B 1 321 ? -33.104 1.345 -12.605 1.00 20.36 301 LEU B N 1
ATOM 4297 C CA . LEU B 1 321 ? -33.229 0.834 -13.989 1.00 23.75 301 LEU B CA 1
ATOM 4298 C C . LEU B 1 321 ? -34.681 0.475 -14.276 1.00 27.36 301 LEU B C 1
ATOM 4299 O O . LEU B 1 321 ? -35.405 0.017 -13.387 1.00 23.59 301 LEU B O 1
ATOM 4304 N N . PRO B 1 322 ? -35.085 0.594 -15.564 1.00 35.61 302 PRO B N 1
ATOM 4305 C CA . PRO B 1 322 ? -36.350 0.049 -16.081 1.00 35.95 302 PRO B CA 1
ATOM 4306 C C . PRO B 1 322 ? -36.871 -1.266 -15.480 1.00 39.85 302 PRO B C 1
ATOM 4307 O O . PRO B 1 322 ? -36.530 -2.356 -15.965 1.00 43.97 302 PRO B O 1
#